Protein AF-0000000068717143 (afdb_homodimer)

Organism: Bacillus thuringiensis (NCBI:txid1428)

Structure (mmCIF, N/CA/C/O backbone):
data_AF-0000000068717143-model_v1
#
loop_
_entity.id
_entity.type
_entity.pdbx_description
1 polymer 'Tetratricopeptide repeat protein'
#
loop_
_atom_site.group_PDB
_atom_site.id
_atom_site.type_symbol
_atom_site.label_atom_id
_atom_site.label_alt_id
_atom_site.label_comp_id
_atom_site.label_asym_id
_atom_site.label_entity_id
_atom_site.label_seq_id
_atom_site.pdbx_PDB_ins_code
_atom_site.Cartn_x
_atom_site.Cartn_y
_atom_site.Cartn_z
_atom_site.occupancy
_atom_site.B_iso_or_equiv
_atom_site.auth_seq_id
_atom_site.auth_comp_id
_atom_site.auth_asym_id
_atom_site.auth_atom_id
_atom_site.pdbx_PDB_model_num
ATOM 1 N N . MET A 1 1 ? -41.844 -33.094 -22.859 1 45.78 1 MET A N 1
ATOM 2 C CA . MET A 1 1 ? -40.469 -32.781 -23.188 1 45.78 1 MET A CA 1
ATOM 3 C C . MET A 1 1 ? -39.719 -33.969 -23.781 1 45.78 1 MET A C 1
ATOM 5 O O . MET A 1 1 ? -39.75 -35.062 -23.203 1 45.78 1 MET A O 1
ATOM 9 N N . SER A 1 2 ? -39.312 -33.969 -24.953 1 53.25 2 SER A N 1
ATOM 10 C CA . SER A 1 2 ? -38.719 -35.125 -25.609 1 53.25 2 SER A CA 1
ATOM 11 C C . SER A 1 2 ? -37.562 -35.688 -24.812 1 53.25 2 SER A C 1
ATOM 13 O O . SER A 1 2 ? -36.969 -35 -23.984 1 53.25 2 SER A O 1
ATOM 15 N N . ILE A 1 3 ? -37.531 -37.031 -24.859 1 57.59 3 ILE A N 1
ATOM 16 C CA . ILE A 1 3 ? -36.469 -37.781 -24.188 1 57.59 3 ILE A CA 1
ATOM 17 C C . ILE A 1 3 ? -35.125 -37.062 -24.422 1 57.59 3 ILE A C 1
ATOM 19 O O . ILE A 1 3 ? -34.312 -36.969 -23.516 1 57.59 3 ILE A O 1
ATOM 23 N N . GLN A 1 4 ? -35 -36.5 -25.609 1 62.53 4 GLN A N 1
ATOM 24 C CA . GLN A 1 4 ? -33.781 -35.781 -25.953 1 62.53 4 GLN A CA 1
ATOM 25 C C . GLN A 1 4 ? -33.656 -34.469 -25.172 1 62.53 4 GLN A C 1
ATOM 27 O O . GLN A 1 4 ? -32.562 -34.125 -24.734 1 62.53 4 GLN A O 1
ATOM 32 N N . THR A 1 5 ? -34.844 -33.875 -24.984 1 72.31 5 THR A N 1
ATOM 33 C CA . THR A 1 5 ? -34.812 -32.625 -24.266 1 72.31 5 THR A CA 1
ATOM 34 C C . THR A 1 5 ? -34.562 -32.844 -22.781 1 72.31 5 THR A C 1
ATOM 36 O O . THR A 1 5 ? -33.844 -32.062 -22.141 1 72.31 5 THR A O 1
ATOM 39 N N . LYS A 1 6 ? -35.062 -33.906 -22.359 1 68.56 6 LYS A N 1
ATOM 40 C CA . LYS A 1 6 ? -34.875 -34.25 -20.953 1 68.56 6 LYS A CA 1
ATOM 41 C C . LYS A 1 6 ? -33.438 -34.594 -20.641 1 68.56 6 LYS A C 1
ATOM 43 O O . LYS A 1 6 ? -32.906 -34.25 -19.578 1 68.56 6 LYS A O 1
ATOM 48 N N . GLY A 1 7 ? -32.875 -35.25 -21.578 1 81.38 7 GLY A N 1
ATOM 49 C CA . GLY A 1 7 ? -31.453 -35.594 -21.438 1 81.38 7 GLY A CA 1
ATOM 50 C C . GLY A 1 7 ? -30.547 -34.406 -21.453 1 81.38 7 GLY A C 1
ATOM 51 O O . GLY A 1 7 ? -29.625 -34.281 -20.656 1 81.38 7 GLY A O 1
ATOM 52 N N . ARG A 1 8 ? -30.812 -33.562 -22.359 1 89.5 8 ARG A N 1
ATOM 53 C CA . ARG A 1 8 ? -30.047 -32.344 -22.484 1 89.5 8 ARG A CA 1
ATOM 54 C C . ARG A 1 8 ? -30.125 -31.5 -21.219 1 89.5 8 ARG A C 1
ATOM 56 O O . ARG A 1 8 ? -29.109 -30.984 -20.734 1 89.5 8 ARG A O 1
ATOM 63 N N . GLU A 1 9 ? -31.359 -31.359 -20.641 1 91.38 9 GLU A N 1
ATOM 64 C CA . GLU A 1 9 ? -31.562 -30.594 -19.422 1 91.38 9 GLU A CA 1
ATOM 65 C C . GLU A 1 9 ? -30.828 -31.234 -18.234 1 91.38 9 GLU A C 1
ATOM 67 O O . GLU A 1 9 ? -30.312 -30.531 -17.375 1 91.38 9 GLU A O 1
ATOM 72 N N . GLN A 1 10 ? -30.844 -32.5 -18.25 1 92.75 10 GLN A N 1
ATOM 73 C CA . GLN A 1 10 ? -30.141 -33.219 -17.188 1 92.75 10 GLN A CA 1
ATOM 74 C C . GLN A 1 10 ? -28.625 -32.969 -17.281 1 92.75 10 GLN A C 1
ATOM 76 O O . GLN A 1 10 ? -27.969 -32.812 -16.25 1 92.75 10 GLN A O 1
ATOM 81 N N . LEU A 1 11 ? -28.141 -33 -18.469 1 94.5 11 LEU A N 1
ATOM 82 C CA . LEU A 1 11 ? -26.719 -32.719 -18.672 1 94.5 11 LEU A CA 1
ATOM 83 C C . LEU A 1 11 ? -26.375 -31.297 -18.281 1 94.5 11 LEU A C 1
ATOM 85 O O . LEU A 1 11 ? -25.312 -31.062 -17.688 1 94.5 11 LEU A O 1
ATOM 89 N N . ILE A 1 12 ? -27.234 -30.344 -18.562 1 94.81 12 ILE A N 1
ATOM 90 C CA . ILE A 1 12 ? -27.016 -28.953 -18.188 1 94.81 12 ILE A CA 1
ATOM 91 C C . ILE A 1 12 ? -26.969 -28.828 -16.672 1 94.81 12 ILE A C 1
ATOM 93 O O . ILE A 1 12 ? -26.125 -28.125 -16.109 1 94.81 12 ILE A O 1
ATOM 97 N N . ARG A 1 13 ? -27.828 -29.5 -16.031 1 94.94 13 ARG A N 1
ATOM 98 C CA . ARG A 1 13 ? -27.875 -29.5 -14.57 1 94.94 13 ARG A CA 1
ATOM 99 C C . ARG A 1 13 ? -26.578 -30.062 -13.984 1 94.94 13 ARG A C 1
ATOM 101 O O . ARG A 1 13 ? -26.062 -29.562 -12.992 1 94.94 13 ARG A O 1
ATOM 108 N N . LEU A 1 14 ? -26.125 -31.125 -14.578 1 95.62 14 LEU A N 1
ATOM 109 C CA . LEU A 1 14 ? -24.891 -31.766 -14.125 1 95.62 14 LEU A CA 1
ATOM 110 C C . LEU A 1 14 ? -23.703 -30.812 -14.297 1 95.62 14 LEU A C 1
ATOM 112 O O . LEU A 1 14 ? -22.828 -30.75 -13.43 1 95.62 14 LEU A O 1
ATOM 116 N N . LEU A 1 15 ? -23.672 -30.156 -15.383 1 97.06 15 LEU A N 1
ATOM 117 C CA . LEU A 1 15 ? -22.609 -29.188 -15.648 1 97.06 15 LEU A CA 1
ATOM 118 C C . LEU A 1 15 ? -22.656 -28.031 -14.648 1 97.06 15 LEU A C 1
ATOM 120 O O . LEU A 1 15 ? -21.625 -27.594 -14.156 1 97.06 15 LEU A O 1
ATOM 124 N N . ASN A 1 16 ? -23.859 -27.578 -14.336 1 96.19 16 ASN A N 1
ATOM 125 C CA . ASN A 1 16 ? -24.016 -26.516 -13.336 1 96.19 16 ASN A CA 1
ATOM 126 C C . ASN A 1 16 ? -23.531 -26.969 -11.961 1 96.19 16 ASN A C 1
ATOM 128 O O . ASN A 1 16 ? -22.891 -26.203 -11.242 1 96.19 16 ASN A O 1
ATOM 132 N N . GLU A 1 17 ? -23.859 -28.141 -11.633 1 96.5 17 GLU A N 1
ATOM 133 C CA . GLU A 1 17 ? -23.406 -28.688 -10.367 1 96.5 17 GLU A CA 1
ATOM 134 C C . GLU A 1 17 ? -21.875 -28.797 -10.32 1 96.5 17 GLU A C 1
ATOM 136 O O . GLU A 1 17 ? -21.266 -28.531 -9.289 1 96.5 17 GLU A O 1
ATOM 141 N N . TRP A 1 18 ? -21.328 -29.266 -11.391 1 97.44 18 TRP A N 1
ATOM 142 C CA . TRP A 1 18 ? -19.875 -29.359 -11.508 1 97.44 18 TRP A CA 1
ATOM 143 C C . TRP A 1 18 ? -19.219 -28 -11.281 1 97.44 18 TRP A C 1
ATOM 145 O O . TRP A 1 18 ? -18.266 -27.891 -10.508 1 97.44 18 TRP A O 1
ATOM 155 N N . TYR A 1 19 ? -19.75 -26.953 -11.906 1 97.06 19 TYR A N 1
ATOM 156 C CA . TYR A 1 19 ? -19.188 -25.609 -11.758 1 97.06 19 TYR A CA 1
ATOM 157 C C . TYR A 1 19 ? -19.297 -25.141 -10.312 1 97.06 19 TYR A C 1
ATOM 159 O O . TYR A 1 19 ? -18.406 -24.453 -9.805 1 97.06 19 TYR A O 1
ATOM 167 N N . GLU A 1 20 ? -20.391 -25.453 -9.672 1 95.19 20 GLU A N 1
ATOM 168 C CA . GLU A 1 20 ? -20.578 -25.094 -8.273 1 95.19 20 GLU A CA 1
ATOM 169 C C . GLU A 1 20 ? -19.484 -25.703 -7.402 1 95.19 20 GLU A C 1
ATOM 171 O O . GLU A 1 20 ? -18.906 -25.031 -6.547 1 95.19 20 GLU A O 1
ATOM 176 N N . GLU A 1 21 ? -19.203 -26.969 -7.637 1 95.12 21 GLU A N 1
ATOM 177 C CA . GLU A 1 21 ? -18.172 -27.641 -6.863 1 95.12 21 GLU A CA 1
ATOM 178 C C . GLU A 1 21 ? -16.797 -27.031 -7.152 1 95.12 21 GLU A C 1
ATOM 180 O O . GLU A 1 21 ? -15.945 -26.953 -6.258 1 95.12 21 GLU A O 1
ATOM 185 N N . ILE A 1 22 ? -16.547 -26.672 -8.398 1 95.06 22 ILE A N 1
ATOM 186 C CA . ILE A 1 22 ? -15.305 -26.031 -8.789 1 95.06 22 ILE A CA 1
ATOM 187 C C . ILE A 1 22 ? -15.148 -24.719 -8.039 1 95.06 22 ILE A C 1
ATOM 189 O O . ILE A 1 22 ? -14.086 -24.438 -7.48 1 95.06 22 ILE A O 1
ATOM 193 N N . ARG A 1 23 ? -16.203 -23.906 -7.961 1 94.19 23 ARG A N 1
ATOM 194 C CA . ARG A 1 23 ? -16.172 -22.594 -7.301 1 94.19 23 ARG A CA 1
ATOM 195 C C . ARG A 1 23 ? -16.016 -22.75 -5.789 1 94.19 23 ARG A C 1
ATOM 197 O O . ARG A 1 23 ? -15.469 -21.875 -5.125 1 94.19 23 ARG A O 1
ATOM 204 N N . LEU A 1 24 ? -16.422 -23.922 -5.293 1 92.56 24 LEU A N 1
ATOM 205 C CA . LEU A 1 24 ? -16.328 -24.188 -3.861 1 92.56 24 LEU A CA 1
ATOM 206 C C . LEU A 1 24 ? -14.977 -24.797 -3.512 1 92.56 24 LEU A C 1
ATOM 208 O O . LEU A 1 24 ? -14.68 -25.031 -2.338 1 92.56 24 LEU A O 1
ATOM 212 N N . TYR A 1 25 ? -14.18 -25.125 -4.547 1 89.81 25 TYR A N 1
ATOM 213 C CA . TYR A 1 25 ? -12.828 -25.656 -4.41 1 89.81 25 TYR A CA 1
ATOM 214 C C . TYR A 1 25 ? -12.852 -27.078 -3.869 1 89.81 25 TYR A C 1
ATOM 216 O O . TYR A 1 25 ? -11.945 -27.484 -3.129 1 89.81 25 TYR A O 1
ATOM 224 N N . HIS A 1 26 ? -13.945 -27.734 -4.156 1 90.25 26 HIS A N 1
ATOM 225 C CA . HIS A 1 26 ? -14.031 -29.156 -3.812 1 90.25 26 HIS A CA 1
ATOM 226 C C . HIS A 1 26 ? -13.375 -30.016 -4.883 1 90.25 26 HIS A C 1
ATOM 228 O O . HIS A 1 26 ? -14.047 -30.5 -5.801 1 90.25 26 HIS A O 1
ATOM 234 N N . VAL A 1 27 ? -12.188 -30.328 -4.68 1 89.56 27 VAL A N 1
ATOM 235 C CA . VAL A 1 27 ? -11.391 -31 -5.699 1 89.56 27 VAL A CA 1
ATOM 236 C C . VAL A 1 27 ? -11.922 -32.406 -5.922 1 89.56 27 VAL A C 1
ATOM 238 O O . VAL A 1 27 ? -12.172 -32.812 -7.062 1 89.56 27 VAL A O 1
ATOM 241 N N . GLU A 1 28 ? -12.141 -33.125 -4.879 1 90.62 28 GLU A N 1
ATOM 242 C CA . GLU A 1 28 ? -12.578 -34.5 -4.988 1 90.62 28 GLU A CA 1
ATOM 243 C C . GLU A 1 28 ? -13.961 -34.594 -5.637 1 90.62 28 GLU A C 1
ATOM 245 O O . GLU A 1 28 ? -14.156 -35.375 -6.566 1 90.62 28 GLU A O 1
ATOM 250 N N . LYS A 1 29 ? -14.867 -33.781 -5.148 1 93.19 29 LYS A N 1
ATOM 251 C CA . LYS A 1 29 ? -16.219 -33.812 -5.707 1 93.19 29 LYS A CA 1
ATOM 252 C C . LYS A 1 29 ? -16.219 -33.375 -7.168 1 93.19 29 LYS A C 1
ATOM 254 O O . LYS A 1 29 ? -16.953 -33.906 -7.984 1 93.19 29 LYS A O 1
ATOM 259 N N . SER A 1 30 ? -15.422 -32.375 -7.418 1 94.62 30 SER A N 1
ATOM 260 C CA . SER A 1 30 ? -15.312 -31.906 -8.797 1 94.62 30 SER A CA 1
ATOM 261 C C . SER A 1 30 ? -14.805 -33 -9.719 1 94.62 30 SER A C 1
ATOM 263 O O . SER A 1 30 ? -15.328 -33.188 -10.82 1 94.62 30 SER A O 1
ATOM 265 N N . ASN A 1 31 ? -13.867 -33.781 -9.281 1 94.19 31 ASN A N 1
ATOM 266 C CA . ASN A 1 31 ? -13.328 -34.875 -10.086 1 94.19 31 ASN A CA 1
ATOM 267 C C . ASN A 1 31 ? -14.367 -35.969 -10.289 1 94.19 31 ASN A C 1
ATOM 269 O O . ASN A 1 31 ? -14.453 -36.562 -11.375 1 94.19 31 ASN A O 1
ATOM 273 N N . GLN A 1 32 ? -15.102 -36.25 -9.289 1 95.44 32 GLN A N 1
ATOM 274 C CA . GLN A 1 32 ? -16.141 -37.25 -9.383 1 95.44 32 GLN A CA 1
ATOM 275 C C . GLN A 1 32 ? -17.219 -36.844 -10.391 1 95.44 32 GLN A C 1
ATOM 277 O O . GLN A 1 32 ? -17.656 -37.688 -11.203 1 95.44 32 GLN A O 1
ATOM 282 N N . LEU A 1 33 ? -17.562 -35.625 -10.336 1 96.12 33 LEU A N 1
ATOM 283 C CA . LEU A 1 33 ? -18.578 -35.125 -11.258 1 96.12 33 LEU A CA 1
ATOM 284 C C . LEU A 1 33 ? -18.047 -35.094 -12.688 1 96.12 33 LEU A C 1
ATOM 286 O O . LEU A 1 33 ? -18.781 -35.406 -13.633 1 96.12 33 LEU A O 1
ATOM 290 N N . LYS A 1 34 ? -16.812 -34.812 -12.844 1 95.94 34 LYS A N 1
ATOM 291 C CA . LYS A 1 34 ? -16.219 -34.844 -14.172 1 95.94 34 LYS A CA 1
ATOM 292 C C . LYS A 1 34 ? -16.312 -36.25 -14.773 1 95.94 34 LYS A C 1
ATOM 294 O O . LYS A 1 34 ? -16.672 -36.406 -15.938 1 95.94 34 LYS A O 1
ATOM 299 N N . MET A 1 35 ? -16.031 -37.219 -13.945 1 95.69 35 MET A N 1
ATOM 300 C CA . MET A 1 35 ? -16.094 -38.594 -14.406 1 95.69 35 MET A CA 1
ATOM 301 C C . MET A 1 35 ? -17.516 -38.969 -14.82 1 95.69 35 MET A C 1
ATOM 303 O O . MET A 1 35 ? -17.719 -39.625 -15.844 1 95.69 35 MET A O 1
ATOM 307 N N . LYS A 1 36 ? -18.391 -38.562 -14.016 1 94.94 36 LYS A N 1
ATOM 308 C CA . LYS A 1 36 ? -19.797 -38.812 -14.305 1 94.94 36 LYS A CA 1
ATOM 309 C C . LYS A 1 36 ? -20.234 -38.156 -15.609 1 94.94 36 LYS A C 1
ATOM 311 O O . LYS A 1 36 ? -20.953 -38.75 -16.406 1 94.94 36 LYS A O 1
ATOM 316 N N . ILE A 1 37 ? -19.844 -36.969 -15.805 1 96 37 ILE A N 1
ATOM 317 C CA . ILE A 1 37 ? -20.188 -36.188 -17 1 96 37 ILE A CA 1
ATOM 318 C C . ILE A 1 37 ? -19.562 -36.844 -18.234 1 96 37 ILE A C 1
ATOM 320 O O . ILE A 1 37 ? -20.203 -36.969 -19.281 1 96 37 ILE A O 1
ATOM 324 N N . GLU A 1 38 ? -18.344 -37.375 -18.047 1 94.81 38 GLU A N 1
ATOM 325 C CA . GLU A 1 38 ? -17.609 -37.969 -19.156 1 94.81 38 GLU A CA 1
ATOM 326 C C . GLU A 1 38 ? -18.234 -39.281 -19.609 1 94.81 38 GLU A C 1
ATOM 328 O O . GLU A 1 38 ? -17.953 -39.75 -20.719 1 94.81 38 GLU A O 1
ATOM 333 N N . GLU A 1 39 ? -19.109 -39.844 -18.797 1 93.88 39 GLU A N 1
ATOM 334 C CA . GLU A 1 39 ? -19.875 -41 -19.203 1 93.88 39 GLU A CA 1
ATOM 335 C C . GLU A 1 39 ? -20.828 -40.656 -20.359 1 93.88 39 GLU A C 1
ATOM 337 O O . GLU A 1 39 ? -21.219 -41.531 -21.109 1 93.88 39 GLU A O 1
ATOM 342 N N . ASN A 1 40 ? -21.203 -39.438 -20.484 1 92.81 40 ASN A N 1
ATOM 343 C CA . ASN A 1 40 ? -22.109 -38.969 -21.531 1 92.81 40 ASN A CA 1
ATOM 344 C C . ASN A 1 40 ? -21.391 -38.062 -22.531 1 92.81 40 ASN A C 1
ATOM 346 O O . ASN A 1 40 ? -22 -37.156 -23.094 1 92.81 40 ASN A O 1
ATOM 350 N N . LEU A 1 41 ? -20.141 -38.25 -22.766 1 92.94 41 LEU A N 1
ATOM 351 C CA . LEU A 1 41 ? -19.297 -37.344 -23.547 1 92.94 41 LEU A CA 1
ATOM 352 C C . LEU A 1 41 ? -19.766 -37.312 -25 1 92.94 41 LEU A C 1
ATOM 354 O O . LEU A 1 41 ? -19.688 -36.25 -25.641 1 92.94 41 LEU A O 1
ATOM 358 N N . LYS A 1 42 ? -20.219 -38.438 -25.516 1 92.19 42 LYS A N 1
ATOM 359 C CA . LYS A 1 42 ? -20.688 -38.5 -26.906 1 92.19 42 LYS A CA 1
ATOM 360 C C . LYS A 1 42 ? -21.875 -37.562 -27.125 1 92.19 42 LYS A C 1
ATOM 362 O O . LYS A 1 42 ? -21.922 -36.812 -28.109 1 92.19 42 LYS A O 1
ATOM 367 N N . GLU A 1 43 ? -22.766 -37.688 -26.219 1 91.38 43 GLU A N 1
ATOM 368 C CA . GLU A 1 43 ? -23.938 -36.812 -26.297 1 91.38 43 GLU A CA 1
ATOM 369 C C . GLU A 1 43 ? -23.547 -35.344 -26.141 1 91.38 43 GLU A C 1
ATOM 371 O O . GLU A 1 43 ? -24.109 -34.469 -26.812 1 91.38 43 GLU A O 1
ATOM 376 N N . ILE A 1 44 ? -22.625 -35.031 -25.328 1 94.06 44 ILE A N 1
ATOM 377 C CA . ILE A 1 44 ? -22.172 -33.656 -25.047 1 94.06 44 ILE A CA 1
ATOM 378 C C . ILE A 1 44 ? -21.5 -33.094 -26.297 1 94.06 44 ILE A C 1
ATOM 380 O O . ILE A 1 44 ? -21.75 -31.938 -26.672 1 94.06 44 ILE A O 1
ATOM 384 N N . GLU A 1 45 ? -20.734 -33.906 -26.969 1 92 45 GLU A N 1
ATOM 385 C CA . GLU A 1 45 ? -19.922 -33.438 -28.094 1 92 45 GLU A CA 1
ATOM 386 C C . GLU A 1 45 ? -20.797 -33.156 -29.312 1 92 45 GLU A C 1
ATOM 388 O O . GLU A 1 45 ? -20.422 -32.406 -30.203 1 92 45 GLU A O 1
ATOM 393 N N . THR A 1 46 ? -21.938 -33.781 -29.344 1 92.12 46 THR A N 1
ATOM 394 C CA . THR A 1 46 ? -22.812 -33.625 -30.484 1 92.12 46 THR A CA 1
ATOM 395 C C . THR A 1 46 ? -23.594 -32.312 -30.391 1 92.12 46 THR A C 1
ATOM 397 O O . THR A 1 46 ? -24.094 -31.797 -31.391 1 92.12 46 THR A O 1
ATOM 400 N N . ASP A 1 47 ? -23.812 -31.75 -29.172 1 93.06 47 ASP A N 1
ATOM 401 C CA . ASP A 1 47 ? -24.484 -30.484 -28.922 1 93.06 47 ASP A CA 1
ATOM 402 C C . ASP A 1 47 ? -23.484 -29.344 -28.766 1 93.06 47 ASP A C 1
ATOM 404 O O . ASP A 1 47 ? -22.688 -29.344 -27.812 1 93.06 47 ASP A O 1
ATOM 408 N N . GLN A 1 48 ? -23.578 -28.328 -29.578 1 92.81 48 GLN A N 1
ATOM 409 C CA . GLN A 1 48 ? -22.594 -27.266 -29.609 1 92.81 48 GLN A CA 1
ATOM 410 C C . GLN A 1 48 ? -22.562 -26.484 -28.281 1 92.81 48 GLN A C 1
ATOM 412 O O . GLN A 1 48 ? -21.5 -26.094 -27.797 1 92.81 48 GLN A O 1
ATOM 417 N N . TYR A 1 49 ? -23.703 -26.219 -27.75 1 94.44 49 TYR A N 1
ATOM 418 C CA . TYR A 1 49 ? -23.812 -25.531 -26.484 1 94.44 49 TYR A CA 1
ATOM 419 C C . TYR A 1 49 ? -23.156 -26.328 -25.359 1 94.44 49 TYR A C 1
ATOM 421 O O . TYR A 1 49 ? -22.328 -25.812 -24.609 1 94.44 49 TYR A O 1
ATOM 429 N N . LEU A 1 50 ? -23.562 -27.578 -25.312 1 95.5 50 LEU A N 1
ATOM 430 C CA . LEU A 1 50 ? -23.047 -28.438 -24.25 1 95.5 50 LEU A CA 1
ATOM 431 C C . LEU A 1 50 ? -21.547 -28.672 -24.406 1 95.5 50 LEU A C 1
ATOM 433 O O . LEU A 1 50 ? -20.812 -28.734 -23.422 1 95.5 50 LEU A O 1
ATOM 437 N N . SER A 1 51 ? -21.125 -28.781 -25.578 1 96.12 51 SER A N 1
ATOM 438 C CA . SER A 1 51 ? -19.719 -29.016 -25.859 1 96.12 51 SER A CA 1
ATOM 439 C C . SER A 1 51 ? -18.859 -27.828 -25.406 1 96.12 51 SER A C 1
ATOM 441 O O . SER A 1 51 ? -17.828 -28.031 -24.75 1 96.12 51 SER A O 1
ATOM 443 N N . LEU A 1 52 ? -19.312 -26.656 -25.719 1 97.06 52 LEU A N 1
ATOM 444 C CA . LEU A 1 52 ? -18.578 -25.469 -25.297 1 97.06 52 LEU A CA 1
ATOM 445 C C . LEU A 1 52 ? -18.609 -25.312 -23.781 1 97.06 52 LEU A C 1
ATOM 447 O O . LEU A 1 52 ? -17.578 -25.047 -23.156 1 97.06 52 LEU A O 1
ATOM 451 N N . TYR A 1 53 ? -19.75 -25.484 -23.219 1 97.12 53 TYR A N 1
ATOM 452 C CA . TYR A 1 53 ? -19.891 -25.344 -21.766 1 97.12 53 TYR A CA 1
ATOM 453 C C . TYR A 1 53 ? -19.016 -26.344 -21.031 1 97.12 53 TYR A C 1
ATOM 455 O O . TYR A 1 53 ? -18.312 -25.984 -20.094 1 97.12 53 TYR A O 1
ATOM 463 N N . TYR A 1 54 ? -19.031 -27.516 -21.516 1 97.44 54 TYR A N 1
ATOM 464 C CA . TYR A 1 54 ? -18.172 -28.547 -20.953 1 97.44 54 TYR A CA 1
ATOM 465 C C . TYR A 1 54 ? -16.703 -28.172 -21.062 1 97.44 54 TYR A C 1
ATOM 467 O O . TYR A 1 54 ? -15.953 -28.297 -20.094 1 97.44 54 TYR A O 1
ATOM 475 N N . SER A 1 55 ? -16.297 -27.766 -22.188 1 97.5 55 SER A N 1
ATOM 476 C CA . SER A 1 55 ? -14.891 -27.406 -22.391 1 97.5 55 SER A CA 1
ATOM 477 C C . SER A 1 55 ? -14.461 -26.266 -21.484 1 97.5 55 SER A C 1
ATOM 479 O O . SER A 1 55 ? -13.336 -26.234 -20.984 1 97.5 55 SER A O 1
ATOM 481 N N . LEU A 1 56 ? -15.312 -25.281 -21.281 1 98.06 56 LEU A N 1
ATOM 482 C CA . LEU A 1 56 ? -15.055 -24.188 -20.375 1 98.06 56 LEU A CA 1
ATOM 483 C C . LEU A 1 56 ? -14.844 -24.688 -18.953 1 98.06 56 LEU A C 1
ATOM 485 O O . LEU A 1 56 ? -13.859 -24.328 -18.297 1 98.06 56 LEU A O 1
ATOM 489 N N . LEU A 1 57 ? -15.711 -25.531 -18.547 1 97.81 57 LEU A N 1
ATOM 490 C CA . LEU A 1 57 ? -15.633 -26.062 -17.188 1 97.81 57 LEU A CA 1
ATOM 491 C C . LEU A 1 57 ? -14.438 -26.984 -17.016 1 97.81 57 LEU A C 1
ATOM 493 O O . LEU A 1 57 ? -13.828 -27.047 -15.953 1 97.81 57 LEU A O 1
ATOM 497 N N . ASP A 1 58 ? -14.156 -27.703 -18.047 1 96.69 58 ASP A N 1
ATOM 498 C CA . ASP A 1 58 ? -12.977 -28.562 -18.016 1 96.69 58 ASP A CA 1
ATOM 499 C C . ASP A 1 58 ? -11.711 -27.734 -17.781 1 96.69 58 ASP A C 1
ATOM 501 O O . ASP A 1 58 ? -10.836 -28.156 -17.016 1 96.69 58 ASP A O 1
ATOM 505 N N . PHE A 1 59 ? -11.633 -26.656 -18.422 1 96.81 59 PHE A N 1
ATOM 506 C CA . PHE A 1 59 ? -10.516 -25.75 -18.188 1 96.81 59 PHE A CA 1
ATOM 507 C C . PHE A 1 59 ? -10.492 -25.297 -16.734 1 96.81 59 PHE A C 1
ATOM 509 O O . PHE A 1 59 ? -9.445 -25.312 -16.094 1 96.81 59 PHE A O 1
ATOM 516 N N . ARG A 1 60 ? -11.594 -24.844 -16.234 1 96.31 60 ARG A N 1
ATOM 517 C CA . ARG A 1 60 ? -11.68 -24.359 -14.859 1 96.31 60 ARG A CA 1
ATOM 518 C C . ARG A 1 60 ? -11.266 -25.438 -13.875 1 96.31 60 ARG A C 1
ATOM 520 O O . ARG A 1 60 ? -10.625 -25.156 -12.859 1 96.31 60 ARG A O 1
ATOM 527 N N . CYS A 1 61 ? -11.719 -26.625 -14.18 1 95.75 61 CYS A N 1
ATOM 528 C CA . CYS A 1 61 ? -11.359 -27.766 -13.336 1 95.75 61 CYS A CA 1
ATOM 529 C C . CYS A 1 61 ? -9.852 -27.984 -13.344 1 95.75 61 CYS A C 1
ATOM 531 O O . CYS A 1 61 ? -9.258 -28.281 -12.305 1 95.75 61 CYS A O 1
ATOM 533 N N . LYS A 1 62 ? -9.234 -27.859 -14.484 1 93.12 62 LYS A N 1
ATOM 534 C CA . LYS A 1 62 ? -7.785 -27.969 -14.578 1 93.12 62 LYS A CA 1
ATOM 535 C C . LYS A 1 62 ? -7.086 -26.906 -13.742 1 93.12 62 LYS A C 1
ATOM 537 O O . LYS A 1 62 ? -6.078 -27.188 -13.086 1 93.12 62 LYS A O 1
ATOM 542 N N . VAL A 1 63 ? -7.598 -25.719 -13.828 1 92.5 63 VAL A N 1
ATOM 543 C CA . VAL A 1 63 ? -7.031 -24.625 -13.039 1 92.5 63 VAL A CA 1
ATOM 544 C C . VAL A 1 63 ? -7.113 -24.969 -11.555 1 92.5 63 VAL A C 1
ATOM 546 O O . VAL A 1 63 ? -6.18 -24.703 -10.797 1 92.5 63 VAL A O 1
ATOM 549 N N . LEU A 1 64 ? -8.203 -25.547 -11.117 1 91.19 64 LEU A N 1
ATOM 550 C CA . LEU A 1 64 ? -8.43 -25.906 -9.719 1 91.19 64 LEU A CA 1
ATOM 551 C C . LEU A 1 64 ? -7.457 -27 -9.273 1 91.19 64 LEU A C 1
ATOM 553 O O . LEU A 1 64 ? -6.84 -26.891 -8.211 1 91.19 64 LEU A O 1
ATOM 557 N N . VAL A 1 65 ? -7.285 -28 -10.047 1 85 65 VAL A N 1
ATOM 558 C CA . VAL A 1 65 ? -6.582 -29.219 -9.648 1 85 65 VAL A CA 1
ATOM 559 C C . VAL A 1 65 ? -5.086 -29.047 -9.914 1 85 65 VAL A C 1
ATOM 561 O O . VAL A 1 65 ? -4.258 -29.453 -9.094 1 85 65 VAL A O 1
ATOM 564 N N . GLU A 1 66 ? -4.73 -28.516 -11.102 1 80.75 66 GLU A N 1
ATOM 565 C CA . GLU A 1 66 ? -3.338 -28.422 -11.539 1 80.75 66 GLU A CA 1
ATOM 566 C C . GLU A 1 66 ? -3.029 -27.062 -12.133 1 80.75 66 GLU A C 1
ATOM 568 O O . GLU A 1 66 ? -2.498 -26.969 -13.242 1 80.75 66 GLU A O 1
ATOM 573 N N . GLY A 1 67 ? -3.275 -26.109 -11.383 1 76.31 67 GLY A N 1
ATOM 574 C CA . GLY A 1 67 ? -3.123 -24.75 -11.883 1 76.31 67 GLY A CA 1
ATOM 575 C C . GLY A 1 67 ? -1.725 -24.453 -12.398 1 76.31 67 GLY A C 1
ATOM 576 O O . GLY A 1 67 ? -1.556 -23.719 -13.367 1 76.31 67 GLY A O 1
ATOM 577 N N . ILE A 1 68 ? -0.743 -25.141 -11.875 1 70 68 ILE A N 1
ATOM 578 C CA . ILE A 1 68 ? 0.656 -24.891 -12.211 1 70 68 ILE A CA 1
ATOM 579 C C . ILE A 1 68 ? 0.957 -25.453 -13.602 1 70 68 ILE A C 1
ATOM 581 O O . ILE A 1 68 ? 1.92 -25.031 -14.25 1 70 68 ILE A O 1
ATOM 585 N N . ASN A 1 69 ? 0.079 -26.359 -14.062 1 77.81 69 ASN A N 1
ATOM 586 C CA . ASN A 1 69 ? 0.336 -27.047 -15.328 1 77.81 69 ASN A CA 1
ATOM 587 C C . ASN A 1 69 ? -0.431 -26.391 -16.484 1 77.81 69 ASN A C 1
ATOM 589 O O . ASN A 1 69 ? -0.513 -26.969 -17.562 1 77.81 69 ASN A O 1
ATOM 593 N N . ILE A 1 70 ? -0.902 -25.25 -16.234 1 87.44 70 ILE A N 1
ATOM 594 C CA . ILE A 1 70 ? -1.651 -24.562 -17.281 1 87.44 70 ILE A CA 1
ATOM 595 C C . ILE A 1 70 ? -0.686 -24 -18.312 1 87.44 70 ILE A C 1
ATOM 597 O O . ILE A 1 70 ? 0.309 -23.359 -17.969 1 87.44 70 ILE A O 1
ATOM 601 N N . THR A 1 71 ? -0.917 -24.344 -19.531 1 89 71 THR A N 1
ATOM 602 C CA . THR A 1 71 ? -0.101 -23.906 -20.656 1 89 71 THR A CA 1
ATOM 603 C C . THR A 1 71 ? -0.94 -23.109 -21.656 1 89 71 THR A C 1
ATOM 605 O O . THR A 1 71 ? -2.146 -22.938 -21.453 1 89 71 THR A O 1
ATOM 608 N N . LYS A 1 72 ? -0.3 -22.641 -22.703 1 90.06 72 LYS A N 1
ATOM 609 C CA . LYS A 1 72 ? -0.993 -21.922 -23.766 1 90.06 72 LYS A CA 1
ATOM 610 C C . LYS A 1 72 ? -2.051 -22.812 -24.422 1 90.06 72 LYS A C 1
ATOM 612 O O . LYS A 1 72 ? -3.123 -22.328 -24.797 1 90.06 72 LYS A O 1
ATOM 617 N N . GLU A 1 73 ? -1.837 -24.062 -24.438 1 93.19 73 GLU A N 1
ATOM 618 C CA . GLU A 1 73 ? -2.711 -25 -25.125 1 93.19 73 GLU A CA 1
ATOM 619 C C . GLU A 1 73 ? -3.906 -25.375 -24.266 1 93.19 73 GLU A C 1
ATOM 621 O O . GLU A 1 73 ? -4.883 -25.953 -24.75 1 93.19 73 GLU A O 1
ATOM 626 N N . SER A 1 74 ? -3.873 -25.016 -23.047 1 94.31 74 SER A N 1
ATOM 627 C CA . SER A 1 74 ? -4.91 -25.438 -22.109 1 94.31 74 SER A CA 1
ATOM 628 C C . SER A 1 74 ? -6.258 -24.828 -22.469 1 94.31 74 SER A C 1
ATOM 630 O O . SER A 1 74 ? -7.301 -25.297 -22 1 94.31 74 SER A O 1
ATOM 632 N N . PHE A 1 75 ? -6.27 -23.781 -23.312 1 95.56 75 PHE A N 1
ATOM 633 C CA . PHE A 1 75 ? -7.516 -23.109 -23.641 1 95.56 75 PHE A CA 1
ATOM 634 C C . PHE A 1 75 ? -7.883 -23.328 -25.109 1 95.56 75 PHE A C 1
ATOM 636 O O . PHE A 1 75 ? -8.836 -22.734 -25.609 1 95.56 75 PHE A O 1
ATOM 643 N N . GLU A 1 76 ? -7.133 -24.203 -25.781 1 95.75 76 GLU A N 1
ATOM 644 C CA . GLU A 1 76 ? -7.262 -24.406 -27.219 1 95.75 76 GLU A CA 1
ATOM 645 C C . GLU A 1 76 ? -8.633 -24.984 -27.578 1 95.75 76 GLU A C 1
ATOM 647 O O . GLU A 1 76 ? -9.258 -24.547 -28.547 1 95.75 76 GLU A O 1
ATOM 652 N N . LYS A 1 77 ? -9.07 -25.969 -26.891 1 95.31 77 LYS A N 1
ATOM 653 C CA . LYS A 1 77 ? -10.352 -26.594 -27.188 1 95.31 77 LYS A CA 1
ATOM 654 C C . LYS A 1 77 ? -11.5 -25.594 -27.062 1 95.31 77 LYS A C 1
ATOM 656 O O . LYS A 1 77 ? -12.445 -25.625 -27.844 1 95.31 77 LYS A O 1
ATOM 661 N N . VAL A 1 78 ? -11.469 -24.766 -26.016 1 96.94 78 VAL A N 1
ATOM 662 C CA . VAL A 1 78 ? -12.484 -23.734 -25.844 1 96.94 78 VAL A CA 1
ATOM 663 C C . VAL A 1 78 ? -12.477 -22.797 -27.031 1 96.94 78 VAL A C 1
ATOM 665 O O . VAL A 1 78 ? -13.539 -22.438 -27.562 1 96.94 78 VAL A O 1
ATOM 668 N N . GLU A 1 79 ? -11.297 -22.422 -27.5 1 95.88 79 GLU A N 1
ATOM 669 C CA . GLU A 1 79 ? -11.164 -21.516 -28.625 1 95.88 79 GLU A CA 1
ATOM 670 C C . GLU A 1 79 ? -11.773 -22.109 -29.891 1 95.88 79 GLU A C 1
ATOM 672 O O . GLU A 1 79 ? -12.438 -21.406 -30.656 1 95.88 79 GLU A O 1
ATOM 677 N N . GLU A 1 80 ? -11.578 -23.375 -30.047 1 94.5 80 GLU A N 1
ATOM 678 C CA . GLU A 1 80 ? -12.086 -24.078 -31.219 1 94.5 80 GLU A CA 1
ATOM 679 C C . GLU A 1 80 ? -13.617 -24.062 -31.25 1 94.5 80 GLU A C 1
ATOM 681 O O . GLU A 1 80 ? -14.219 -24.016 -32.312 1 94.5 80 GLU A O 1
ATOM 686 N N . LEU A 1 81 ? -14.188 -24.047 -30.109 1 93.94 81 LEU A N 1
ATOM 687 C CA . LEU A 1 81 ? -15.633 -24.188 -30 1 93.94 81 LEU A CA 1
ATOM 688 C C . LEU A 1 81 ? -16.297 -22.828 -29.797 1 93.94 81 LEU A C 1
ATOM 690 O O . LEU A 1 81 ? -17.516 -22.734 -29.656 1 93.94 81 LEU A O 1
ATOM 694 N N . SER A 1 82 ? -15.523 -21.703 -29.766 1 91.62 82 SER A N 1
ATOM 695 C CA . SER A 1 82 ? -15.992 -20.406 -29.266 1 91.62 82 SER A CA 1
ATOM 696 C C . SER A 1 82 ? -16.828 -19.688 -30.312 1 91.62 82 SER A C 1
ATOM 698 O O . SER A 1 82 ? -17.312 -18.578 -30.078 1 91.62 82 SER A O 1
ATOM 700 N N . GLY A 1 83 ? -17.062 -20.281 -31.422 1 90.44 83 GLY A N 1
ATOM 701 C CA . GLY A 1 83 ? -17.812 -19.656 -32.5 1 90.44 83 GLY A CA 1
ATOM 702 C C . GLY A 1 83 ? -19.234 -19.297 -32.094 1 90.44 83 GLY A C 1
ATOM 703 O O . GLY A 1 83 ? -19.812 -18.344 -32.625 1 90.44 83 GLY A O 1
ATOM 704 N N . ILE A 1 84 ? -19.828 -20 -31.109 1 90.44 84 ILE A N 1
ATOM 705 C CA . ILE A 1 84 ? -21.234 -19.797 -30.75 1 90.44 84 ILE A CA 1
ATOM 706 C C . ILE A 1 84 ? -21.328 -19.031 -29.438 1 90.44 84 ILE A C 1
ATOM 708 O O . ILE A 1 84 ? -22.422 -18.812 -28.922 1 90.44 84 ILE A O 1
ATOM 712 N N . LYS A 1 85 ? -20.281 -18.625 -28.828 1 90.4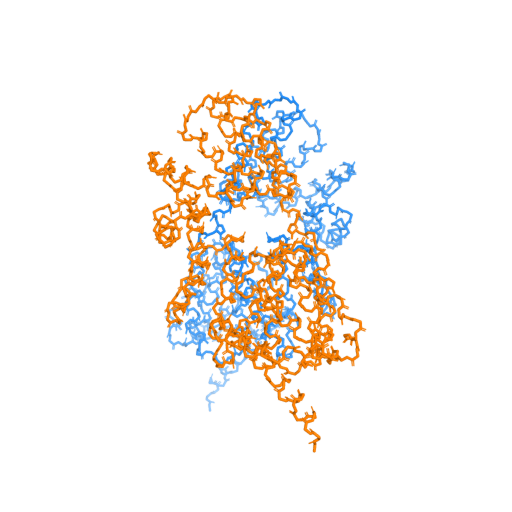4 85 LYS A N 1
ATOM 713 C CA . LYS A 1 85 ? -20.281 -18.094 -27.469 1 90.44 85 LYS A CA 1
ATOM 714 C C . LYS A 1 85 ? -21.172 -16.859 -27.359 1 90.44 85 LYS A C 1
ATOM 716 O O . LYS A 1 85 ? -21.859 -16.672 -26.344 1 90.44 85 LYS A O 1
ATOM 721 N N . ASP A 1 86 ? -21.25 -16.047 -28.484 1 91.44 86 ASP A N 1
ATOM 722 C CA . ASP A 1 86 ? -21.953 -14.766 -28.406 1 91.44 86 ASP A CA 1
ATOM 723 C C . ASP A 1 86 ? -23.469 -14.953 -28.562 1 91.44 86 ASP A C 1
ATOM 725 O O . ASP A 1 86 ? -24.234 -14.008 -28.359 1 91.44 86 ASP A O 1
ATOM 729 N N . GLN A 1 87 ? -23.812 -16.188 -28.828 1 92.62 87 GLN A N 1
ATOM 730 C CA . GLN A 1 87 ? -25.234 -16.484 -28.953 1 92.62 87 GLN A CA 1
ATOM 731 C C . GLN A 1 87 ? -25.891 -16.625 -27.578 1 92.62 87 GLN A C 1
ATOM 733 O O . GLN A 1 87 ? -27.109 -16.562 -27.453 1 92.62 87 GLN A O 1
ATOM 738 N N . TYR A 1 88 ? -25.094 -16.922 -26.562 1 93.38 88 TYR A N 1
ATOM 739 C CA . TYR A 1 88 ? -25.578 -17.109 -25.203 1 93.38 88 TYR A CA 1
ATOM 740 C C . TYR A 1 88 ? -24.828 -16.219 -24.234 1 93.38 88 TYR A C 1
ATOM 742 O O . TYR A 1 88 ? -23.594 -16.312 -24.125 1 93.38 88 TYR A O 1
ATOM 750 N N . LEU A 1 89 ? -25.516 -15.477 -23.438 1 92.06 89 LEU A N 1
ATOM 751 C CA . LEU A 1 89 ? -24.922 -14.5 -22.516 1 92.06 89 LEU A CA 1
ATOM 752 C C . LEU A 1 89 ? -24 -15.18 -21.516 1 92.06 89 LEU A C 1
ATOM 754 O O . LEU A 1 89 ? -22.875 -14.719 -21.297 1 92.06 89 LEU A O 1
ATOM 758 N N . PHE A 1 90 ? -24.484 -16.266 -20.984 1 93 90 PHE A N 1
ATOM 759 C CA . PHE A 1 90 ? -23.719 -16.984 -19.969 1 93 90 PHE A CA 1
ATOM 760 C C . PHE A 1 90 ? -22.438 -17.547 -20.547 1 93 90 PHE A C 1
ATOM 762 O O . PHE A 1 90 ? -21.375 -17.469 -19.922 1 93 90 PHE A O 1
ATOM 769 N N . LEU A 1 91 ? -22.516 -18.125 -21.75 1 95.88 91 LEU A N 1
ATOM 770 C CA . LEU A 1 91 ? -21.344 -18.719 -22.375 1 95.88 91 LEU A CA 1
ATOM 771 C C . LEU A 1 91 ? -20.328 -17.641 -22.766 1 95.88 91 LEU A C 1
ATOM 773 O O . LEU A 1 91 ? -19.125 -17.844 -22.641 1 95.88 91 LEU A O 1
ATOM 777 N N . ALA A 1 92 ? -20.844 -16.516 -23.172 1 96.94 92 ALA A N 1
ATOM 778 C CA . ALA A 1 92 ? -19.969 -15.398 -23.516 1 96.94 92 ALA A CA 1
ATOM 779 C C . ALA A 1 92 ? -19.219 -14.898 -22.281 1 96.94 92 ALA A C 1
ATOM 781 O O . ALA A 1 92 ? -18.016 -14.664 -22.344 1 96.94 92 ALA A O 1
ATOM 782 N N . TYR A 1 93 ? -19.906 -14.75 -21.219 1 97.75 93 TYR A N 1
ATOM 783 C CA . TYR A 1 93 ? -19.297 -14.328 -19.969 1 97.75 93 TYR A CA 1
ATOM 784 C C . TYR A 1 93 ? -18.203 -15.297 -19.547 1 97.75 93 TYR A C 1
ATOM 786 O O . TYR A 1 93 ? -17.062 -14.883 -19.266 1 97.75 93 TYR A O 1
ATOM 794 N N . TYR A 1 94 ? -18.547 -16.578 -19.516 1 97.56 94 TYR A N 1
ATOM 795 C CA . TYR A 1 94 ? -17.594 -17.578 -19.062 1 97.56 94 TYR A CA 1
ATOM 796 C C . TYR A 1 94 ? -16.375 -17.641 -19.969 1 97.56 94 TYR A C 1
ATOM 798 O O . TYR A 1 94 ? -15.25 -17.812 -19.5 1 97.56 94 TYR A O 1
ATOM 806 N N . TYR A 1 95 ? -16.672 -17.5 -21.219 1 98 95 TYR A N 1
ATOM 807 C CA . TYR A 1 95 ? -15.555 -17.5 -22.156 1 98 95 TYR A CA 1
ATOM 808 C C . TYR A 1 95 ? -14.555 -16.406 -21.797 1 98 95 TYR A C 1
ATOM 810 O O . TYR A 1 95 ? -13.359 -16.672 -21.625 1 98 95 TYR A O 1
ATOM 818 N N . HIS A 1 96 ? -14.984 -15.203 -21.656 1 98.19 96 HIS A N 1
ATOM 819 C CA . HIS A 1 96 ? -14.094 -14.078 -21.406 1 98.19 96 HIS A CA 1
ATOM 820 C C . HIS A 1 96 ? -13.477 -14.164 -20.016 1 98.19 96 HIS A C 1
ATOM 822 O O . HIS A 1 96 ? -12.305 -13.859 -19.828 1 98.19 96 HIS A O 1
ATOM 828 N N . PHE A 1 97 ? -14.266 -14.594 -19.094 1 98.31 97 PHE A N 1
ATOM 829 C CA . PHE A 1 97 ? -13.789 -14.719 -17.719 1 98.31 97 PHE A CA 1
ATOM 830 C C . PHE A 1 97 ? -12.672 -15.75 -17.625 1 98.31 97 PHE A C 1
ATOM 832 O O . PHE A 1 97 ? -11.609 -15.477 -17.078 1 98.31 97 PHE A O 1
ATOM 839 N N . PHE A 1 98 ? -12.898 -16.891 -18.203 1 98.25 98 PHE A N 1
ATOM 840 C CA . PHE A 1 98 ? -11.93 -17.984 -18.109 1 98.25 98 PHE A CA 1
ATOM 841 C C . PHE A 1 98 ? -10.719 -17.703 -19 1 98.25 98 PHE A C 1
ATOM 843 O O . PHE A 1 98 ? -9.594 -18.078 -18.656 1 98.25 98 PHE A O 1
ATOM 850 N N . LYS A 1 99 ? -10.992 -17.047 -20.062 1 97.5 99 LYS A N 1
ATOM 851 C CA . LYS A 1 99 ? -9.859 -16.625 -20.891 1 97.5 99 LYS A CA 1
ATOM 852 C C . LYS A 1 99 ? -8.984 -15.625 -20.141 1 97.5 99 LYS A C 1
ATOM 854 O O . LYS A 1 99 ? -7.758 -15.641 -20.266 1 97.5 99 LYS A O 1
ATOM 859 N N . ALA A 1 100 ? -9.594 -14.742 -19.422 1 97.81 100 ALA A N 1
ATOM 860 C CA . ALA A 1 100 ? -8.844 -13.797 -18.594 1 97.81 100 ALA A CA 1
ATOM 861 C C . ALA A 1 100 ? -7.996 -14.523 -17.547 1 97.81 100 ALA A C 1
ATOM 863 O O . ALA A 1 100 ? -6.84 -14.156 -17.328 1 97.81 100 ALA A O 1
ATOM 864 N N . ILE A 1 101 ? -8.547 -15.547 -16.953 1 96.81 101 ILE A N 1
ATOM 865 C CA . ILE A 1 101 ? -7.816 -16.359 -15.992 1 96.81 101 ILE A CA 1
ATOM 866 C C . ILE A 1 101 ? -6.617 -17.016 -16.672 1 96.81 101 ILE A C 1
ATOM 868 O O . ILE A 1 101 ? -5.496 -16.953 -16.156 1 96.81 101 ILE A O 1
ATOM 872 N N . HIS A 1 102 ? -6.895 -17.562 -17.797 1 96.06 102 HIS A N 1
ATOM 873 C CA . HIS A 1 102 ? -5.852 -18.219 -18.578 1 96.06 102 HIS A CA 1
ATOM 874 C C . HIS A 1 102 ? -4.723 -17.25 -18.922 1 96.06 102 HIS A C 1
ATOM 876 O O . HIS A 1 102 ? -3.547 -17.562 -18.719 1 96.06 102 HIS A O 1
ATOM 882 N N . SER A 1 103 ? -5.086 -16.094 -19.391 1 94.81 103 SER A N 1
ATOM 883 C CA . SER A 1 103 ? -4.109 -15.078 -19.766 1 94.81 103 SER A CA 1
ATOM 884 C C . SER A 1 103 ? -3.32 -14.594 -18.562 1 94.81 103 SER A C 1
ATOM 886 O O . SER A 1 103 ? -2.125 -14.312 -18.656 1 94.81 103 SER A O 1
ATOM 888 N N . THR A 1 104 ? -3.957 -14.453 -17.406 1 92.5 104 THR A N 1
ATOM 889 C CA . THR A 1 104 ? -3.277 -14.055 -16.188 1 92.5 104 THR A CA 1
ATOM 890 C C . THR A 1 104 ? -2.207 -15.078 -15.805 1 92.5 104 THR A C 1
ATOM 892 O O . THR A 1 104 ? -1.074 -14.703 -15.492 1 92.5 104 THR A O 1
ATOM 895 N N . ILE A 1 105 ? -2.598 -16.375 -15.867 1 89.19 105 ILE A N 1
ATOM 896 C CA . ILE A 1 105 ? -1.681 -17.453 -15.508 1 89.19 105 ILE A CA 1
ATOM 897 C C . ILE A 1 105 ? -0.463 -17.422 -16.422 1 89.19 105 ILE A C 1
ATOM 899 O O . ILE A 1 105 ? 0.664 -17.656 -15.984 1 89.19 105 ILE A O 1
ATOM 903 N N . LEU A 1 106 ? -0.674 -16.984 -17.672 1 86.06 106 LEU A N 1
ATOM 904 C CA . LEU A 1 106 ? 0.405 -16.969 -18.656 1 86.06 106 LEU A CA 1
ATOM 905 C C . LEU A 1 106 ? 1.139 -15.625 -18.625 1 86.06 106 LEU A C 1
ATOM 907 O O . LEU A 1 106 ? 2.041 -15.383 -19.422 1 86.06 106 LEU A O 1
ATOM 911 N N . SER A 1 107 ? 0.732 -14.688 -17.812 1 84 107 SER A N 1
ATOM 912 C CA . SER A 1 107 ? 1.333 -13.375 -17.609 1 84 107 SER A CA 1
ATOM 913 C C . SER A 1 107 ? 1.132 -12.484 -18.828 1 84 107 SER A C 1
ATOM 915 O O . SER A 1 107 ? 1.977 -11.641 -19.125 1 84 107 SER A O 1
ATOM 917 N N . ASN A 1 108 ? 0.173 -12.867 -19.594 1 90.31 108 ASN A N 1
ATOM 918 C CA . ASN A 1 108 ? -0.279 -11.953 -20.641 1 90.31 108 ASN A CA 1
ATOM 919 C C . ASN A 1 108 ? -1.304 -10.961 -20.109 1 90.31 108 ASN A C 1
ATOM 921 O O . ASN A 1 108 ? -2.5 -11.086 -20.375 1 90.31 108 ASN A O 1
ATOM 925 N N . TYR A 1 109 ? -0.836 -9.945 -19.469 1 89 109 TYR A N 1
ATOM 926 C CA . TYR A 1 109 ? -1.687 -9.117 -18.625 1 89 109 TYR A CA 1
ATOM 927 C C . TYR A 1 109 ? -2.553 -8.188 -19.469 1 89 109 TYR A C 1
ATOM 929 O O . TYR A 1 109 ? -3.691 -7.891 -19.094 1 89 109 TYR A O 1
ATOM 937 N N . ASN A 1 110 ? -2.002 -7.727 -20.578 1 90.5 110 ASN A N 1
ATOM 938 C CA . ASN A 1 110 ? -2.82 -6.895 -21.453 1 90.5 110 ASN A CA 1
ATOM 939 C C . ASN A 1 110 ? -4.043 -7.656 -21.969 1 90.5 110 ASN A C 1
ATOM 941 O O . ASN A 1 110 ? -5.16 -7.137 -21.922 1 90.5 110 ASN A O 1
ATOM 945 N N . ASP A 1 111 ? -3.754 -8.836 -22.422 1 94.62 111 ASP A N 1
ATOM 946 C CA . ASP A 1 111 ? -4.852 -9.688 -22.875 1 94.62 111 ASP A CA 1
ATOM 947 C C . ASP A 1 111 ? -5.812 -10 -21.734 1 94.62 111 ASP A C 1
ATOM 949 O O . ASP A 1 111 ? -7.031 -9.969 -21.906 1 94.62 111 ASP A O 1
ATOM 953 N N . ALA A 1 112 ? -5.285 -10.352 -20.578 1 96.06 112 ALA A N 1
ATOM 954 C CA . ALA A 1 112 ? -6.113 -10.617 -19.406 1 96.06 112 ALA A CA 1
ATOM 955 C C . ALA A 1 112 ? -7.027 -9.438 -19.094 1 96.06 112 ALA A C 1
ATOM 957 O O . ALA A 1 112 ? -8.234 -9.609 -18.906 1 96.06 112 ALA A O 1
ATOM 958 N N . LYS A 1 113 ? -6.484 -8.234 -19.094 1 94.25 113 LYS A N 1
ATOM 959 C CA . LYS A 1 113 ? -7.254 -7.027 -18.781 1 94.25 113 LYS A CA 1
ATOM 960 C C . LYS A 1 113 ? -8.406 -6.855 -19.766 1 94.25 113 LYS A C 1
ATOM 962 O O . LYS A 1 113 ? -9.539 -6.57 -19.375 1 94.25 113 LYS A O 1
ATOM 967 N N . ALA A 1 114 ? -8.102 -7.012 -21.031 1 96.62 114 ALA A N 1
ATOM 968 C CA . ALA A 1 114 ? -9.125 -6.863 -22.062 1 96.62 114 ALA A CA 1
ATOM 969 C C . ALA A 1 114 ? -10.273 -7.84 -21.844 1 96.62 114 ALA A C 1
ATOM 971 O O . ALA A 1 114 ? -11.445 -7.465 -21.953 1 96.62 114 ALA A O 1
ATOM 972 N N . HIS A 1 115 ? -9.945 -9.039 -21.516 1 97.94 115 HIS A N 1
ATOM 973 C CA . HIS A 1 115 ? -10.977 -10.047 -21.328 1 97.94 115 HIS A CA 1
ATOM 974 C C . HIS A 1 115 ? -11.711 -9.828 -20 1 97.94 115 HIS A C 1
ATOM 976 O O . HIS A 1 115 ? -12.914 -10.086 -19.906 1 97.94 115 HIS A O 1
ATOM 982 N N . TYR A 1 116 ? -11.055 -9.406 -18.953 1 97.62 116 TYR A N 1
ATOM 983 C CA . TYR A 1 116 ? -11.742 -9.062 -17.719 1 97.62 116 TYR A CA 1
ATOM 984 C C . TYR A 1 116 ? -12.727 -7.918 -17.938 1 97.62 116 TYR A C 1
ATOM 986 O O . TYR A 1 116 ? -13.836 -7.93 -17.406 1 97.62 116 TYR A O 1
ATOM 994 N N . ASP A 1 117 ? -12.305 -6.93 -18.734 1 96.81 117 ASP A N 1
ATOM 995 C CA . ASP A 1 117 ? -13.195 -5.816 -19.031 1 96.81 117 ASP A CA 1
ATOM 996 C C . ASP A 1 117 ? -14.469 -6.309 -19.719 1 96.81 117 ASP A C 1
ATOM 998 O O . ASP A 1 117 ? -15.578 -5.906 -19.359 1 96.81 117 ASP A O 1
ATOM 1002 N N . LYS A 1 118 ? -14.312 -7.137 -20.703 1 97.31 118 LYS A N 1
ATOM 1003 C CA . LYS A 1 118 ? -15.461 -7.691 -21.406 1 97.31 118 LYS A CA 1
ATOM 1004 C C . LYS A 1 118 ? -16.328 -8.523 -20.484 1 97.31 118 LYS A C 1
ATOM 1006 O O . LYS A 1 118 ? -17.562 -8.43 -20.516 1 97.31 118 LYS A O 1
ATOM 1011 N N . ALA A 1 119 ? -15.688 -9.352 -19.672 1 98.06 119 ALA A N 1
ATOM 1012 C CA . ALA A 1 119 ? -16.438 -10.18 -18.734 1 98.06 119 ALA A CA 1
ATOM 1013 C C . ALA A 1 119 ? -17.203 -9.312 -17.734 1 98.06 119 ALA A C 1
ATOM 1015 O O . ALA A 1 119 ? -18.344 -9.641 -17.375 1 98.06 119 ALA A O 1
ATOM 1016 N N . GLU A 1 120 ? -16.609 -8.234 -17.297 1 96.94 120 GLU A N 1
ATOM 1017 C CA . GLU A 1 120 ? -17.234 -7.332 -16.344 1 96.94 120 GLU A CA 1
ATOM 1018 C C . GLU A 1 120 ? -18.516 -6.723 -16.922 1 96.94 120 GLU A C 1
ATOM 1020 O O . GLU A 1 120 ? -19.516 -6.578 -16.219 1 96.94 120 GLU A O 1
ATOM 1025 N N . GLU A 1 121 ? -18.469 -6.398 -18.141 1 96.19 121 GLU A N 1
ATOM 1026 C CA . GLU A 1 121 ? -19.625 -5.848 -18.812 1 96.19 121 GLU A CA 1
ATOM 1027 C C . GLU A 1 121 ? -20.781 -6.855 -18.844 1 96.19 121 GLU A C 1
ATOM 1029 O O . GLU A 1 121 ? -21.953 -6.477 -18.719 1 96.19 121 GLU A O 1
ATOM 1034 N N . LEU A 1 122 ? -20.484 -8.062 -19.031 1 96.75 122 LEU A N 1
ATOM 1035 C CA . LEU A 1 122 ? -21.484 -9.117 -19.125 1 96.75 122 LEU A CA 1
ATOM 1036 C C . LEU A 1 122 ? -21.953 -9.539 -17.734 1 96.75 122 LEU A C 1
ATOM 1038 O O . LEU A 1 122 ? -23.094 -9.992 -17.562 1 96.75 122 LEU A O 1
ATOM 1042 N N . LEU A 1 123 ? -21.094 -9.359 -16.734 1 96.44 123 LEU A N 1
ATOM 1043 C CA . LEU A 1 123 ? -21.344 -9.789 -15.367 1 96.44 123 LEU A CA 1
ATOM 1044 C C . LEU A 1 123 ? -22.578 -9.117 -14.789 1 96.44 123 LEU A C 1
ATOM 1046 O O . LEU A 1 123 ? -23.281 -9.695 -13.969 1 96.44 123 LEU A O 1
ATOM 1050 N N . ILE A 1 124 ? -22.891 -7.969 -15.258 1 93.06 124 ILE A N 1
ATOM 1051 C CA . ILE A 1 124 ? -24.016 -7.188 -14.758 1 93.06 124 ILE A CA 1
ATOM 1052 C C . ILE A 1 124 ? -25.312 -7.957 -14.977 1 93.06 124 ILE A C 1
ATOM 1054 O O . ILE A 1 124 ? -26.266 -7.793 -14.219 1 93.06 124 ILE A O 1
ATOM 1058 N N . TYR A 1 125 ? -25.281 -8.836 -15.922 1 92.44 125 TYR A N 1
ATOM 1059 C CA . TYR A 1 125 ? -26.484 -9.555 -16.281 1 92.44 125 TYR A CA 1
ATOM 1060 C C . TYR A 1 125 ? -26.531 -10.922 -15.617 1 92.44 125 TYR A C 1
ATOM 1062 O O . TYR A 1 125 ? -27.484 -11.688 -15.812 1 92.44 125 TYR A O 1
ATOM 1070 N N . ILE A 1 126 ? -25.516 -11.258 -14.922 1 93.06 126 ILE A N 1
ATOM 1071 C CA . ILE A 1 126 ? -25.469 -12.523 -14.195 1 93.06 126 ILE A CA 1
ATOM 1072 C C . ILE A 1 126 ? -25.984 -12.32 -12.773 1 93.06 126 ILE A C 1
ATOM 1074 O O . ILE A 1 126 ? -25.359 -11.633 -11.961 1 93.06 126 ILE A O 1
ATOM 1078 N N . PRO A 1 127 ? -27.031 -12.836 -12.375 1 91.56 127 PRO A N 1
ATOM 1079 C CA . PRO A 1 127 ? -27.656 -12.562 -11.078 1 91.56 127 PRO A CA 1
ATOM 1080 C C . PRO A 1 127 ? -26.984 -13.32 -9.93 1 91.56 127 PRO A C 1
ATOM 1082 O O . PRO A 1 127 ? -27.25 -13.039 -8.758 1 91.56 127 PRO A O 1
ATOM 1085 N N . ASP A 1 128 ? -26.078 -14.141 -10.086 1 93.69 128 ASP A N 1
ATOM 1086 C CA . ASP A 1 128 ? -25.406 -14.969 -9.086 1 93.69 128 ASP A CA 1
ATOM 1087 C C . ASP A 1 128 ? -24.391 -14.164 -8.297 1 93.69 128 ASP A C 1
ATOM 1089 O O . ASP A 1 128 ? -23.297 -13.875 -8.789 1 93.69 128 ASP A O 1
ATOM 1093 N N . GLU A 1 129 ? -24.656 -13.859 -7.016 1 94.38 129 GLU A N 1
ATOM 1094 C CA . GLU A 1 129 ? -23.781 -13.062 -6.168 1 94.38 129 GLU A CA 1
ATOM 1095 C C . GLU A 1 129 ? -22.453 -13.766 -5.922 1 94.38 129 GLU A C 1
ATOM 1097 O O . GLU A 1 129 ? -21.422 -13.117 -5.77 1 94.38 129 GLU A O 1
ATOM 1102 N N . ILE A 1 130 ? -22.531 -15.047 -5.926 1 95.69 130 ILE A N 1
ATOM 1103 C CA . ILE A 1 130 ? -21.312 -15.812 -5.707 1 95.69 130 ILE A CA 1
ATOM 1104 C C . ILE A 1 130 ? -20.391 -15.68 -6.922 1 95.69 130 ILE A C 1
ATOM 1106 O O . ILE A 1 130 ? -19.172 -15.617 -6.777 1 95.69 130 ILE A O 1
ATOM 1110 N N . GLU A 1 131 ? -21.016 -15.68 -8.07 1 96.69 131 GLU A N 1
ATOM 1111 C CA . GLU A 1 131 ? -20.219 -15.477 -9.281 1 96.69 131 GLU A CA 1
ATOM 1112 C C . GLU A 1 131 ? -19.547 -14.109 -9.289 1 96.69 131 GLU A C 1
ATOM 1114 O O . GLU A 1 131 ? -18.422 -13.969 -9.75 1 96.69 131 GLU A O 1
ATOM 1119 N N . LYS A 1 132 ? -20.234 -13.133 -8.789 1 96.56 132 LYS A N 1
ATOM 1120 C CA . LYS A 1 132 ? -19.656 -11.797 -8.688 1 96.56 132 LYS A CA 1
ATOM 1121 C C . LYS A 1 132 ? -18.484 -11.781 -7.719 1 96.56 132 LYS A C 1
ATOM 1123 O O . LYS A 1 132 ? -17.469 -11.117 -7.973 1 96.56 132 LYS A O 1
ATOM 1128 N N . ALA A 1 133 ? -18.609 -12.5 -6.598 1 97.25 133 ALA A N 1
ATOM 1129 C CA . ALA A 1 133 ? -17.516 -12.617 -5.641 1 97.25 133 ALA A CA 1
ATOM 1130 C C . ALA A 1 133 ? -16.312 -13.312 -6.27 1 97.25 133 ALA A C 1
ATOM 1132 O O . ALA A 1 133 ? -15.172 -12.859 -6.102 1 97.25 133 ALA A O 1
ATOM 1133 N N . GLU A 1 134 ? -16.594 -14.391 -7.008 1 97.44 134 GLU A N 1
ATOM 1134 C CA . GLU A 1 134 ? -15.531 -15.117 -7.711 1 97.44 134 GLU A CA 1
ATOM 1135 C C . GLU A 1 134 ? -14.828 -14.211 -8.719 1 97.44 134 GLU A C 1
ATOM 1137 O O . GLU A 1 134 ? -13.602 -14.266 -8.852 1 97.44 134 GLU A O 1
ATOM 1142 N N . PHE A 1 135 ? -15.617 -13.453 -9.398 1 97.94 135 PHE A N 1
ATOM 1143 C CA . PHE A 1 135 ? -15.07 -12.508 -10.367 1 97.94 135 PHE A CA 1
ATOM 1144 C C . PHE A 1 135 ? -14.133 -11.516 -9.688 1 97.94 135 PHE A C 1
ATOM 1146 O O . PHE A 1 135 ? -13.008 -11.297 -10.148 1 97.94 135 PHE A O 1
ATOM 1153 N N . GLU A 1 136 ? -14.547 -10.93 -8.57 1 97.19 136 GLU A N 1
ATOM 1154 C CA . GLU A 1 136 ? -13.727 -9.984 -7.82 1 97.19 136 GLU A CA 1
ATOM 1155 C C . GLU A 1 136 ? -12.438 -10.633 -7.336 1 97.19 136 GLU A C 1
ATOM 1157 O O . GLU A 1 136 ? -11.367 -10.016 -7.379 1 97.19 136 GLU A O 1
ATOM 1162 N N . TYR A 1 137 ? -12.516 -11.828 -6.895 1 97.44 137 TYR A N 1
ATOM 1163 C CA . TYR A 1 137 ? -11.344 -12.555 -6.41 1 97.44 137 TYR A CA 1
ATOM 1164 C C . TYR A 1 137 ? -10.32 -12.75 -7.52 1 97.44 137 TYR A C 1
ATOM 1166 O O . TYR A 1 137 ? -9.125 -12.523 -7.316 1 97.44 137 TYR A O 1
ATOM 1174 N N . ARG A 1 138 ? -10.836 -13.164 -8.625 1 97.25 138 ARG A N 1
ATOM 1175 C CA . ARG A 1 138 ? -9.93 -13.422 -9.742 1 97.25 138 ARG A CA 1
ATOM 1176 C C . ARG A 1 138 ? -9.359 -12.117 -10.297 1 97.25 138 ARG A C 1
ATOM 1178 O O . ARG A 1 138 ? -8.195 -12.078 -10.719 1 97.25 138 ARG A O 1
ATOM 1185 N N . MET A 1 139 ? -10.172 -11.141 -10.289 1 96.56 139 MET A N 1
ATOM 1186 C CA . MET A 1 139 ? -9.688 -9.82 -10.68 1 96.56 139 MET A CA 1
ATOM 1187 C C . MET A 1 139 ? -8.578 -9.352 -9.734 1 96.56 139 MET A C 1
ATOM 1189 O O . MET A 1 139 ? -7.594 -8.758 -10.18 1 96.56 139 MET A O 1
ATOM 1193 N N . ALA A 1 140 ? -8.781 -9.594 -8.469 1 96.06 140 ALA A N 1
ATOM 1194 C CA . ALA A 1 140 ? -7.758 -9.25 -7.484 1 96.06 140 ALA A CA 1
ATOM 1195 C C . ALA A 1 140 ? -6.445 -9.969 -7.789 1 96.06 140 ALA A C 1
ATOM 1197 O O . ALA A 1 140 ? -5.371 -9.359 -7.734 1 96.06 140 ALA A O 1
ATOM 1198 N N . SER A 1 141 ? -6.559 -11.203 -8.086 1 94.12 141 SER A N 1
ATOM 1199 C CA . SER A 1 141 ? -5.383 -11.992 -8.445 1 94.12 141 SER A CA 1
ATOM 1200 C C . SER A 1 141 ? -4.68 -11.414 -9.664 1 94.12 141 SER A C 1
ATOM 1202 O O . SER A 1 141 ? -3.451 -11.305 -9.688 1 94.12 141 SER A O 1
ATOM 1204 N N . PHE A 1 142 ? -5.387 -11.023 -10.641 1 94.5 142 PHE A N 1
ATOM 1205 C CA . PHE A 1 142 ? -4.852 -10.398 -11.844 1 94.5 142 PHE A CA 1
ATOM 1206 C C . PHE A 1 142 ? -4.074 -9.133 -11.5 1 94.5 142 PHE A C 1
ATOM 1208 O O . PHE A 1 142 ? -2.934 -8.961 -11.93 1 94.5 142 PHE A O 1
ATOM 1215 N N . TYR A 1 143 ? -4.652 -8.258 -10.711 1 89.94 143 TYR A N 1
ATOM 1216 C CA . TYR A 1 143 ? -4.004 -6.996 -10.359 1 89.94 143 TYR A CA 1
ATOM 1217 C C . TYR A 1 143 ? -2.742 -7.246 -9.539 1 89.94 143 TYR A C 1
ATOM 1219 O O . TYR A 1 143 ? -1.73 -6.566 -9.719 1 89.94 143 TYR A O 1
ATOM 1227 N N . TYR A 1 144 ? -2.809 -8.141 -8.664 1 88.25 144 TYR A N 1
ATOM 1228 C CA . TYR A 1 144 ? -1.62 -8.469 -7.887 1 88.25 144 TYR A CA 1
ATOM 1229 C C . TYR A 1 144 ? -0.478 -8.914 -8.789 1 88.25 144 TYR A C 1
ATOM 1231 O O . TYR A 1 144 ? 0.646 -8.414 -8.672 1 88.25 144 TYR A O 1
ATOM 1239 N N . HIS A 1 145 ? -0.793 -9.789 -9.695 1 84.5 145 HIS A N 1
ATOM 1240 C CA . HIS A 1 145 ? 0.24 -10.359 -10.555 1 84.5 145 HIS A CA 1
ATOM 1241 C C . HIS A 1 145 ? 0.748 -9.336 -11.562 1 84.5 145 HIS A C 1
ATOM 1243 O O . HIS A 1 145 ? 1.885 -9.422 -12.031 1 84.5 145 HIS A O 1
ATOM 1249 N N . SER A 1 146 ? -0.05 -8.438 -11.906 1 83.62 146 SER A N 1
ATOM 1250 C CA . SER A 1 146 ? 0.369 -7.387 -12.836 1 83.62 146 SER A CA 1
ATOM 1251 C C . SER A 1 146 ? 0.974 -6.203 -12.086 1 83.62 146 SER A C 1
ATOM 1253 O O . SER A 1 146 ? 0.953 -5.074 -12.586 1 83.62 146 SER A O 1
ATOM 1255 N N . TYR A 1 147 ? 1.374 -6.414 -10.797 1 77.31 147 TYR A N 1
ATOM 1256 C CA . TYR A 1 147 ? 2.16 -5.496 -9.984 1 77.31 147 TYR A CA 1
ATOM 1257 C C . TYR A 1 147 ? 1.332 -4.281 -9.586 1 77.31 147 TYR A C 1
ATOM 1259 O O . TYR A 1 147 ? 1.832 -3.152 -9.586 1 77.31 147 TYR A O 1
ATOM 1267 N N . GLN A 1 148 ? 0.096 -4.52 -9.406 1 81.56 148 GLN A N 1
ATOM 1268 C CA . GLN A 1 148 ? -0.81 -3.506 -8.867 1 81.56 148 GLN A CA 1
ATOM 1269 C C . GLN A 1 148 ? -1.478 -3.986 -7.586 1 81.56 148 GLN A C 1
ATOM 1271 O O . GLN A 1 148 ? -2.691 -4.195 -7.551 1 81.56 148 GLN A O 1
ATOM 1276 N N . PRO A 1 149 ? -0.583 -4.078 -6.578 1 82.25 149 PRO A N 1
ATOM 1277 C CA . PRO A 1 149 ? -1.084 -4.699 -5.348 1 82.25 149 PRO A CA 1
ATOM 1278 C C . PRO A 1 149 ? -2.201 -3.891 -4.695 1 82.25 149 PRO A C 1
ATOM 1280 O O . PRO A 1 149 ? -3.109 -4.465 -4.086 1 82.25 149 PRO A O 1
ATOM 1283 N N . PHE A 1 150 ? -2.25 -2.635 -4.852 1 77.81 150 PHE A N 1
ATOM 1284 C CA . PHE A 1 150 ? -3.279 -1.81 -4.23 1 77.81 150 PHE A CA 1
ATOM 1285 C C . PHE A 1 150 ? -4.645 -2.105 -4.836 1 77.81 150 PHE A C 1
ATOM 1287 O O . PHE A 1 150 ? -5.629 -2.27 -4.113 1 77.81 150 PHE A O 1
ATOM 1294 N N . GLU A 1 151 ? -4.672 -2.15 -6.195 1 82.06 151 GLU A N 1
ATOM 1295 C CA . GLU A 1 151 ? -5.914 -2.535 -6.863 1 82.06 151 GLU A CA 1
ATOM 1296 C C . GLU A 1 151 ? -6.344 -3.941 -6.457 1 82.06 151 GLU A C 1
ATOM 1298 O O . GLU A 1 151 ? -7.531 -4.195 -6.242 1 82.06 151 GLU A O 1
ATOM 1303 N N . GLY A 1 152 ? -5.359 -4.758 -6.391 1 90.25 152 GLY A N 1
ATOM 1304 C CA . GLY A 1 152 ? -5.637 -6.113 -5.949 1 90.25 152 GLY A CA 1
ATOM 1305 C C . GLY A 1 152 ? -6.289 -6.176 -4.582 1 90.25 152 GLY A C 1
ATOM 1306 O O . GLY A 1 152 ? -7.262 -6.91 -4.387 1 90.25 152 GLY A O 1
ATOM 1307 N N . ILE A 1 153 ? -5.84 -5.363 -3.695 1 87.62 153 ILE A N 1
ATOM 1308 C CA . ILE A 1 153 ? -6.344 -5.34 -2.326 1 87.62 153 ILE A CA 1
ATOM 1309 C C . ILE A 1 153 ? -7.797 -4.867 -2.322 1 87.62 153 ILE A C 1
ATOM 1311 O O . ILE A 1 153 ? -8.641 -5.445 -1.637 1 87.62 153 ILE A O 1
ATOM 1315 N N . GLN A 1 154 ? -8.141 -3.846 -3.043 1 84 154 GLN A N 1
ATOM 1316 C CA . GLN A 1 154 ? -9.508 -3.348 -3.102 1 84 154 GLN A CA 1
ATOM 1317 C C . GLN A 1 154 ? -10.469 -4.43 -3.592 1 84 154 GLN A C 1
ATOM 1319 O O . GLN A 1 154 ? -11.531 -4.645 -3 1 84 154 GLN A O 1
ATOM 1324 N N . HIS A 1 155 ? -10.078 -5.082 -4.625 1 92.88 155 HIS A N 1
ATOM 1325 C CA . HIS A 1 155 ? -10.93 -6.121 -5.195 1 92.88 155 HIS A CA 1
ATOM 1326 C C . HIS A 1 155 ? -11.047 -7.32 -4.258 1 92.88 155 HIS A C 1
ATOM 1328 O O . HIS A 1 155 ? -12.117 -7.906 -4.125 1 92.88 155 HIS A O 1
ATOM 1334 N N . VAL A 1 156 ? -9.977 -7.676 -3.637 1 95.56 156 VAL A N 1
ATOM 1335 C CA . VAL A 1 156 ? -10.016 -8.875 -2.812 1 95.56 156 VAL A CA 1
ATOM 1336 C C . VAL A 1 156 ? -10.828 -8.609 -1.548 1 95.56 156 VAL A C 1
ATOM 1338 O O . VAL A 1 156 ? -11.516 -9.508 -1.045 1 95.56 156 VAL A O 1
ATOM 1341 N N . LEU A 1 157 ? -10.773 -7.426 -0.999 1 89.69 157 LEU A N 1
ATOM 1342 C CA . LEU A 1 157 ? -11.586 -7.082 0.161 1 89.69 157 LEU A CA 1
ATOM 1343 C C . LEU A 1 157 ? -13.07 -7.113 -0.189 1 89.69 157 LEU A C 1
ATOM 1345 O O . LEU A 1 157 ? -13.898 -7.551 0.619 1 89.69 157 LEU A O 1
ATOM 1349 N N . LYS A 1 158 ? -13.383 -6.621 -1.383 1 90.94 158 LYS A N 1
ATOM 1350 C CA . LYS A 1 158 ? -14.758 -6.719 -1.855 1 90.94 158 LYS A CA 1
ATOM 1351 C C . LYS A 1 158 ? -15.203 -8.172 -1.96 1 90.94 158 LYS A C 1
ATOM 1353 O O . LYS A 1 158 ? -16.297 -8.531 -1.516 1 90.94 158 LYS A O 1
ATOM 1358 N N . ALA A 1 159 ? -14.398 -8.992 -2.578 1 96.88 159 ALA A N 1
ATOM 1359 C CA . ALA A 1 159 ? -14.695 -10.414 -2.693 1 96.88 159 ALA A CA 1
ATOM 1360 C C . ALA A 1 159 ? -14.883 -11.055 -1.319 1 96.88 159 ALA A C 1
ATOM 1362 O O . ALA A 1 159 ? -15.836 -11.812 -1.102 1 96.88 159 ALA A O 1
ATOM 1363 N N . LYS A 1 160 ? -13.992 -10.719 -0.424 1 95.25 160 LYS A N 1
ATOM 1364 C CA . LYS A 1 160 ? -14.031 -11.25 0.936 1 95.25 160 LYS A CA 1
ATOM 1365 C C . LYS A 1 160 ? -15.359 -10.93 1.611 1 95.25 160 LYS A C 1
ATOM 1367 O O . LYS A 1 160 ? -15.984 -11.805 2.213 1 95.25 160 LYS A O 1
ATOM 1372 N N . GLU A 1 161 ? -15.719 -9.719 1.501 1 91.69 161 GLU A N 1
ATOM 1373 C CA . GLU A 1 161 ? -16.984 -9.281 2.09 1 91.69 161 GLU A CA 1
ATOM 1374 C C . GLU A 1 161 ? -18.156 -10.031 1.476 1 91.69 161 GLU A C 1
ATOM 1376 O O . GLU A 1 161 ? -19.062 -10.461 2.188 1 91.69 161 GLU A O 1
ATOM 1381 N N . MET A 1 162 ? -18.188 -10.188 0.209 1 94.94 162 MET A N 1
ATOM 1382 C CA . MET A 1 162 ? -19.266 -10.883 -0.489 1 94.94 162 MET A CA 1
ATOM 1383 C C . MET A 1 162 ? -19.359 -12.344 -0.048 1 94.94 162 MET A C 1
ATOM 1385 O O . MET A 1 162 ? -20.438 -12.844 0.224 1 94.94 162 MET A O 1
ATOM 1389 N N . PHE A 1 163 ? -18.234 -13 0.075 1 96.5 163 PHE A N 1
ATOM 1390 C CA . PHE A 1 163 ? -18.234 -14.391 0.494 1 96.5 163 PHE A CA 1
ATOM 1391 C C . PHE A 1 163 ? -18.688 -14.523 1.943 1 96.5 163 PHE A C 1
ATOM 1393 O O . PHE A 1 163 ? -19.312 -15.523 2.318 1 96.5 163 PHE A O 1
ATOM 1400 N N . SER A 1 164 ? -18.359 -13.508 2.729 1 94.31 164 SER A N 1
ATOM 1401 C CA . SER A 1 164 ? -18.688 -13.562 4.148 1 94.31 164 SER A CA 1
ATOM 1402 C C . SER A 1 164 ? -20.203 -13.562 4.355 1 94.31 164 SER A C 1
ATOM 1404 O O . SER A 1 164 ? -20.688 -14.016 5.391 1 94.31 164 SER A O 1
ATOM 1406 N N . ASN A 1 165 ? -20.922 -13.125 3.404 1 92.88 165 ASN A N 1
ATOM 1407 C CA . ASN A 1 165 ? -22.375 -13.039 3.496 1 92.88 165 ASN A CA 1
ATOM 1408 C C . ASN A 1 165 ? -23.047 -14.344 3.078 1 92.88 165 ASN A C 1
ATOM 1410 O O . ASN A 1 165 ? -24.281 -14.445 3.055 1 92.88 165 ASN A O 1
ATOM 1414 N N . HIS A 1 166 ? -22.297 -15.328 2.752 1 93.19 166 HIS A N 1
ATOM 1415 C CA . HIS A 1 166 ? -22.844 -16.594 2.305 1 93.19 166 HIS A CA 1
ATOM 1416 C C . HIS A 1 166 ? -22.266 -17.766 3.107 1 93.19 166 HIS A C 1
ATOM 1418 O O . HIS A 1 166 ? -21.062 -17.797 3.391 1 93.19 166 HIS A O 1
ATOM 1424 N N . ILE A 1 167 ? -23.188 -18.594 3.438 1 91.69 167 ILE A N 1
ATOM 1425 C CA . ILE A 1 167 ? -22.766 -19.766 4.199 1 91.69 167 ILE A CA 1
ATOM 1426 C C . ILE A 1 167 ? -22.125 -20.797 3.268 1 91.69 167 ILE A C 1
ATOM 1428 O O . ILE A 1 167 ? -22.594 -21 2.146 1 91.69 167 ILE A O 1
ATOM 1432 N N . GLY A 1 168 ? -21.047 -21.484 3.656 1 91.75 168 GLY A N 1
ATOM 1433 C CA . GLY A 1 168 ? -20.438 -22.547 2.893 1 91.75 168 GLY A CA 1
ATOM 1434 C C . GLY A 1 168 ? -19.25 -22.094 2.066 1 91.75 168 GLY A C 1
ATOM 1435 O O . GLY A 1 168 ? -18.688 -22.859 1.294 1 91.75 168 GLY A O 1
ATOM 1436 N N . TYR A 1 169 ? -18.875 -20.859 2.248 1 94.81 169 TYR A N 1
ATOM 1437 C CA . TYR A 1 169 ? -17.797 -20.297 1.434 1 94.81 169 TYR A CA 1
ATOM 1438 C C . TYR A 1 169 ? -16.625 -19.859 2.303 1 94.81 169 TYR A C 1
ATOM 1440 O O . TYR A 1 169 ? -15.969 -18.859 2.002 1 94.81 169 TYR A O 1
ATOM 1448 N N . GLU A 1 170 ? -16.375 -20.641 3.332 1 93.44 170 GLU A N 1
ATOM 1449 C CA . GLU A 1 170 ? -15.297 -20.328 4.273 1 93.44 170 GLU A CA 1
ATOM 1450 C C . GLU A 1 170 ? -13.93 -20.422 3.607 1 93.44 170 GLU A C 1
ATOM 1452 O O . GLU A 1 170 ? -13.023 -19.641 3.91 1 93.44 170 GLU A O 1
ATOM 1457 N N . ILE A 1 171 ? -13.852 -21.391 2.754 1 94.06 171 ILE A N 1
ATOM 1458 C CA . ILE A 1 171 ? -12.586 -21.578 2.055 1 94.06 171 ILE A CA 1
ATOM 1459 C C . ILE A 1 171 ? -12.344 -20.391 1.111 1 94.06 171 ILE A C 1
ATOM 1461 O O . ILE A 1 171 ? -11.234 -19.859 1.048 1 94.06 171 ILE A O 1
ATOM 1465 N N . ASN A 1 172 ? -13.383 -19.984 0.417 1 95.38 172 ASN A N 1
ATOM 1466 C CA . ASN A 1 172 ? -13.289 -18.812 -0.461 1 95.38 172 ASN A CA 1
ATOM 1467 C C . ASN A 1 172 ? -12.891 -17.562 0.309 1 95.38 172 ASN A C 1
ATOM 1469 O O . ASN A 1 172 ? -12.039 -16.797 -0.143 1 95.38 172 ASN A O 1
ATOM 1473 N N . HIS A 1 173 ? -13.5 -17.453 1.441 1 95.81 173 HIS A N 1
ATOM 1474 C CA . HIS A 1 173 ? -13.18 -16.328 2.322 1 95.81 173 HIS A CA 1
ATOM 1475 C C . HIS A 1 173 ? -11.719 -16.359 2.744 1 95.81 173 HIS A C 1
ATOM 1477 O O . HIS A 1 173 ? -11.031 -15.344 2.709 1 95.81 173 HIS A O 1
ATOM 1483 N N . ALA A 1 174 ? -11.234 -17.5 3.09 1 95.5 174 ALA A N 1
ATOM 1484 C CA . ALA A 1 174 ? -9.844 -17.672 3.512 1 95.5 174 ALA A CA 1
ATOM 1485 C C . ALA A 1 174 ? -8.883 -17.406 2.359 1 95.5 174 ALA A C 1
ATOM 1487 O O . ALA A 1 174 ? -7.809 -16.828 2.564 1 95.5 174 ALA A O 1
ATOM 1488 N N . LEU A 1 175 ? -9.242 -17.844 1.208 1 94.75 175 LEU A N 1
ATOM 1489 C CA . LEU A 1 175 ? -8.398 -17.609 0.036 1 94.75 175 LEU A CA 1
ATOM 1490 C C . LEU A 1 175 ? -8.281 -16.109 -0.26 1 94.75 175 LEU A C 1
ATOM 1492 O O . LEU A 1 175 ? -7.227 -15.648 -0.686 1 94.75 175 LEU A O 1
ATOM 1496 N N . CYS A 1 176 ? -9.367 -15.375 -0.039 1 96.38 176 CYS A N 1
ATOM 1497 C CA . CYS A 1 176 ? -9.305 -13.922 -0.151 1 96.38 176 CYS A CA 1
ATOM 1498 C C . CYS A 1 176 ? -8.312 -13.336 0.848 1 96.38 176 CYS A C 1
ATOM 1500 O O . CYS A 1 176 ? -7.512 -12.469 0.501 1 96.38 176 CYS A O 1
ATOM 1502 N N . ASP A 1 177 ? -8.312 -13.875 2.039 1 95.81 177 ASP A N 1
ATOM 1503 C CA . ASP A 1 177 ? -7.367 -13.43 3.064 1 95.81 177 ASP A CA 1
ATOM 1504 C C . ASP A 1 177 ? -5.93 -13.758 2.666 1 95.81 177 ASP A C 1
ATOM 1506 O O . ASP A 1 177 ? -5.012 -12.984 2.941 1 95.81 177 ASP A O 1
ATOM 1510 N N . ASN A 1 178 ? -5.809 -14.859 2.096 1 95 178 ASN A N 1
ATOM 1511 C CA . ASN A 1 178 ? -4.477 -15.234 1.63 1 95 178 ASN A CA 1
ATOM 1512 C C . ASN A 1 178 ? -3.957 -14.266 0.575 1 95 178 ASN A C 1
ATOM 1514 O O . ASN A 1 178 ? -2.818 -13.797 0.662 1 95 178 ASN A O 1
ATOM 1518 N N . LEU A 1 179 ? -4.777 -14.039 -0.385 1 94.62 179 LEU A N 1
ATOM 1519 C CA . LEU A 1 179 ? -4.391 -13.102 -1.436 1 94.62 179 LEU A CA 1
ATOM 1520 C C . LEU A 1 179 ? -4.133 -11.711 -0.862 1 94.62 179 LEU A C 1
ATOM 1522 O O . LEU A 1 179 ? -3.178 -11.039 -1.253 1 94.62 179 LEU A O 1
ATOM 1526 N N . TYR A 1 180 ? -4.938 -11.266 0.033 1 93.62 180 TYR A N 1
ATOM 1527 C CA . TYR A 1 180 ? -4.742 -10.008 0.747 1 93.62 180 TYR A CA 1
ATOM 1528 C C . TYR A 1 180 ? -3.393 -9.984 1.457 1 93.62 180 TYR A C 1
ATOM 1530 O O . TYR A 1 180 ? -2.672 -8.984 1.405 1 93.62 180 TYR A O 1
ATOM 1538 N N . SER A 1 181 ? -3.084 -11.078 2.078 1 94.12 181 SER A N 1
ATOM 1539 C CA . SER A 1 181 ? -1.85 -11.172 2.852 1 94.12 181 SER A CA 1
ATOM 1540 C C . SER A 1 181 ? -0.624 -11.086 1.95 1 94.12 181 SER A C 1
ATOM 1542 O O . SER A 1 181 ? 0.369 -10.445 2.307 1 94.12 181 SER A O 1
ATOM 1544 N N . ILE A 1 182 ? -0.677 -11.711 0.857 1 92 182 ILE A N 1
ATOM 1545 C CA . ILE A 1 182 ? 0.452 -11.68 -0.066 1 92 182 ILE A CA 1
ATOM 1546 C C . ILE A 1 182 ? 0.678 -10.258 -0.562 1 92 182 ILE A C 1
ATOM 1548 O O . ILE A 1 182 ? 1.818 -9.797 -0.659 1 92 182 ILE A O 1
ATOM 1552 N N . ALA A 1 183 ? -0.389 -9.594 -0.908 1 89 183 ALA A N 1
ATOM 1553 C CA . ALA A 1 183 ? -0.286 -8.188 -1.303 1 89 183 ALA A CA 1
ATOM 1554 C C . ALA A 1 183 ? 0.316 -7.344 -0.182 1 89 183 ALA A C 1
ATOM 1556 O O . ALA A 1 183 ? 1.146 -6.469 -0.434 1 89 183 ALA A O 1
ATOM 1557 N N . CYS A 1 184 ? -0.086 -7.629 1.049 1 87.25 184 CYS A N 1
ATOM 1558 C CA . CYS A 1 184 ? 0.438 -6.93 2.215 1 87.25 184 CYS A CA 1
ATOM 1559 C C . CYS A 1 184 ? 1.937 -7.16 2.363 1 87.25 184 CYS A C 1
ATOM 1561 O O . CYS A 1 184 ? 2.678 -6.25 2.736 1 87.25 184 CYS A O 1
ATOM 1563 N N . ILE A 1 185 ? 2.381 -8.352 2.061 1 88.12 185 ILE A N 1
ATOM 1564 C CA . ILE A 1 185 ? 3.805 -8.656 2.125 1 88.12 185 ILE A CA 1
ATOM 1565 C C . ILE A 1 185 ? 4.57 -7.793 1.125 1 88.12 185 ILE A C 1
ATOM 1567 O O . ILE A 1 185 ? 5.594 -7.199 1.466 1 88.12 185 ILE A O 1
ATOM 1571 N N . ASP A 1 186 ? 4.031 -7.664 -0.044 1 81.81 186 ASP A N 1
ATOM 1572 C CA . ASP A 1 186 ? 4.668 -6.859 -1.083 1 81.81 186 ASP A CA 1
ATOM 1573 C C . ASP A 1 186 ? 4.738 -5.391 -0.671 1 81.81 186 ASP A C 1
ATOM 1575 O O . ASP A 1 186 ? 5.684 -4.684 -1.024 1 81.81 186 ASP A O 1
ATOM 1579 N N . LEU A 1 187 ? 3.736 -4.996 0.048 1 78.38 187 LEU A N 1
ATOM 1580 C CA . LEU A 1 187 ? 3.67 -3.611 0.5 1 78.38 187 LEU A CA 1
ATOM 1581 C C . LEU A 1 187 ? 4.355 -3.447 1.853 1 78.38 187 LEU A C 1
ATOM 1583 O O . LEU A 1 187 ? 4.262 -2.389 2.477 1 78.38 187 LEU A O 1
ATOM 1587 N N . ARG A 1 188 ? 4.926 -4.535 2.381 1 81.44 188 ARG A N 1
ATOM 1588 C CA . ARG A 1 188 ? 5.715 -4.59 3.607 1 81.44 188 ARG A CA 1
ATOM 1589 C C . ARG A 1 188 ? 4.84 -4.34 4.832 1 81.44 188 ARG A C 1
ATOM 1591 O O . ARG A 1 188 ? 5.289 -3.73 5.805 1 81.44 188 ARG A O 1
ATOM 1598 N N . GLU A 1 189 ? 3.613 -4.633 4.668 1 83.06 189 GLU A N 1
ATOM 1599 C CA . GLU A 1 189 ? 2.701 -4.699 5.809 1 83.06 189 GLU A CA 1
ATOM 1600 C C . GLU A 1 189 ? 2.738 -6.078 6.461 1 83.06 189 GLU A C 1
ATOM 1602 O O . GLU A 1 189 ? 1.742 -6.805 6.445 1 83.06 189 GLU A O 1
ATOM 1607 N N . PHE A 1 190 ? 3.826 -6.391 7.133 1 87.75 190 PHE A N 1
ATOM 1608 C CA . PHE A 1 190 ? 4.156 -7.738 7.578 1 87.75 190 PHE A CA 1
ATOM 1609 C C . PHE A 1 190 ? 3.258 -8.164 8.734 1 87.75 190 PHE A C 1
ATOM 1611 O O . PHE A 1 190 ? 2.82 -9.312 8.805 1 87.75 190 PHE A O 1
ATOM 1618 N N . GLY A 1 191 ? 3.035 -7.207 9.641 1 86.19 191 GLY A N 1
ATOM 1619 C CA . GLY A 1 191 ? 2.18 -7.539 10.766 1 86.19 191 GLY A CA 1
ATOM 1620 C C . GLY A 1 191 ? 0.792 -7.984 10.352 1 86.19 191 GLY A C 1
ATOM 1621 O O . GLY A 1 191 ? 0.299 -9.016 10.82 1 86.19 191 GLY A O 1
ATOM 1622 N N . ARG A 1 192 ? 0.235 -7.227 9.5 1 86.12 192 ARG A N 1
ATOM 1623 C CA . ARG A 1 192 ? -1.092 -7.547 8.992 1 86.12 192 ARG A CA 1
ATOM 1624 C C . ARG A 1 192 ? -1.08 -8.867 8.227 1 86.12 192 ARG A C 1
ATOM 1626 O O . ARG A 1 192 ? -2 -9.68 8.359 1 86.12 192 ARG A O 1
ATOM 1633 N N . ALA A 1 193 ? -0.086 -9.039 7.367 1 92.62 193 ALA A N 1
ATOM 1634 C CA . ALA A 1 193 ? 0.049 -10.273 6.594 1 92.62 193 ALA A CA 1
ATOM 1635 C C . ALA A 1 193 ? 0.142 -11.492 7.516 1 92.62 193 ALA A C 1
ATOM 1637 O O . ALA A 1 193 ? -0.533 -12.5 7.293 1 92.62 193 ALA A O 1
ATOM 1638 N N . GLU A 1 194 ? 0.918 -11.359 8.531 1 93.56 194 GLU A N 1
ATOM 1639 C CA . GLU A 1 194 ? 1.112 -12.453 9.477 1 93.56 194 GLU A CA 1
ATOM 1640 C C . GLU A 1 194 ? -0.198 -12.828 10.164 1 93.56 194 GLU A C 1
ATOM 1642 O O . GLU A 1 194 ? -0.541 -14.008 10.258 1 93.56 194 GLU A O 1
ATOM 1647 N N . GLU A 1 195 ? -0.889 -11.812 10.656 1 92.56 195 GLU A N 1
ATOM 1648 C CA . GLU A 1 195 ? -2.168 -12.047 11.32 1 92.56 195 GLU A CA 1
ATOM 1649 C C . GLU A 1 195 ? -3.15 -12.758 10.383 1 92.56 195 GLU A C 1
ATOM 1651 O O . GLU A 1 195 ? -3.811 -13.719 10.781 1 92.56 195 GLU A O 1
ATOM 1656 N N . CYS A 1 196 ? -3.258 -12.273 9.227 1 93.94 196 CYS A N 1
ATOM 1657 C CA . CYS A 1 196 ? -4.18 -12.828 8.242 1 93.94 196 CYS A CA 1
ATOM 1658 C C . CYS A 1 196 ? -3.787 -14.25 7.871 1 93.94 196 CYS A C 1
ATOM 1660 O O . CYS A 1 196 ? -4.637 -15.141 7.824 1 93.94 196 CYS A O 1
ATOM 1662 N N . LEU A 1 197 ? -2.527 -14.484 7.598 1 96.31 197 LEU A N 1
ATOM 1663 C CA . LEU A 1 197 ? -2.051 -15.805 7.195 1 96.31 197 LEU A CA 1
ATOM 1664 C C . LEU A 1 197 ? -2.311 -16.828 8.297 1 96.31 197 LEU A C 1
ATOM 1666 O O . LEU A 1 197 ? -2.68 -17.969 8.008 1 96.31 197 LEU A O 1
ATOM 1670 N N . ASN A 1 198 ? -2.154 -16.406 9.5 1 94.94 198 ASN A N 1
ATOM 1671 C CA . ASN A 1 198 ? -2.43 -17.312 10.609 1 94.94 198 ASN A CA 1
ATOM 1672 C C . ASN A 1 198 ? -3.908 -17.703 10.664 1 94.94 198 ASN A C 1
ATOM 1674 O O . ASN A 1 198 ? -4.246 -18.859 10.906 1 94.94 198 ASN A O 1
ATOM 1678 N N . LYS A 1 199 ? -4.727 -16.734 10.438 1 94.94 199 LYS A N 1
ATOM 1679 C CA . LYS A 1 199 ? -6.156 -17.016 10.391 1 94.94 199 LYS A CA 1
ATOM 1680 C C . LYS A 1 199 ? -6.484 -17.984 9.258 1 94.94 199 LYS A C 1
ATOM 1682 O O . LYS A 1 199 ? -7.301 -18.891 9.422 1 94.94 199 LYS A O 1
ATOM 1687 N N . VAL A 1 200 ? -5.867 -17.781 8.125 1 96.62 200 VAL A N 1
ATOM 1688 C CA . VAL A 1 200 ? -6.086 -18.625 6.957 1 96.62 200 VAL A CA 1
ATOM 1689 C C . VAL A 1 200 ? -5.664 -20.062 7.277 1 96.62 200 VAL A C 1
ATOM 1691 O O . VAL A 1 200 ? -6.375 -21.016 6.953 1 96.62 200 VAL A O 1
ATOM 1694 N N . ILE A 1 201 ? -4.559 -20.203 7.914 1 94.06 201 ILE A N 1
ATOM 1695 C CA . ILE A 1 201 ? -4.043 -21.531 8.281 1 94.06 201 ILE A CA 1
ATOM 1696 C C . ILE A 1 201 ? -5.051 -22.25 9.172 1 94.06 201 ILE A C 1
ATOM 1698 O O . ILE A 1 201 ? -5.355 -23.422 8.953 1 94.06 201 ILE A O 1
ATOM 1702 N N . ASP A 1 202 ? -5.613 -21.531 10.102 1 94.81 202 ASP A N 1
ATOM 1703 C CA . ASP A 1 202 ? -6.586 -22.125 11.016 1 94.81 202 ASP A CA 1
ATOM 1704 C C . ASP A 1 202 ? -7.82 -22.625 10.266 1 94.81 202 ASP A C 1
ATOM 1706 O O . ASP A 1 202 ? -8.312 -23.719 10.523 1 94.81 202 ASP A O 1
ATOM 1710 N N . VAL A 1 203 ? -8.273 -21.828 9.359 1 94.69 203 VAL A N 1
ATOM 1711 C CA . VAL A 1 203 ? -9.461 -22.188 8.578 1 94.69 203 VAL A CA 1
ATOM 1712 C C . VAL A 1 203 ? -9.172 -23.406 7.715 1 94.69 203 VAL A C 1
ATOM 1714 O O . VAL A 1 203 ? -9.984 -24.328 7.637 1 94.69 203 VAL A O 1
ATOM 1717 N N . LEU A 1 204 ? -8.016 -23.422 7.07 1 93.75 204 LEU A N 1
ATOM 1718 C CA . LEU A 1 204 ? -7.676 -24.516 6.168 1 93.75 204 LEU A CA 1
ATOM 1719 C C . LEU A 1 204 ? -7.449 -25.812 6.941 1 93.75 204 LEU A C 1
ATOM 1721 O O . LEU A 1 204 ? -7.816 -26.891 6.477 1 93.75 204 LEU A O 1
ATOM 1725 N N . LYS A 1 205 ? -6.887 -25.688 8.117 1 92.12 205 LYS A N 1
ATOM 1726 C CA . LYS A 1 205 ? -6.715 -26.859 8.984 1 92.12 205 LYS A CA 1
ATOM 1727 C C . LYS A 1 205 ? -8.062 -27.422 9.406 1 92.12 205 LYS A C 1
ATOM 1729 O O . LYS A 1 205 ? -8.273 -28.641 9.352 1 92.12 205 LYS A O 1
ATOM 1734 N N . LYS A 1 206 ? -8.93 -26.547 9.781 1 92.81 206 LYS A N 1
ATOM 1735 C CA . LYS A 1 206 ? -10.258 -26.953 10.234 1 92.81 206 LYS A CA 1
ATOM 1736 C C . LYS A 1 206 ? -11.023 -27.656 9.117 1 92.81 206 LYS A C 1
ATOM 1738 O O . LYS A 1 206 ? -11.844 -28.547 9.375 1 92.81 206 LYS A O 1
ATOM 1743 N N . ASN A 1 207 ? -10.703 -27.328 7.867 1 90.25 207 ASN A N 1
ATOM 1744 C CA . ASN A 1 207 ? -11.438 -27.875 6.73 1 90.25 207 ASN A CA 1
ATOM 1745 C C . ASN A 1 207 ? -10.633 -28.953 6.012 1 90.25 207 ASN A C 1
ATOM 1747 O O . ASN A 1 207 ? -11.008 -29.391 4.926 1 90.25 207 ASN A O 1
ATOM 1751 N N . ASP A 1 208 ? -9.461 -29.266 6.535 1 87.88 208 ASP A N 1
ATOM 1752 C CA . ASP A 1 208 ? -8.602 -30.344 6.047 1 87.88 208 ASP A CA 1
ATOM 1753 C C . ASP A 1 208 ? -8.164 -30.078 4.605 1 87.88 208 ASP A C 1
ATOM 1755 O O . ASP A 1 208 ? -8.219 -30.969 3.762 1 87.88 208 ASP A O 1
ATOM 1759 N N . GLU A 1 209 ? -7.945 -28.812 4.32 1 88 209 GLU A N 1
ATOM 1760 C CA . GLU A 1 209 ? -7.43 -28.438 3.01 1 88 209 GLU A CA 1
ATOM 1761 C C . GLU A 1 209 ? -5.902 -28.438 2.996 1 88 209 GLU A C 1
ATOM 1763 O O . GLU A 1 209 ? -5.277 -27.375 3.016 1 88 209 GLU A O 1
ATOM 1768 N N . GLU A 1 210 ? -5.344 -29.547 2.734 1 84.62 210 GLU A N 1
ATOM 1769 C CA . GLU A 1 210 ? -3.906 -29.75 2.906 1 84.62 210 GLU A CA 1
ATOM 1770 C C . GLU A 1 210 ? -3.119 -29.078 1.784 1 84.62 210 GLU A C 1
ATOM 1772 O O . GLU A 1 210 ? -2.072 -28.469 2.027 1 84.62 210 GLU A O 1
ATOM 1777 N N . HIS A 1 211 ? -3.629 -29.25 0.635 1 83.06 211 HIS A N 1
ATOM 1778 C CA . HIS A 1 211 ? -2.91 -28.688 -0.504 1 83.06 211 HIS A CA 1
ATOM 1779 C C . HIS A 1 211 ? -2.84 -27.172 -0.417 1 83.06 211 HIS A C 1
ATOM 1781 O O . HIS A 1 211 ? -1.78 -26.578 -0.641 1 83.06 211 HIS A O 1
ATOM 1787 N N . LEU A 1 212 ? -3.953 -26.562 -0.061 1 86.81 212 LEU A N 1
ATOM 1788 C CA . LEU A 1 212 ? -3.99 -25.109 0.084 1 86.81 212 LEU A CA 1
ATOM 1789 C C . LEU A 1 212 ? -3.145 -24.656 1.271 1 86.81 212 LEU A C 1
ATOM 1791 O O . LEU A 1 212 ? -2.521 -23.594 1.227 1 86.81 212 LEU A O 1
ATOM 1795 N N . LEU A 1 213 ? -3.076 -25.516 2.244 1 90.62 213 LEU A N 1
ATOM 1796 C CA . LEU A 1 213 ? -2.322 -25.219 3.455 1 90.62 213 LEU A CA 1
ATOM 1797 C C . LEU A 1 213 ? -0.833 -25.094 3.15 1 90.62 213 LEU A C 1
ATOM 1799 O O . LEU A 1 213 ? -0.148 -24.234 3.719 1 90.62 213 LEU A O 1
ATOM 1803 N N . ILE A 1 214 ? -0.349 -25.875 2.271 1 89.31 214 ILE A N 1
ATOM 1804 C CA . ILE A 1 214 ? 1.058 -25.859 1.887 1 89.31 214 ILE A CA 1
ATOM 1805 C C . ILE A 1 214 ? 1.407 -24.5 1.289 1 89.31 214 ILE A C 1
ATOM 1807 O O . ILE A 1 214 ? 2.412 -23.891 1.662 1 89.31 214 ILE A O 1
ATOM 1811 N N . LYS A 1 215 ? 0.572 -24.016 0.433 1 87.88 215 LYS A N 1
ATOM 1812 C CA . LYS A 1 215 ? 0.804 -22.734 -0.218 1 87.88 215 LYS A CA 1
ATOM 1813 C C . LYS A 1 215 ? 0.822 -21.594 0.8 1 87.88 215 LYS A C 1
ATOM 1815 O O . LYS A 1 215 ? 1.683 -20.719 0.741 1 87.88 215 LYS A O 1
ATOM 1820 N N . VAL A 1 216 ? -0.064 -21.641 1.69 1 93.06 216 VAL A N 1
ATOM 1821 C CA . VAL A 1 216 ? -0.194 -20.578 2.678 1 93.06 216 VAL A CA 1
ATOM 1822 C C . VAL A 1 216 ? 0.977 -20.641 3.656 1 93.06 216 VAL A C 1
ATOM 1824 O O . VAL A 1 216 ? 1.496 -19.609 4.074 1 93.06 216 VAL A O 1
ATOM 1827 N N . ARG A 1 217 ? 1.373 -21.797 4.027 1 93.19 217 ARG A N 1
ATOM 1828 C CA . ARG A 1 217 ? 2.52 -21.938 4.914 1 93.19 217 ARG A CA 1
ATOM 1829 C C . ARG A 1 217 ? 3.791 -21.406 4.266 1 93.19 217 ARG A C 1
ATOM 1831 O O . ARG A 1 217 ? 4.645 -20.828 4.945 1 93.19 217 ARG A O 1
ATOM 1838 N N . TYR A 1 218 ? 3.914 -21.672 3.051 1 93.62 218 TYR A N 1
ATOM 1839 C CA . TYR A 1 218 ? 5.055 -21.109 2.338 1 93.62 218 TYR A CA 1
ATOM 1840 C C . TYR A 1 218 ? 5.062 -19.578 2.43 1 93.62 218 TYR A C 1
ATOM 1842 O O . TYR A 1 218 ? 6.109 -18.969 2.656 1 93.62 218 TYR A O 1
ATOM 1850 N N . ASN A 1 219 ? 3.896 -18.969 2.242 1 93.06 219 ASN A N 1
ATOM 1851 C CA . ASN A 1 219 ? 3.807 -17.516 2.324 1 93.06 219 ASN A CA 1
ATOM 1852 C C . ASN A 1 219 ? 4.234 -17 3.697 1 93.06 219 ASN A C 1
ATOM 1854 O O . ASN A 1 219 ? 4.91 -15.977 3.797 1 93.06 219 ASN A O 1
ATOM 1858 N N . LEU A 1 220 ? 3.869 -17.766 4.691 1 94.69 220 LEU A N 1
ATOM 1859 C CA . LEU A 1 220 ? 4.262 -17.375 6.039 1 94.69 220 LEU A CA 1
ATOM 1860 C C . LEU A 1 220 ? 5.766 -17.516 6.234 1 94.69 220 LEU A C 1
ATOM 1862 O O . LEU A 1 220 ? 6.41 -16.656 6.82 1 94.69 220 LEU A O 1
ATOM 1866 N N . GLY A 1 221 ? 6.277 -18.656 5.773 1 95.12 221 GLY A N 1
ATOM 1867 C CA . GLY A 1 221 ? 7.719 -18.828 5.82 1 95.12 221 GLY A CA 1
ATOM 1868 C C . GLY A 1 221 ? 8.477 -17.766 5.066 1 95.12 221 GLY A C 1
ATOM 1869 O O . GLY A 1 221 ? 9.492 -17.25 5.551 1 95.12 221 GLY A O 1
ATOM 1870 N N . TRP A 1 222 ? 7.988 -17.422 3.951 1 93.06 222 TRP A N 1
ATOM 1871 C CA . TRP A 1 222 ? 8.586 -16.391 3.113 1 93.06 222 TRP A CA 1
ATOM 1872 C C . TRP A 1 222 ? 8.555 -15.031 3.814 1 93.06 222 TRP A C 1
ATOM 1874 O O . TRP A 1 222 ? 9.547 -14.297 3.801 1 93.06 222 TRP A O 1
ATOM 1884 N N . LEU A 1 223 ? 7.418 -14.734 4.398 1 94.38 223 LEU A N 1
ATOM 1885 C CA . LEU A 1 223 ? 7.262 -13.492 5.156 1 94.38 223 LEU A CA 1
ATOM 1886 C C . LEU A 1 223 ? 8.312 -13.398 6.258 1 94.38 223 LEU A C 1
ATOM 1888 O O . LEU A 1 223 ? 8.984 -12.375 6.387 1 94.38 223 LEU A O 1
ATOM 1892 N N . TYR A 1 224 ? 8.477 -14.438 7.012 1 94.94 224 TYR A N 1
ATOM 1893 C CA . TYR A 1 224 ? 9.445 -14.453 8.102 1 94.94 224 TYR A CA 1
ATOM 1894 C C . TYR A 1 224 ? 10.867 -14.312 7.57 1 94.94 224 TYR A C 1
ATOM 1896 O O . TYR A 1 224 ? 11.703 -13.656 8.188 1 94.94 224 TYR A O 1
ATOM 1904 N N . HIS A 1 225 ? 11.102 -14.906 6.48 1 93.38 225 HIS A N 1
ATOM 1905 C CA . HIS A 1 225 ? 12.406 -14.789 5.832 1 93.38 225 HIS A CA 1
ATOM 1906 C C . HIS A 1 225 ? 12.711 -13.336 5.48 1 93.38 225 HIS A C 1
ATOM 1908 O O . HIS A 1 225 ? 13.82 -12.859 5.73 1 93.38 225 HIS A O 1
ATOM 1914 N N . ILE A 1 226 ? 11.789 -12.641 4.953 1 89.88 226 ILE A N 1
ATOM 1915 C CA . ILE A 1 226 ? 11.969 -11.242 4.562 1 89.88 226 ILE A CA 1
ATOM 1916 C C . ILE A 1 226 ? 12.242 -10.391 5.801 1 89.88 226 ILE A C 1
ATOM 1918 O O . ILE A 1 226 ? 13.039 -9.453 5.758 1 89.88 226 ILE A O 1
ATOM 1922 N N . GLU A 1 227 ? 11.641 -10.766 6.91 1 89.81 227 GLU A N 1
ATOM 1923 C CA . GLU A 1 227 ? 11.773 -10.008 8.156 1 89.81 227 GLU A CA 1
ATOM 1924 C C . GLU A 1 227 ? 13.023 -10.43 8.922 1 89.81 227 GLU A C 1
ATOM 1926 O O . GLU A 1 227 ? 13.25 -9.969 10.047 1 89.81 227 GLU A O 1
ATOM 1931 N N . ASP A 1 228 ? 13.789 -11.328 8.398 1 91.38 228 ASP A N 1
ATOM 1932 C CA . ASP A 1 228 ? 15.008 -11.852 9 1 91.38 228 ASP A CA 1
ATOM 1933 C C . ASP A 1 228 ? 14.703 -12.633 10.273 1 91.38 228 ASP A C 1
ATOM 1935 O O . ASP A 1 228 ? 15.484 -12.602 11.234 1 91.38 228 ASP A O 1
ATOM 1939 N N . LEU A 1 229 ? 13.469 -13.117 10.398 1 94.94 229 LEU A N 1
ATOM 1940 C CA . LEU A 1 229 ? 13.086 -14.031 11.461 1 94.94 229 LEU A CA 1
ATOM 1941 C C . LEU A 1 229 ? 13.297 -15.484 11.039 1 94.94 229 LEU A C 1
ATOM 1943 O O . LEU A 1 229 ? 12.328 -16.219 10.82 1 94.94 229 LEU A O 1
ATOM 1947 N N . TYR A 1 230 ? 14.516 -15.906 11.016 1 96.69 230 TYR A N 1
ATOM 1948 C CA . TYR A 1 230 ? 14.969 -17.109 10.328 1 96.69 230 TYR A CA 1
ATOM 1949 C C . TYR A 1 230 ? 14.484 -18.359 11.055 1 96.69 230 TYR A C 1
ATOM 1951 O O . TYR A 1 230 ? 14.125 -19.359 10.422 1 96.69 230 TYR A O 1
ATOM 1959 N N . GLU A 1 231 ? 14.398 -18.297 12.367 1 96.75 231 GLU A N 1
ATOM 1960 C CA . GLU A 1 231 ? 13.938 -19.469 13.109 1 96.75 231 GLU A CA 1
ATOM 1961 C C . GLU A 1 231 ? 12.492 -19.812 12.758 1 96.75 231 GLU A C 1
ATOM 1963 O O . GLU A 1 231 ? 12.148 -20.969 12.57 1 96.75 231 GLU A O 1
ATOM 1968 N N . LEU A 1 232 ? 11.711 -18.75 12.695 1 95.94 232 LEU A N 1
ATOM 1969 C CA . LEU A 1 232 ? 10.312 -18.938 12.328 1 95.94 232 LEU A CA 1
ATOM 1970 C C . LEU A 1 232 ? 10.18 -19.391 10.875 1 95.94 232 LEU A C 1
ATOM 1972 O O . LEU A 1 232 ? 9.352 -20.234 10.555 1 95.94 232 LEU A O 1
ATOM 1976 N N . ALA A 1 233 ? 10.961 -18.812 9.961 1 97.19 233 ALA A N 1
ATOM 1977 C CA . ALA A 1 233 ? 10.969 -19.203 8.555 1 97.19 233 ALA A CA 1
ATOM 1978 C C . ALA A 1 233 ? 11.297 -20.688 8.414 1 97.19 233 ALA A C 1
ATOM 1980 O O . ALA A 1 233 ? 10.648 -21.406 7.637 1 97.19 233 ALA A O 1
ATOM 1981 N N . ILE A 1 234 ? 12.258 -21.141 9.203 1 97.5 234 ILE A N 1
ATOM 1982 C CA . ILE A 1 234 ? 12.688 -22.531 9.172 1 97.5 234 ILE A CA 1
ATOM 1983 C C . ILE A 1 234 ? 11.539 -23.438 9.633 1 97.5 234 ILE A C 1
ATOM 1985 O O . ILE A 1 234 ? 11.258 -24.453 9.008 1 97.5 234 ILE A O 1
ATOM 1989 N N . ARG A 1 235 ? 10.883 -23.078 10.672 1 96 235 ARG A N 1
ATOM 1990 C CA . ARG A 1 235 ? 9.781 -23.875 11.203 1 96 235 ARG A CA 1
ATOM 1991 C C . ARG A 1 235 ? 8.727 -24.141 10.141 1 96 235 ARG A C 1
ATOM 1993 O O . ARG A 1 235 ? 8.344 -25.281 9.906 1 96 235 ARG A O 1
ATOM 2000 N N . HIS A 1 236 ? 8.273 -23.109 9.461 1 95.12 236 HIS A N 1
ATOM 2001 C CA . HIS A 1 236 ? 7.191 -23.234 8.492 1 95.12 236 HIS A CA 1
ATOM 2002 C C . HIS A 1 236 ? 7.672 -23.922 7.215 1 95.12 236 HIS A C 1
ATOM 2004 O O . HIS A 1 236 ? 6.965 -24.766 6.652 1 95.12 236 HIS A O 1
ATOM 2010 N N . SER A 1 237 ? 8.859 -23.641 6.781 1 96.75 237 SER A N 1
ATOM 2011 C CA . SER A 1 237 ? 9.383 -24.219 5.543 1 96.75 237 SER A CA 1
ATOM 2012 C C . SER A 1 237 ? 9.734 -25.688 5.73 1 96.75 237 SER A C 1
ATOM 2014 O O . SER A 1 237 ? 9.602 -26.484 4.801 1 96.75 237 SER A O 1
ATOM 2016 N N . SER A 1 238 ? 10.148 -25.969 6.934 1 96.25 238 SER A N 1
ATOM 2017 C CA . SER A 1 238 ? 10.453 -27.375 7.219 1 96.25 238 SER A CA 1
ATOM 2018 C C . SER A 1 238 ? 9.195 -28.234 7.152 1 96.25 238 SER A C 1
ATOM 2020 O O . SER A 1 238 ? 9.242 -29.375 6.699 1 96.25 238 SER A O 1
ATOM 2022 N N . GLU A 1 239 ? 8.117 -27.688 7.641 1 92.75 239 GLU A N 1
ATOM 2023 C CA . GLU A 1 239 ? 6.852 -28.422 7.566 1 92.75 239 GLU A CA 1
ATOM 2024 C C . GLU A 1 239 ? 6.48 -28.734 6.117 1 92.75 239 GLU A C 1
ATOM 2026 O O . GLU A 1 239 ? 5.957 -29.812 5.828 1 92.75 239 GLU A O 1
ATOM 2031 N N . ILE A 1 240 ? 6.773 -27.875 5.242 1 94.12 240 ILE A N 1
ATOM 2032 C CA . ILE A 1 240 ? 6.473 -28.062 3.826 1 94.12 240 ILE A CA 1
ATOM 2033 C C . ILE A 1 240 ? 7.371 -29.156 3.24 1 94.12 240 ILE A C 1
ATOM 2035 O O . ILE A 1 240 ? 6.891 -30.094 2.607 1 94.12 240 ILE A O 1
ATOM 2039 N N . VAL A 1 241 ? 8.641 -29.047 3.51 1 94.81 241 VAL A N 1
ATOM 2040 C CA . VAL A 1 241 ? 9.633 -29.938 2.924 1 94.81 241 VAL A CA 1
ATOM 2041 C C . VAL A 1 241 ? 9.445 -31.359 3.479 1 94.81 241 VAL A C 1
ATOM 2043 O O . VAL A 1 241 ? 9.68 -32.344 2.777 1 94.81 241 VAL A O 1
ATOM 2046 N N . ASN A 1 242 ? 8.945 -31.438 4.703 1 93.19 242 ASN A N 1
ATOM 2047 C CA . ASN A 1 242 ? 8.641 -32.75 5.285 1 93.19 242 ASN A CA 1
ATOM 2048 C C . ASN A 1 242 ? 7.52 -33.438 4.52 1 93.19 242 ASN A C 1
ATOM 2050 O O . ASN A 1 242 ? 7.52 -34.688 4.406 1 93.19 242 ASN A O 1
ATOM 2054 N N . LYS A 1 243 ? 6.641 -32.719 4.047 1 90.44 243 LYS A N 1
ATOM 2055 C CA . LYS A 1 243 ? 5.512 -33.281 3.303 1 90.44 243 LYS A CA 1
ATOM 2056 C C . LYS A 1 243 ? 5.848 -33.406 1.82 1 90.44 243 LYS A C 1
ATOM 2058 O O . LYS A 1 243 ? 5.453 -34.406 1.182 1 90.44 243 LYS A O 1
ATOM 2063 N N . ILE A 1 244 ? 6.566 -32.375 1.33 1 92.25 244 ILE A N 1
ATOM 2064 C CA . ILE A 1 244 ? 7.004 -32.375 -0.062 1 92.25 244 ILE A CA 1
ATOM 2065 C C . ILE A 1 244 ? 8.5 -32.094 -0.129 1 92.25 244 ILE A C 1
ATOM 2067 O O . ILE A 1 244 ? 8.922 -30.953 -0.328 1 92.25 244 ILE A O 1
ATOM 2071 N N . PRO A 1 245 ? 9.281 -33.031 -0.166 1 93 245 PRO A N 1
ATOM 2072 C CA . PRO A 1 245 ? 10.734 -32.875 -0.023 1 93 245 PRO A CA 1
ATOM 2073 C C . PRO A 1 245 ? 11.359 -32.094 -1.18 1 93 245 PRO A C 1
ATOM 2075 O O . PRO A 1 245 ? 12.398 -31.453 -1.004 1 93 245 PRO A O 1
ATOM 2078 N N . ASN A 1 246 ? 10.781 -32.125 -2.301 1 91.69 246 ASN A N 1
ATOM 2079 C CA . ASN A 1 246 ? 11.398 -31.5 -3.457 1 91.69 246 ASN A CA 1
ATOM 2080 C C . ASN A 1 246 ? 10.773 -30.125 -3.742 1 91.69 246 ASN A C 1
ATOM 2082 O O . ASN A 1 246 ? 10.859 -29.625 -4.863 1 91.69 246 ASN A O 1
ATOM 2086 N N . HIS A 1 247 ? 10.148 -29.531 -2.76 1 92.56 247 HIS A N 1
ATOM 2087 C CA . HIS A 1 247 ? 9.594 -28.188 -2.92 1 92.56 247 HIS A CA 1
ATOM 2088 C C . HIS A 1 247 ? 10.688 -27.141 -2.945 1 92.56 247 HIS A C 1
ATOM 2090 O O . HIS A 1 247 ? 11.055 -26.594 -1.902 1 92.56 247 HIS A O 1
ATOM 2096 N N . TYR A 1 248 ? 11.148 -26.797 -4.066 1 94.19 248 TYR A N 1
ATOM 2097 C CA . TYR A 1 248 ? 12.391 -26.031 -4.211 1 94.19 248 TYR A CA 1
ATOM 2098 C C . TYR A 1 248 ? 12.242 -24.641 -3.633 1 94.19 248 TYR A C 1
ATOM 2100 O O . TYR A 1 248 ? 13.211 -24.047 -3.137 1 94.19 248 TYR A O 1
ATOM 2108 N N . LYS A 1 249 ? 11.047 -24.047 -3.619 1 93.31 249 LYS A N 1
ATOM 2109 C CA . LYS A 1 249 ? 10.859 -22.719 -3.043 1 93.31 249 LYS A CA 1
ATOM 2110 C C . LYS A 1 249 ? 11.086 -22.734 -1.535 1 93.31 249 LYS A C 1
ATOM 2112 O O . LYS A 1 249 ? 11.789 -21.875 -1 1 93.31 249 LYS A O 1
ATOM 2117 N N . ALA A 1 250 ? 10.484 -23.703 -0.914 1 95.88 250 ALA A N 1
ATOM 2118 C CA . ALA A 1 250 ? 10.68 -23.844 0.527 1 95.88 250 ALA A CA 1
ATOM 2119 C C . ALA A 1 250 ? 12.133 -24.172 0.852 1 95.88 250 ALA A C 1
ATOM 2121 O O . ALA A 1 250 ? 12.68 -23.688 1.846 1 95.88 250 ALA A O 1
ATOM 2122 N N . LEU A 1 251 ? 12.711 -25.016 0.005 1 97.5 251 LEU A N 1
ATOM 2123 C CA . LEU A 1 251 ? 14.109 -25.375 0.188 1 97.5 251 LEU A CA 1
ATOM 2124 C C . LEU A 1 251 ? 15 -24.141 0.088 1 97.5 251 LEU A C 1
ATOM 2126 O O . LEU A 1 251 ? 15.992 -24.016 0.81 1 97.5 251 LEU A O 1
ATOM 2130 N N . PHE A 1 252 ? 14.703 -23.266 -0.741 1 97.38 252 PHE A N 1
ATOM 2131 C CA . PHE A 1 252 ? 15.461 -22.031 -0.89 1 97.38 252 PHE A CA 1
ATOM 2132 C C . PHE A 1 252 ? 15.375 -21.188 0.377 1 97.38 252 PHE A C 1
ATOM 2134 O O . PHE A 1 252 ? 16.391 -20.656 0.844 1 97.38 252 PHE A O 1
ATOM 2141 N N . VAL A 1 253 ? 14.164 -21.062 0.905 1 97.38 253 VAL A N 1
ATOM 2142 C CA . VAL A 1 253 ? 13.969 -20.312 2.141 1 97.38 253 VAL A CA 1
ATOM 2143 C C . VAL A 1 253 ? 14.789 -20.953 3.266 1 97.38 253 VAL A C 1
ATOM 2145 O O . VAL A 1 253 ? 15.453 -20.25 4.031 1 97.38 253 VAL A O 1
ATOM 2148 N N . LEU A 1 254 ? 14.773 -22.25 3.309 1 97.81 254 LEU A N 1
ATOM 2149 C CA . LEU A 1 254 ? 15.555 -22.953 4.316 1 97.81 254 LEU A CA 1
ATOM 2150 C C . LEU A 1 254 ? 17.047 -22.703 4.129 1 97.81 254 LEU A C 1
ATOM 2152 O O . LEU A 1 254 ? 17.75 -22.391 5.094 1 97.81 254 LEU A O 1
ATOM 2156 N N . ALA A 1 255 ? 17.469 -22.812 2.928 1 98 255 ALA A N 1
ATOM 2157 C CA . ALA A 1 255 ? 18.891 -22.594 2.627 1 98 255 ALA A CA 1
ATOM 2158 C C . ALA A 1 255 ? 19.344 -21.203 3.066 1 98 255 ALA A C 1
ATOM 2160 O O . ALA A 1 255 ? 20.359 -21.047 3.742 1 98 255 ALA A O 1
ATOM 2161 N N . ARG A 1 256 ? 18.578 -20.203 2.732 1 96.38 256 ARG A N 1
ATOM 2162 C CA . ARG A 1 256 ? 18.906 -18.828 3.078 1 96.38 256 ARG A CA 1
ATOM 2163 C C . ARG A 1 256 ? 18.891 -18.625 4.59 1 96.38 256 ARG A C 1
ATOM 2165 O O . ARG A 1 256 ? 19.75 -17.938 5.141 1 96.38 256 ARG A O 1
ATOM 2172 N N . ALA A 1 257 ? 17.906 -19.172 5.234 1 97.44 257 ALA A N 1
ATOM 2173 C CA . ALA A 1 257 ? 17.766 -19.016 6.684 1 97.44 257 ALA A CA 1
ATOM 2174 C C . ALA A 1 257 ? 18.953 -19.641 7.41 1 97.44 257 ALA A C 1
ATOM 2176 O O . ALA A 1 257 ? 19.562 -19 8.281 1 97.44 257 ALA A O 1
ATOM 2177 N N . TYR A 1 258 ? 19.297 -20.828 7.051 1 97.56 258 TYR A N 1
ATOM 2178 C CA . TYR A 1 258 ? 20.422 -21.5 7.699 1 97.56 258 TYR A CA 1
ATOM 2179 C C . TYR A 1 258 ? 21.734 -20.797 7.391 1 97.56 258 TYR A C 1
ATOM 2181 O O . TYR A 1 258 ? 22.609 -20.719 8.25 1 97.56 258 TYR A O 1
ATOM 2189 N N . TYR A 1 259 ? 21.859 -20.344 6.223 1 95.88 259 TYR A N 1
ATOM 2190 C CA . TYR A 1 259 ? 23.031 -19.562 5.867 1 95.88 259 TYR A CA 1
ATOM 2191 C C . TYR A 1 259 ? 23.172 -18.328 6.762 1 95.88 259 TYR A C 1
ATOM 2193 O O . TYR A 1 259 ? 24.25 -18.062 7.297 1 95.88 259 TYR A O 1
ATOM 2201 N N . LYS A 1 260 ? 22.094 -17.609 6.953 1 95.06 260 LYS A N 1
ATOM 2202 C CA . LYS A 1 260 ? 22.109 -16.391 7.746 1 95.06 260 LYS A CA 1
ATOM 2203 C C . LYS A 1 260 ? 22.359 -16.688 9.219 1 95.06 260 LYS A C 1
ATOM 2205 O O . LYS A 1 260 ? 22.953 -15.883 9.93 1 95.06 260 LYS A O 1
ATOM 2210 N N . LEU A 1 261 ? 22 -17.875 9.625 1 96.19 261 LEU A N 1
ATOM 2211 C CA . LEU A 1 261 ? 22.203 -18.297 11.016 1 96.19 261 LEU A CA 1
ATOM 2212 C C . LEU A 1 261 ? 23.594 -18.891 11.203 1 96.19 261 LEU A C 1
ATOM 2214 O O . LEU A 1 261 ? 23.984 -19.234 12.32 1 96.19 261 LEU A O 1
ATOM 2218 N N . GLY A 1 262 ? 24.297 -19.109 10.156 1 94.56 262 GLY A N 1
ATOM 2219 C CA . GLY A 1 262 ? 25.672 -19.578 10.227 1 94.56 262 GLY A CA 1
ATOM 2220 C C . GLY A 1 262 ? 25.797 -21.094 10.148 1 94.56 262 GLY A C 1
ATOM 2221 O O . GLY A 1 262 ? 26.891 -21.641 10.297 1 94.56 262 GLY A O 1
ATOM 2222 N N . ASP A 1 263 ? 24.703 -21.734 10.008 1 96.44 263 ASP A N 1
ATOM 2223 C CA . ASP A 1 263 ? 24.734 -23.188 9.82 1 96.44 263 ASP A CA 1
ATOM 2224 C C . ASP A 1 263 ? 24.953 -23.547 8.352 1 96.44 263 ASP A C 1
ATOM 2226 O O . ASP A 1 263 ? 24.016 -24 7.672 1 96.44 263 ASP A O 1
ATOM 2230 N N . ILE A 1 264 ? 26.141 -23.5 7.918 1 95.44 264 ILE A N 1
ATOM 2231 C CA . ILE A 1 264 ? 26.531 -23.562 6.512 1 95.44 264 ILE A CA 1
ATOM 2232 C C . ILE A 1 264 ? 26.312 -24.984 5.984 1 95.44 264 ILE A C 1
ATOM 2234 O O . ILE A 1 264 ? 25.844 -25.156 4.855 1 95.44 264 ILE A O 1
ATOM 2238 N N . GLU A 1 265 ? 26.562 -25.938 6.762 1 96.19 265 GLU A N 1
ATOM 2239 C CA . GLU A 1 265 ? 26.438 -27.328 6.324 1 96.19 265 GLU A CA 1
ATOM 2240 C C . GLU A 1 265 ? 24.984 -27.672 6 1 96.19 265 GLU A C 1
ATOM 2242 O O . GLU A 1 265 ? 24.703 -28.281 4.965 1 96.19 265 GLU A O 1
ATOM 2247 N N . THR A 1 266 ? 24.125 -27.312 6.926 1 97.44 266 THR A N 1
ATOM 2248 C CA . THR A 1 266 ? 22.703 -27.547 6.688 1 97.44 266 THR A CA 1
ATOM 2249 C C . THR A 1 266 ? 22.219 -26.766 5.473 1 97.44 266 THR A C 1
ATOM 2251 O O . THR A 1 266 ? 21.422 -27.281 4.684 1 97.44 266 THR A O 1
ATOM 2254 N N . ALA A 1 267 ? 22.672 -25.547 5.309 1 97.5 267 ALA A N 1
ATOM 2255 C CA . ALA A 1 267 ? 22.328 -24.734 4.148 1 97.5 267 ALA A CA 1
ATOM 2256 C C . ALA A 1 267 ? 22.734 -25.422 2.852 1 97.5 267 ALA A C 1
ATOM 2258 O O . ALA A 1 267 ? 21.938 -25.484 1.901 1 97.5 267 ALA A O 1
ATOM 2259 N N . LYS A 1 268 ? 23.906 -26.016 2.85 1 96.81 268 LYS A N 1
ATOM 2260 C CA . LYS A 1 268 ? 24.438 -26.672 1.66 1 96.81 268 LYS A CA 1
ATOM 2261 C C . LYS A 1 268 ? 23.547 -27.859 1.257 1 96.81 268 LYS A C 1
ATOM 2263 O O . LYS A 1 268 ? 23.344 -28.094 0.067 1 96.81 268 LYS A O 1
ATOM 2268 N N . GLN A 1 269 ? 23.078 -28.531 2.25 1 97.31 269 GLN A N 1
ATOM 2269 C CA . GLN A 1 269 ? 22.219 -29.672 1.975 1 97.31 269 GLN A CA 1
ATOM 2270 C C . GLN A 1 269 ? 20.922 -29.234 1.288 1 97.31 269 GLN A C 1
ATOM 2272 O O . GLN A 1 269 ? 20.5 -29.844 0.298 1 97.31 269 GLN A O 1
ATOM 2277 N N . HIS A 1 270 ? 20.312 -28.219 1.832 1 97.88 270 HIS A N 1
ATOM 2278 C CA . HIS A 1 270 ? 19.078 -27.703 1.244 1 97.88 270 HIS A CA 1
ATOM 2279 C C . HIS A 1 270 ? 19.328 -27.125 -0.143 1 97.88 270 HIS A C 1
ATOM 2281 O O . HIS A 1 270 ? 18.484 -27.234 -1.035 1 97.88 270 HIS A O 1
ATOM 2287 N N . ILE A 1 271 ? 20.484 -26.5 -0.367 1 98 271 ILE A N 1
ATOM 2288 C CA . ILE A 1 271 ? 20.844 -25.938 -1.663 1 98 271 ILE A CA 1
ATOM 2289 C C . ILE A 1 271 ? 20.953 -27.047 -2.701 1 98 271 ILE A C 1
ATOM 2291 O O . ILE A 1 271 ? 20.391 -26.938 -3.793 1 98 271 ILE A O 1
ATOM 2295 N N . GLU A 1 272 ? 21.641 -28.062 -2.318 1 97.38 272 GLU A N 1
ATOM 2296 C CA . GLU A 1 272 ? 21.828 -29.188 -3.236 1 97.38 272 GLU A CA 1
ATOM 2297 C C . GLU A 1 272 ? 20.484 -29.797 -3.637 1 97.38 272 GLU A C 1
ATOM 2299 O O . GLU A 1 272 ? 20.234 -30.016 -4.824 1 97.38 272 GLU A O 1
ATOM 2304 N N . GLN A 1 273 ? 19.719 -30.047 -2.652 1 97.19 273 GLN A N 1
ATOM 2305 C CA . GLN A 1 273 ? 18.406 -30.625 -2.898 1 97.19 273 GLN A CA 1
ATOM 2306 C C . GLN A 1 273 ? 17.531 -29.688 -3.709 1 97.19 273 GLN A C 1
ATOM 2308 O O . GLN A 1 273 ? 16.859 -30.094 -4.66 1 97.19 273 GLN A O 1
ATOM 2313 N N . GLY A 1 274 ? 17.484 -28.438 -3.34 1 97.38 274 GLY A N 1
ATOM 2314 C CA . GLY A 1 274 ? 16.672 -27.438 -4.02 1 97.38 274 GLY A CA 1
ATOM 2315 C C . GLY A 1 274 ? 17.109 -27.188 -5.453 1 97.38 274 GLY A C 1
ATOM 2316 O O . GLY A 1 274 ? 16.266 -27.078 -6.352 1 97.38 274 GLY A O 1
ATOM 2317 N N . MET A 1 275 ? 18.391 -27.125 -5.66 1 96.31 275 MET A N 1
ATOM 2318 C CA . MET A 1 275 ? 18.922 -26.891 -7 1 96.31 275 MET A CA 1
ATOM 2319 C C . MET A 1 275 ? 18.547 -28.031 -7.938 1 96.31 275 MET A C 1
ATOM 2321 O O . MET A 1 275 ? 18.125 -27.812 -9.07 1 96.31 275 MET A O 1
ATOM 2325 N N . LYS A 1 276 ? 18.688 -29.203 -7.457 1 96.38 276 LYS A N 1
ATOM 2326 C CA . LYS A 1 276 ? 18.297 -30.375 -8.234 1 96.38 276 LYS A CA 1
ATOM 2327 C C . LYS A 1 276 ? 16.812 -30.328 -8.594 1 96.38 276 LYS A C 1
ATOM 2329 O O . LYS A 1 276 ? 16.453 -30.578 -9.742 1 96.38 276 LYS A O 1
ATOM 2334 N N . SER A 1 277 ? 16.031 -30.047 -7.617 1 94.62 277 SER A N 1
ATOM 2335 C CA . SER A 1 277 ? 14.594 -29.984 -7.82 1 94.62 277 SER A CA 1
ATOM 2336 C C . SER A 1 277 ? 14.227 -28.875 -8.805 1 94.62 277 SER A C 1
ATOM 2338 O O . SER A 1 277 ? 13.359 -29.062 -9.664 1 94.62 277 SER A O 1
ATOM 2340 N N . ALA A 1 278 ? 14.859 -27.703 -8.68 1 92.25 278 ALA A N 1
ATOM 2341 C CA . ALA A 1 278 ? 14.578 -26.578 -9.57 1 92.25 278 ALA A CA 1
ATOM 2342 C C . ALA A 1 278 ? 14.945 -26.906 -11.008 1 92.25 278 ALA A C 1
ATOM 2344 O O . ALA A 1 278 ? 14.188 -26.609 -11.938 1 92.25 278 ALA A O 1
ATOM 2345 N N . ILE A 1 279 ? 16.047 -27.578 -11.203 1 92.38 279 ILE A N 1
ATOM 2346 C CA . ILE A 1 279 ? 16.516 -27.969 -12.531 1 92.38 279 ILE A CA 1
ATOM 2347 C C . ILE A 1 279 ? 15.57 -29 -13.133 1 92.38 279 ILE A C 1
ATOM 2349 O O . ILE A 1 279 ? 15.164 -28.875 -14.289 1 92.38 279 ILE A O 1
ATOM 2353 N N . GLN A 1 280 ? 15.156 -29.922 -12.32 1 91.31 280 GLN A N 1
ATOM 2354 C CA . GLN A 1 280 ? 14.242 -30.953 -12.781 1 91.31 280 GLN A CA 1
ATOM 2355 C C . GLN A 1 280 ? 12.891 -30.359 -13.172 1 91.31 280 GLN A C 1
ATOM 2357 O O . GLN A 1 280 ? 12.242 -30.844 -14.102 1 91.31 280 GLN A O 1
ATOM 2362 N N . SER A 1 281 ? 12.539 -29.375 -12.484 1 85.06 281 SER A N 1
ATOM 2363 C CA . SER A 1 281 ? 11.258 -28.734 -12.766 1 85.06 281 SER A CA 1
ATOM 2364 C C . SER A 1 281 ? 11.383 -27.719 -13.891 1 85.06 281 SER A C 1
ATOM 2366 O O . SER A 1 281 ? 10.391 -27.156 -14.344 1 85.06 281 SER A O 1
ATOM 2368 N N . GLY A 1 282 ? 12.625 -27.438 -14.305 1 86.88 282 GLY A N 1
ATOM 2369 C CA . GLY A 1 282 ? 12.875 -26.5 -15.375 1 86.88 282 GLY A CA 1
ATOM 2370 C C . GLY A 1 282 ? 12.656 -25.047 -14.961 1 86.88 282 GLY A C 1
ATOM 2371 O O . GLY A 1 282 ? 12.312 -24.203 -15.789 1 86.88 282 GLY A O 1
ATOM 2372 N N . ASN A 1 283 ? 12.805 -24.734 -13.711 1 88.44 283 ASN A N 1
ATOM 2373 C CA . ASN A 1 283 ? 12.617 -23.375 -13.227 1 88.44 283 ASN A CA 1
ATOM 2374 C C . ASN A 1 283 ? 13.93 -22.594 -13.234 1 88.44 283 ASN A C 1
ATOM 2376 O O . ASN A 1 283 ? 14.766 -22.75 -12.344 1 88.44 283 ASN A O 1
ATOM 2380 N N . ALA A 1 284 ? 14.07 -21.672 -14.188 1 91.62 284 ALA A N 1
ATOM 2381 C CA . ALA A 1 284 ? 15.312 -20.938 -14.367 1 91.62 284 ALA A CA 1
ATOM 2382 C C . ALA A 1 284 ? 15.531 -19.938 -13.227 1 91.62 284 ALA A C 1
ATOM 2384 O O . ALA A 1 284 ? 16.672 -19.703 -12.812 1 91.62 284 ALA A O 1
ATOM 2385 N N . GLU A 1 285 ? 14.5 -19.344 -12.758 1 91.94 285 GLU A N 1
ATOM 2386 C CA . GLU A 1 285 ? 14.594 -18.359 -11.672 1 91.94 285 GLU A CA 1
ATOM 2387 C C . GLU A 1 285 ? 15.289 -18.969 -10.453 1 91.94 285 GLU A C 1
ATOM 2389 O O . GLU A 1 285 ? 16.281 -18.422 -9.961 1 91.94 285 GLU A O 1
ATOM 2394 N N . TYR A 1 286 ? 14.828 -20.125 -10.07 1 94.12 286 TYR A N 1
ATOM 2395 C CA . TYR A 1 286 ? 15.352 -20.719 -8.844 1 94.12 286 TYR A CA 1
ATOM 2396 C C . TYR A 1 286 ? 16.688 -21.406 -9.102 1 94.12 286 TYR A C 1
ATOM 2398 O O . TYR A 1 286 ? 17.5 -21.562 -8.188 1 94.12 286 TYR A O 1
ATOM 2406 N N . LYS A 1 287 ? 16.891 -21.781 -10.336 1 96.06 287 LYS A N 1
ATOM 2407 C CA . LYS A 1 287 ? 18.234 -22.234 -10.672 1 96.06 287 LYS A CA 1
ATOM 2408 C C . LYS A 1 287 ? 19.281 -21.156 -10.383 1 96.06 287 LYS A C 1
ATOM 2410 O O . LYS A 1 287 ? 20.297 -21.422 -9.758 1 96.06 287 LYS A O 1
ATOM 2415 N N . HIS A 1 288 ? 18.984 -19.875 -10.781 1 96.06 288 HIS A N 1
ATOM 2416 C CA . HIS A 1 288 ? 19.891 -18.766 -10.555 1 96.06 288 HIS A CA 1
ATOM 2417 C C . HIS A 1 288 ? 19.969 -18.406 -9.07 1 96.06 288 HIS A C 1
ATOM 2419 O O . HIS A 1 288 ? 21.062 -18.141 -8.555 1 96.06 288 HIS A O 1
ATOM 2425 N N . ARG A 1 289 ? 18.859 -18.453 -8.375 1 96.19 289 ARG A N 1
ATOM 2426 C CA . ARG A 1 289 ? 18.844 -18.141 -6.949 1 96.19 289 ARG A CA 1
ATOM 2427 C C . ARG A 1 289 ? 19.719 -19.109 -6.164 1 96.19 289 ARG A C 1
ATOM 2429 O O . ARG A 1 289 ? 20.531 -18.688 -5.344 1 96.19 289 ARG A O 1
ATOM 2436 N N . PHE A 1 290 ? 19.578 -20.375 -6.492 1 97.44 290 PHE A N 1
ATOM 2437 C CA . PHE A 1 290 ? 20.375 -21.391 -5.801 1 97.44 290 PHE A CA 1
ATOM 2438 C C . PHE A 1 290 ? 21.844 -21.266 -6.164 1 97.44 290 PHE A C 1
ATOM 2440 O O . PHE A 1 290 ? 22.719 -21.5 -5.324 1 97.44 290 PHE A O 1
ATOM 2447 N N . ALA A 1 291 ? 22.125 -20.953 -7.395 1 95.62 291 ALA A N 1
ATOM 2448 C CA . ALA A 1 291 ? 23.516 -20.797 -7.812 1 95.62 291 ALA A CA 1
ATOM 2449 C C . ALA A 1 291 ? 24.203 -19.688 -7.012 1 95.62 291 ALA A C 1
ATOM 2451 O O . ALA A 1 291 ? 25.344 -19.859 -6.57 1 95.62 291 ALA A O 1
ATOM 2452 N N . VAL A 1 292 ? 23.547 -18.625 -6.82 1 95.5 292 VAL A N 1
ATOM 2453 C CA . VAL A 1 292 ? 24.125 -17.484 -6.109 1 95.5 292 VAL A CA 1
ATOM 2454 C C . VAL A 1 292 ? 24.391 -17.859 -4.652 1 95.5 292 VAL A C 1
ATOM 2456 O O . VAL A 1 292 ? 25.484 -17.641 -4.137 1 95.5 292 VAL A O 1
ATOM 2459 N N . ILE A 1 293 ? 23.422 -18.5 -3.998 1 95.5 293 ILE A N 1
ATOM 2460 C CA . ILE A 1 293 ? 23.609 -18.812 -2.586 1 95.5 293 ILE A CA 1
ATOM 2461 C C . ILE A 1 293 ? 24.656 -19.906 -2.432 1 95.5 293 ILE A C 1
ATOM 2463 O O . ILE A 1 293 ? 25.391 -19.938 -1.446 1 95.5 293 ILE A O 1
ATOM 2467 N N . ASN A 1 294 ? 24.703 -20.766 -3.404 1 95.12 294 ASN A N 1
ATOM 2468 C CA . ASN A 1 294 ? 25.75 -21.781 -3.379 1 95.12 294 ASN A CA 1
ATOM 2469 C C . ASN A 1 294 ? 27.141 -21.156 -3.379 1 95.12 294 ASN A C 1
ATOM 2471 O O . ASN A 1 294 ? 28.031 -21.609 -2.652 1 95.12 294 ASN A O 1
ATOM 2475 N N . GLU A 1 295 ? 27.297 -20.125 -4.145 1 93.06 295 GLU A N 1
ATOM 2476 C CA . GLU A 1 295 ? 28.594 -19.422 -4.188 1 93.06 295 GLU A CA 1
ATOM 2477 C C . GLU A 1 295 ? 28.859 -18.688 -2.879 1 93.06 295 GLU A C 1
ATOM 2479 O O . GLU A 1 295 ? 30 -18.578 -2.445 1 93.06 295 GLU A O 1
ATOM 2484 N N . LEU A 1 296 ? 27.891 -18.203 -2.307 1 91.56 296 LEU A N 1
ATOM 2485 C CA . LEU A 1 296 ? 28.047 -17.484 -1.047 1 91.56 296 LEU A CA 1
ATOM 2486 C C . LEU A 1 296 ? 28.484 -18.422 0.066 1 91.56 296 LEU A C 1
ATOM 2488 O O . LEU A 1 296 ? 29.312 -18.047 0.903 1 91.56 296 LEU A O 1
ATOM 2492 N N . VAL A 1 297 ? 28.016 -19.578 0.062 1 91.88 297 VAL A N 1
ATOM 2493 C CA . VAL A 1 297 ? 28.297 -20.531 1.138 1 91.88 297 VAL A CA 1
ATOM 2494 C C . VAL A 1 297 ? 29.656 -21.188 0.903 1 91.88 297 VAL A C 1
ATOM 2496 O O . VAL A 1 297 ? 30.359 -21.547 1.855 1 91.88 297 VAL A O 1
ATOM 2499 N N . THR A 1 298 ? 30.047 -21.375 -0.267 1 86.31 298 THR A N 1
ATOM 2500 C CA . THR A 1 298 ? 31.281 -22.062 -0.577 1 86.31 298 THR A CA 1
ATOM 2501 C C . THR A 1 298 ? 32.469 -21.094 -0.506 1 86.31 298 THR A C 1
ATOM 2503 O O . THR A 1 298 ? 33.625 -21.531 -0.501 1 86.31 298 THR A O 1
ATOM 2506 N N . GLU A 1 299 ? 32.281 -19.906 -0.051 1 68.81 299 GLU A N 1
ATOM 2507 C CA . GLU A 1 299 ? 33.312 -18.875 0.127 1 68.81 299 GLU A CA 1
ATOM 2508 C C . GLU A 1 299 ? 34.344 -18.906 -1.009 1 68.81 299 GLU A C 1
ATOM 2510 O O . GLU A 1 299 ? 35.531 -18.859 -0.767 1 68.81 299 GLU A O 1
ATOM 2515 N N . LEU A 1 300 ? 33.875 -19.109 -2.221 1 65.19 300 LEU A N 1
ATOM 2516 C CA . LEU A 1 300 ? 34.781 -19.125 -3.369 1 65.19 300 LEU A CA 1
ATOM 2517 C C . LEU A 1 300 ? 35.406 -17.766 -3.6 1 65.19 300 LEU A C 1
ATOM 2519 O O . LEU A 1 300 ? 34.969 -16.766 -3.008 1 65.19 300 LEU A O 1
ATOM 2523 N N . PRO A 1 301 ? 36.406 -17.812 -4.422 1 74.31 301 PRO A N 1
ATOM 2524 C CA . PRO A 1 301 ? 37.031 -16.547 -4.828 1 74.31 301 PRO A CA 1
ATOM 2525 C C . PRO A 1 301 ? 36 -15.531 -5.336 1 74.31 301 PRO A C 1
ATOM 2527 O O . PRO A 1 301 ? 35.031 -15.906 -5.965 1 74.31 301 PRO A O 1
ATOM 2530 N N . LYS A 1 302 ? 36.188 -14.352 -4.992 1 77.75 302 LYS A N 1
ATOM 2531 C CA . LYS A 1 302 ? 35.312 -13.227 -5.277 1 77.75 302 LYS A CA 1
ATOM 2532 C C . LYS A 1 302 ? 35 -13.141 -6.77 1 77.75 302 LYS A C 1
ATOM 2534 O O . LYS A 1 302 ? 33.875 -12.766 -7.148 1 77.75 302 LYS A O 1
ATOM 2539 N N . ALA A 1 303 ? 35.938 -13.555 -7.559 1 82.62 303 ALA A N 1
ATOM 2540 C CA . ALA A 1 303 ? 35.75 -13.477 -9.008 1 82.62 303 ALA A CA 1
ATOM 2541 C C . ALA A 1 303 ? 34.656 -14.43 -9.469 1 82.62 303 ALA A C 1
ATOM 2543 O O . ALA A 1 303 ? 33.844 -14.086 -10.352 1 82.62 303 ALA A O 1
ATOM 2544 N N . ARG A 1 304 ? 34.656 -15.539 -8.914 1 88.94 304 ARG A N 1
ATOM 2545 C CA . ARG A 1 304 ? 33.625 -16.5 -9.289 1 88.94 304 ARG A CA 1
ATOM 2546 C C . ARG A 1 304 ? 32.25 -16.047 -8.797 1 88.94 304 ARG A C 1
ATOM 2548 O O . ARG A 1 304 ? 31.25 -16.172 -9.523 1 88.94 304 ARG A O 1
ATOM 2555 N N . LEU A 1 305 ? 32.188 -15.539 -7.629 1 91.69 305 LEU A N 1
ATOM 2556 C CA . LEU A 1 305 ? 30.938 -15.016 -7.098 1 91.69 305 LEU A CA 1
ATOM 2557 C C . LEU A 1 305 ? 30.375 -13.922 -8.008 1 91.69 305 LEU A C 1
ATOM 2559 O O . LEU A 1 305 ? 29.188 -13.93 -8.328 1 91.69 305 LEU A O 1
ATOM 2563 N N . GLU A 1 306 ? 31.25 -13.008 -8.414 1 94.56 306 GLU A N 1
ATOM 2564 C CA . GLU A 1 306 ? 30.812 -11.922 -9.281 1 94.56 306 GLU A CA 1
ATOM 2565 C C . GLU A 1 306 ? 30.203 -12.453 -10.578 1 94.56 306 GLU A C 1
ATOM 2567 O O . GLU A 1 306 ? 29.172 -11.961 -11.039 1 94.56 306 GLU A O 1
ATOM 2572 N N . GLN A 1 307 ? 30.859 -13.469 -11.148 1 95.06 307 GLN A N 1
ATOM 2573 C CA . GLN A 1 307 ? 30.391 -14.031 -12.406 1 95.06 307 GLN A CA 1
ATOM 2574 C C . GLN A 1 307 ? 29 -14.656 -12.25 1 95.06 307 GLN A C 1
ATOM 2576 O O . GLN A 1 307 ? 28.109 -14.422 -13.062 1 95.06 307 GLN A O 1
ATOM 2581 N N . VAL A 1 308 ? 28.828 -15.469 -11.234 1 95.25 308 VAL A N 1
ATOM 2582 C CA . VAL A 1 308 ? 27.562 -16.156 -11 1 95.25 308 VAL A CA 1
ATOM 2583 C C . VAL A 1 308 ? 26.453 -15.141 -10.742 1 95.25 308 VAL A C 1
ATOM 2585 O O . VAL A 1 308 ? 25.359 -15.258 -11.289 1 95.25 308 VAL A O 1
ATOM 2588 N N . VAL A 1 309 ? 26.734 -14.133 -9.945 1 96.25 309 VAL A N 1
ATOM 2589 C CA . VAL A 1 309 ? 25.75 -13.117 -9.594 1 96.25 309 VAL A CA 1
ATOM 2590 C C . VAL A 1 309 ? 25.406 -12.281 -10.82 1 96.25 309 VAL A C 1
ATOM 2592 O O . VAL A 1 309 ? 24.234 -11.93 -11.031 1 96.25 309 VAL A O 1
ATOM 2595 N N . THR A 1 310 ? 26.359 -11.938 -11.633 1 97.06 310 THR A N 1
ATOM 2596 C CA . THR A 1 310 ? 26.109 -11.148 -12.828 1 97.06 310 THR A CA 1
ATOM 2597 C C . THR A 1 310 ? 25.266 -11.945 -13.828 1 97.06 310 THR A C 1
ATOM 2599 O O . THR A 1 310 ? 24.453 -11.375 -14.555 1 97.06 310 THR A O 1
ATOM 2602 N N . ASP A 1 311 ? 25.531 -13.266 -13.898 1 96.62 311 ASP A N 1
ATOM 2603 C CA . ASP A 1 311 ? 24.672 -14.125 -14.719 1 96.62 311 ASP A CA 1
ATOM 2604 C C . ASP A 1 311 ? 23.234 -14.07 -14.242 1 96.62 311 ASP A C 1
ATOM 2606 O O . ASP A 1 311 ? 22.297 -13.984 -15.055 1 96.62 311 ASP A O 1
ATOM 2610 N N . ALA A 1 312 ? 23.062 -14.188 -12.945 1 96.62 312 ALA A N 1
ATOM 2611 C CA . ALA A 1 312 ? 21.734 -14.094 -12.359 1 96.62 312 ALA A CA 1
ATOM 2612 C C . ALA A 1 312 ? 21.094 -12.742 -12.664 1 96.62 312 ALA A C 1
ATOM 2614 O O . ALA A 1 312 ? 19.938 -12.672 -13.078 1 96.62 312 ALA A O 1
ATOM 2615 N N . ILE A 1 313 ? 21.844 -11.656 -12.516 1 97.38 313 ILE A N 1
ATOM 2616 C CA . ILE A 1 313 ? 21.359 -10.305 -12.789 1 97.38 313 ILE A CA 1
ATOM 2617 C C . ILE A 1 313 ? 20.891 -10.203 -14.234 1 97.38 313 ILE A C 1
ATOM 2619 O O . ILE A 1 313 ? 19.828 -9.656 -14.516 1 97.38 313 ILE A O 1
ATOM 2623 N N . SER A 1 314 ? 21.672 -10.75 -15.141 1 97.25 314 SER A N 1
ATOM 2624 C CA . SER A 1 314 ? 21.328 -10.734 -16.562 1 97.25 314 SER A CA 1
ATOM 2625 C C . SER A 1 314 ? 20 -11.445 -16.812 1 97.25 314 SER A C 1
ATOM 2627 O O . SER A 1 314 ? 19.156 -10.938 -17.547 1 97.25 314 SER A O 1
ATOM 2629 N N . TYR A 1 315 ? 19.844 -12.586 -16.25 1 94.69 315 TYR A N 1
ATOM 2630 C CA . TYR A 1 315 ? 18.594 -13.32 -16.375 1 94.69 315 TYR A CA 1
ATOM 2631 C C . TYR A 1 315 ? 17.422 -12.492 -15.859 1 94.69 315 TYR A C 1
ATOM 2633 O O . TYR A 1 315 ? 16.406 -12.352 -16.547 1 94.69 315 TYR A O 1
ATOM 2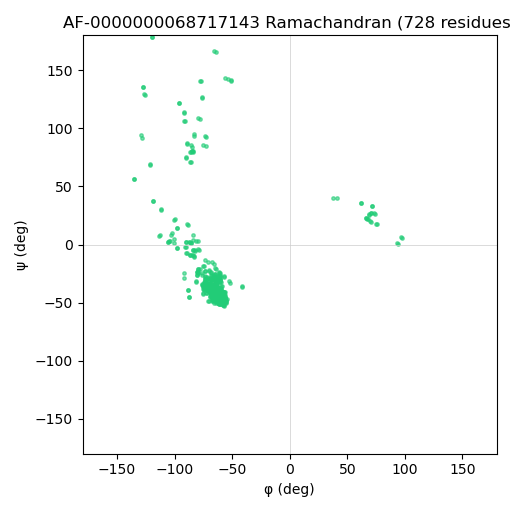641 N N . PHE A 1 316 ? 17.484 -11.93 -14.633 1 94.94 316 PHE A N 1
ATOM 2642 C CA . PHE A 1 316 ? 16.391 -11.211 -13.992 1 94.94 316 PHE A CA 1
ATOM 2643 C C . PHE A 1 316 ? 16.094 -9.922 -14.742 1 94.94 316 PHE A C 1
ATOM 2645 O O . PHE A 1 316 ? 14.93 -9.5 -14.82 1 94.94 316 PHE A O 1
ATOM 2652 N N . GLU A 1 317 ? 17.125 -9.32 -15.273 1 94.31 317 GLU A N 1
ATOM 2653 C CA . GLU A 1 317 ? 16.906 -8.133 -16.094 1 94.31 317 GLU A CA 1
ATOM 2654 C C . GLU A 1 317 ? 16.094 -8.469 -17.344 1 94.31 317 GLU A C 1
ATOM 2656 O O . GLU A 1 317 ? 15.164 -7.738 -17.703 1 94.31 317 GLU A O 1
ATOM 2661 N N . LYS A 1 318 ? 16.438 -9.562 -17.938 1 92.69 318 LYS A N 1
ATOM 2662 C CA . LYS A 1 318 ? 15.734 -10.016 -19.141 1 92.69 318 LYS A CA 1
ATOM 2663 C C . LYS A 1 318 ? 14.266 -10.312 -18.828 1 92.69 318 LYS A C 1
ATOM 2665 O O . LYS A 1 318 ? 13.391 -10.039 -19.656 1 92.69 318 LYS A O 1
ATOM 2670 N N . GLU A 1 319 ? 14.062 -10.859 -17.656 1 86.94 319 GLU A N 1
ATOM 2671 C CA . GLU A 1 319 ? 12.711 -11.227 -17.25 1 86.94 319 GLU A CA 1
ATOM 2672 C C . GLU A 1 319 ? 11.969 -10.031 -16.656 1 86.94 319 GLU A C 1
ATOM 2674 O O . GLU A 1 319 ? 10.812 -10.156 -16.25 1 86.94 319 GLU A O 1
ATOM 2679 N N . GLY A 1 320 ? 12.625 -8.906 -16.5 1 86.75 320 GLY A N 1
ATOM 2680 C CA . GLY A 1 320 ? 11.992 -7.715 -15.961 1 86.75 320 GLY A CA 1
ATOM 2681 C C . GLY A 1 320 ? 11.789 -7.781 -14.461 1 86.75 320 GLY A C 1
ATOM 2682 O O . GLY A 1 320 ? 10.93 -7.09 -13.914 1 86.75 320 GLY A O 1
ATOM 2683 N N . MET A 1 321 ? 12.492 -8.68 -13.781 1 88.88 321 MET A N 1
ATOM 2684 C CA . MET A 1 321 ? 12.414 -8.82 -12.328 1 88.88 321 MET A CA 1
ATOM 2685 C C . MET A 1 321 ? 13.391 -7.867 -11.641 1 88.88 321 MET A C 1
ATOM 2687 O O . MET A 1 321 ? 14.422 -8.297 -11.125 1 88.88 321 MET A O 1
ATOM 2691 N N . TRP A 1 322 ? 12.992 -6.613 -11.547 1 91.62 322 TRP A N 1
ATOM 2692 C CA . TRP A 1 322 ? 13.891 -5.543 -11.133 1 91.62 322 TRP A CA 1
ATOM 2693 C C . TRP A 1 322 ? 14.188 -5.613 -9.641 1 91.62 322 TRP A C 1
ATOM 2695 O O . TRP A 1 322 ? 15.258 -5.203 -9.188 1 91.62 322 TRP A O 1
ATOM 2705 N N . ASP A 1 323 ? 13.266 -6.156 -8.914 1 89.38 323 ASP A N 1
ATOM 2706 C CA . ASP A 1 323 ? 13.516 -6.344 -7.488 1 89.38 323 ASP A CA 1
ATOM 2707 C C . ASP A 1 323 ? 14.68 -7.312 -7.258 1 89.38 323 ASP A C 1
ATOM 2709 O O . ASP A 1 323 ? 15.5 -7.105 -6.363 1 89.38 323 ASP A O 1
ATOM 2713 N N . CYS A 1 324 ? 14.734 -8.305 -8.078 1 92.88 324 CYS A N 1
ATOM 2714 C CA . CYS A 1 324 ? 15.82 -9.273 -7.996 1 92.88 324 CYS A CA 1
ATOM 2715 C C . CYS A 1 324 ? 17.141 -8.656 -8.453 1 92.88 324 CYS A C 1
ATOM 2717 O O . CYS A 1 324 ? 18.172 -8.867 -7.828 1 92.88 324 CYS A O 1
ATOM 2719 N N . VAL A 1 325 ? 17.062 -7.863 -9.5 1 96.19 325 VAL A N 1
ATOM 2720 C CA . VAL A 1 325 ? 18.266 -7.164 -9.977 1 96.19 325 VAL A CA 1
ATOM 2721 C C . VAL A 1 325 ? 18.812 -6.266 -8.875 1 96.19 325 VAL A C 1
ATOM 2723 O O . VAL A 1 325 ? 20 -6.285 -8.586 1 96.19 325 VAL A O 1
ATOM 2726 N N . LYS A 1 326 ? 17.938 -5.57 -8.273 1 96.19 326 LYS A N 1
ATOM 2727 C CA . LYS A 1 326 ? 18.328 -4.684 -7.184 1 96.19 326 LYS A CA 1
ATOM 2728 C C . LYS A 1 326 ? 19 -5.461 -6.055 1 96.19 326 LYS A C 1
ATOM 2730 O O . LYS A 1 326 ? 20.062 -5.074 -5.574 1 96.19 326 LYS A O 1
ATOM 2735 N N . GLU A 1 327 ? 18.375 -6.535 -5.672 1 94.38 327 GLU A N 1
ATOM 2736 C CA . GLU A 1 327 ? 18.844 -7.336 -4.543 1 94.38 327 GLU A CA 1
ATOM 2737 C C . GLU A 1 327 ? 20.25 -7.887 -4.797 1 94.38 327 GLU A C 1
ATOM 2739 O O . GLU A 1 327 ? 21.141 -7.742 -3.959 1 94.38 327 GLU A O 1
ATOM 2744 N N . TYR A 1 328 ? 20.453 -8.477 -5.945 1 96.81 328 TYR A N 1
ATOM 2745 C CA . TYR A 1 328 ? 21.719 -9.148 -6.223 1 96.81 328 TYR A CA 1
ATOM 2746 C C . TYR A 1 328 ? 22.812 -8.141 -6.523 1 96.81 328 TYR A C 1
ATOM 2748 O O . TYR A 1 328 ? 23.969 -8.352 -6.152 1 96.81 328 TYR A O 1
ATOM 2756 N N . ALA A 1 329 ? 22.469 -7.039 -7.16 1 97.94 329 ALA A N 1
ATOM 2757 C CA . ALA A 1 329 ? 23.453 -5.98 -7.371 1 97.94 329 ALA A CA 1
ATOM 2758 C C . ALA A 1 329 ? 23.875 -5.363 -6.043 1 97.94 329 ALA A C 1
ATOM 2760 O O . ALA A 1 329 ? 25.062 -5.078 -5.844 1 97.94 329 ALA A O 1
ATOM 2761 N N . GLU A 1 330 ? 22.969 -5.164 -5.242 1 97.25 330 GLU A N 1
ATOM 2762 C CA . GLU A 1 330 ? 23.281 -4.629 -3.918 1 97.25 330 GLU A CA 1
ATOM 2763 C C . GLU A 1 330 ? 24.219 -5.562 -3.15 1 97.25 330 GLU A C 1
ATOM 2765 O O . GLU A 1 330 ? 25.172 -5.109 -2.512 1 97.25 330 GLU A O 1
ATOM 2770 N N . MET A 1 331 ? 23.891 -6.809 -3.225 1 94.88 331 MET A N 1
ATOM 2771 C CA . MET A 1 331 ? 24.719 -7.801 -2.539 1 94.88 331 MET A CA 1
ATOM 2772 C C . MET A 1 331 ? 26.172 -7.715 -3 1 94.88 331 MET A C 1
ATOM 2774 O O . MET A 1 331 ? 27.094 -7.684 -2.176 1 94.88 331 MET A O 1
ATOM 2778 N N . LEU A 1 332 ? 26.391 -7.621 -4.266 1 95.5 332 LEU A N 1
ATOM 2779 C CA . LEU A 1 332 ? 27.75 -7.5 -4.801 1 95.5 332 LEU A CA 1
ATOM 2780 C C . LEU A 1 332 ? 28.391 -6.184 -4.367 1 95.5 332 LEU A C 1
ATOM 2782 O O . LEU A 1 332 ? 29.562 -6.156 -3.988 1 95.5 332 LEU A O 1
ATOM 2786 N N . ALA A 1 333 ? 27.594 -5.141 -4.461 1 97.25 333 ALA A N 1
ATOM 2787 C CA . ALA A 1 333 ? 28.094 -3.814 -4.113 1 97.25 333 ALA A CA 1
ATOM 2788 C C . ALA A 1 333 ? 28.625 -3.783 -2.682 1 97.25 333 ALA A C 1
ATOM 2790 O O . ALA A 1 333 ? 29.703 -3.266 -2.422 1 97.25 333 ALA A O 1
ATOM 2791 N N . ILE A 1 334 ? 27.938 -4.332 -1.804 1 95.12 334 ILE A N 1
ATOM 2792 C CA . ILE A 1 334 ? 28.312 -4.34 -0.393 1 95.12 334 ILE A CA 1
ATOM 2793 C C . ILE A 1 334 ? 29.578 -5.168 -0.196 1 95.12 334 ILE A C 1
ATOM 2795 O O . ILE A 1 334 ? 30.484 -4.762 0.537 1 95.12 334 ILE A O 1
ATOM 2799 N N . GLN A 1 335 ? 29.609 -6.297 -0.827 1 91.94 335 GLN A N 1
ATOM 2800 C CA . GLN A 1 335 ? 30.797 -7.141 -0.723 1 91.94 335 GLN A CA 1
ATOM 2801 C C . GLN A 1 335 ? 32.031 -6.398 -1.197 1 91.94 335 GLN A C 1
ATOM 2803 O O . GLN A 1 335 ? 33.094 -6.441 -0.542 1 91.94 335 GLN A O 1
ATOM 2808 N N . PHE A 1 336 ? 31.953 -5.734 -2.291 1 95.31 336 PHE A N 1
ATOM 2809 C CA . PHE A 1 336 ? 33.094 -5.008 -2.842 1 95.31 336 PHE A CA 1
ATOM 2810 C C . PHE A 1 336 ? 33.406 -3.773 -2 1 95.31 336 PHE A C 1
ATOM 2812 O O . PHE A 1 336 ? 34.562 -3.391 -1.859 1 95.31 336 PHE A O 1
ATOM 2819 N N . TYR A 1 337 ? 32.406 -3.188 -1.47 1 95.81 337 TYR A N 1
ATOM 2820 C CA . TYR A 1 337 ? 32.625 -2.039 -0.596 1 95.81 337 TYR A CA 1
ATOM 2821 C C . TYR A 1 337 ? 33.406 -2.439 0.657 1 95.81 337 TYR A C 1
ATOM 2823 O O . TYR A 1 337 ? 34.344 -1.747 1.065 1 95.81 337 TYR A O 1
ATOM 2831 N N . GLU A 1 338 ? 33.062 -3.555 1.191 1 92.69 338 GLU A N 1
ATOM 2832 C CA . GLU A 1 338 ? 33.688 -4.031 2.424 1 92.69 338 GLU A CA 1
ATOM 2833 C C . GLU A 1 338 ? 35.125 -4.445 2.186 1 92.69 338 GLU A C 1
ATOM 2835 O O . GLU A 1 338 ? 35.938 -4.457 3.117 1 92.69 338 GLU A O 1
ATOM 2840 N N . THR A 1 339 ? 35.438 -4.742 0.946 1 92.38 339 THR A N 1
ATOM 2841 C CA . THR A 1 339 ? 36.812 -5.133 0.62 1 92.38 339 THR A CA 1
ATOM 2842 C C . THR A 1 339 ? 37.562 -3.979 -0.042 1 92.38 339 THR A C 1
ATOM 2844 O O . THR A 1 339 ? 38.594 -4.184 -0.656 1 92.38 339 THR A O 1
ATOM 2847 N N . ASP A 1 340 ? 36.969 -2.803 -0.065 1 94.69 340 ASP A N 1
ATOM 2848 C CA . ASP A 1 340 ? 37.562 -1.537 -0.49 1 94.69 340 ASP A CA 1
ATOM 2849 C C . ASP A 1 340 ? 37.844 -1.53 -1.995 1 94.69 340 ASP A C 1
ATOM 2851 O O . ASP A 1 340 ? 38.812 -0.94 -2.459 1 94.69 340 ASP A O 1
ATOM 2855 N N . ASP A 1 341 ? 37.125 -2.41 -2.686 1 95.5 341 ASP A N 1
ATOM 2856 C CA . ASP A 1 341 ? 37.062 -2.27 -4.137 1 95.5 341 ASP A CA 1
ATOM 2857 C C . ASP A 1 341 ? 35.969 -1.291 -4.555 1 95.5 341 ASP A C 1
ATOM 2859 O O . ASP A 1 341 ? 34.906 -1.703 -5.004 1 95.5 341 ASP A O 1
ATOM 2863 N N . HIS A 1 342 ? 36.312 -0.043 -4.535 1 96.75 342 HIS A N 1
ATOM 2864 C CA . HIS A 1 342 ? 35.312 1.013 -4.66 1 96.75 342 HIS A CA 1
ATOM 2865 C C . HIS A 1 342 ? 34.844 1.162 -6.102 1 96.75 342 HIS A C 1
ATOM 2867 O O . HIS A 1 342 ? 33.719 1.616 -6.352 1 96.75 342 HIS A O 1
ATOM 2873 N N . VAL A 1 343 ? 35.625 0.775 -7.043 1 97 343 VAL A N 1
ATOM 2874 C CA . VAL A 1 343 ? 35.219 0.842 -8.445 1 97 343 VAL A CA 1
ATOM 2875 C C . VAL A 1 343 ? 34.062 -0.116 -8.695 1 97 343 VAL A C 1
ATOM 2877 O O . VAL A 1 343 ? 33.031 0.286 -9.219 1 97 343 VAL A O 1
ATOM 2880 N N . LYS A 1 344 ? 34.25 -1.312 -8.266 1 96.19 344 LYS A N 1
ATOM 2881 C CA . LYS A 1 344 ? 33.188 -2.301 -8.445 1 96.19 344 LYS A CA 1
ATOM 2882 C C . LYS A 1 344 ? 32 -2.016 -7.52 1 96.19 344 LYS A C 1
ATOM 2884 O O . LYS A 1 344 ? 30.859 -2.186 -7.91 1 96.19 344 LYS A O 1
ATOM 2889 N N . ALA A 1 345 ? 32.312 -1.581 -6.34 1 97.25 345 ALA A N 1
ATOM 2890 C CA . ALA A 1 345 ? 31.25 -1.245 -5.402 1 97.25 345 ALA A CA 1
ATOM 2891 C C . ALA A 1 345 ? 30.328 -0.181 -5.98 1 97.25 345 ALA A C 1
ATOM 2893 O O . ALA A 1 345 ? 29.109 -0.358 -6.004 1 97.25 345 ALA A O 1
ATOM 2894 N N . SER A 1 346 ? 30.922 0.883 -6.418 1 97.38 346 SER A N 1
ATOM 2895 C CA . SER A 1 346 ? 30.109 1.974 -6.953 1 97.38 346 SER A CA 1
ATOM 2896 C C . SER A 1 346 ? 29.359 1.537 -8.195 1 97.38 346 SER A C 1
ATOM 2898 O O . SER A 1 346 ? 28.219 1.955 -8.414 1 97.38 346 SER A O 1
ATOM 2900 N N . LYS A 1 347 ? 29.969 0.708 -8.969 1 97.31 347 LYS A N 1
ATOM 2901 C CA . LYS A 1 347 ? 29.312 0.193 -10.172 1 97.31 347 LYS A CA 1
ATOM 2902 C C . LYS A 1 347 ? 28.047 -0.59 -9.812 1 97.31 347 LYS A C 1
ATOM 2904 O O . LYS A 1 347 ? 26.969 -0.33 -10.352 1 97.31 347 LYS A O 1
ATOM 2909 N N . TYR A 1 348 ? 28.172 -1.519 -8.898 1 97.69 348 TYR A N 1
ATOM 2910 C CA . TYR A 1 348 ? 27.047 -2.383 -8.562 1 97.69 348 TYR A CA 1
ATOM 2911 C C . TYR A 1 348 ? 26 -1.626 -7.75 1 97.69 348 TYR A C 1
ATOM 2913 O O . TYR A 1 348 ? 24.812 -1.892 -7.867 1 97.69 348 TYR A O 1
ATOM 2921 N N . PHE A 1 349 ? 26.453 -0.637 -6.977 1 97.75 349 PHE A N 1
ATOM 2922 C CA . PHE A 1 349 ? 25.484 0.24 -6.332 1 97.75 349 PHE A CA 1
ATOM 2923 C C . PHE A 1 349 ? 24.672 1.009 -7.371 1 97.75 349 PHE A C 1
ATOM 2925 O O . PHE A 1 349 ? 23.469 1.205 -7.203 1 97.75 349 PHE A O 1
ATOM 2932 N N . TYR A 1 350 ? 25.344 1.427 -8.336 1 97.25 350 TYR A N 1
ATOM 2933 C CA . TYR A 1 350 ? 24.672 2.154 -9.398 1 97.25 350 TYR A CA 1
ATOM 2934 C C . TYR A 1 350 ? 23.641 1.271 -10.102 1 97.25 350 TYR A C 1
ATOM 2936 O O . TYR A 1 350 ? 22.516 1.703 -10.359 1 97.25 350 TYR A O 1
ATOM 2944 N N . ILE A 1 351 ? 24.031 0.057 -10.367 1 97.12 351 ILE A N 1
ATOM 2945 C CA . ILE A 1 351 ? 23.125 -0.906 -10.992 1 97.12 351 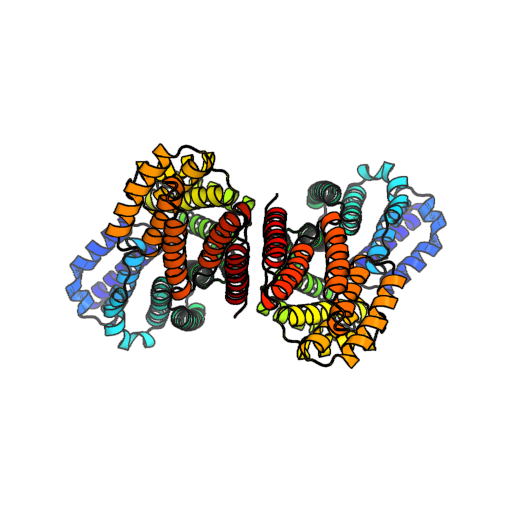ILE A CA 1
ATOM 2946 C C . ILE A 1 351 ? 21.938 -1.153 -10.078 1 97.12 351 ILE A C 1
ATOM 2948 O O . ILE A 1 351 ? 20.781 -1.149 -10.531 1 97.12 351 ILE A O 1
ATOM 2952 N N . SER A 1 352 ? 22.188 -1.356 -8.828 1 97.25 352 SER A N 1
ATOM 2953 C CA . SER A 1 352 ? 21.141 -1.594 -7.848 1 97.25 352 SER A CA 1
ATOM 2954 C C . SER A 1 352 ? 20.188 -0.411 -7.77 1 97.25 352 SER A C 1
ATOM 2956 O O . SER A 1 352 ? 18.969 -0.595 -7.742 1 97.25 352 SER A O 1
ATOM 2958 N N . ASN A 1 353 ? 20.75 0.737 -7.746 1 95.31 353 ASN A N 1
ATOM 2959 C CA . ASN A 1 353 ? 19.953 1.961 -7.676 1 95.31 353 ASN A CA 1
ATOM 2960 C C . ASN A 1 353 ? 19.047 2.111 -8.898 1 95.31 353 ASN A C 1
ATOM 2962 O O . ASN A 1 353 ? 17.875 2.459 -8.766 1 95.31 353 ASN A O 1
ATOM 2966 N N . ASN A 1 354 ? 19.578 1.896 -10.055 1 94.62 354 ASN A N 1
ATOM 2967 C CA . ASN A 1 354 ? 18.797 1.98 -11.281 1 94.62 354 ASN A CA 1
ATOM 2968 C C . ASN A 1 354 ? 17.688 0.93 -11.312 1 94.62 354 ASN A C 1
ATOM 2970 O O . ASN A 1 354 ? 16.578 1.202 -11.773 1 94.62 354 ASN A O 1
ATOM 2974 N N . ALA A 1 355 ? 18.016 -0.247 -10.852 1 94.5 355 ALA A N 1
ATOM 2975 C CA . ALA A 1 355 ? 17.016 -1.309 -10.781 1 94.5 355 ALA A CA 1
ATOM 2976 C C . ALA A 1 355 ? 15.883 -0.923 -9.844 1 94.5 355 ALA A C 1
ATOM 2978 O O . ALA A 1 355 ? 14.719 -1.224 -10.117 1 94.5 355 ALA A O 1
ATOM 2979 N N . ASP A 1 356 ? 16.234 -0.279 -8.789 1 91.94 356 ASP A N 1
ATOM 2980 C CA . ASP A 1 356 ? 15.227 0.186 -7.836 1 91.94 356 ASP A CA 1
ATOM 2981 C C . ASP A 1 356 ? 14.266 1.182 -8.484 1 91.94 356 ASP A C 1
ATOM 2983 O O . ASP A 1 356 ? 13.055 1.097 -8.297 1 91.94 356 ASP A O 1
ATOM 2987 N N . LYS A 1 357 ? 14.773 2.094 -9.234 1 88.81 357 LYS A N 1
ATOM 2988 C CA . LYS A 1 357 ? 13.961 3.09 -9.914 1 88.81 357 LYS A CA 1
ATOM 2989 C C . LYS A 1 357 ? 13.016 2.43 -10.922 1 88.81 357 LYS A C 1
ATOM 2991 O O . LYS A 1 357 ? 11.852 2.807 -11.023 1 88.81 357 LYS A O 1
ATOM 2996 N N . LYS A 1 358 ? 13.508 1.46 -11.594 1 87.19 358 LYS A N 1
ATOM 2997 C CA . LYS A 1 358 ? 12.688 0.736 -12.562 1 87.19 358 LYS A CA 1
ATOM 2998 C C . LYS A 1 358 ? 11.594 -0.064 -11.867 1 87.19 358 LYS A C 1
ATOM 3000 O O . LYS A 1 358 ? 10.461 -0.142 -12.367 1 87.19 358 LYS A O 1
ATOM 3005 N N . HIS A 1 359 ? 11.977 -0.671 -10.781 1 84 359 HIS A N 1
ATOM 3006 C CA . HIS A 1 359 ? 11.008 -1.44 -10.016 1 84 359 HIS A CA 1
ATOM 3007 C C . HIS A 1 359 ? 9.867 -0.554 -9.523 1 84 359 HIS A C 1
ATOM 3009 O O . HIS A 1 359 ? 8.703 -0.939 -9.594 1 84 359 HIS A O 1
ATOM 3015 N N . LEU A 1 360 ? 10.258 0.612 -9.055 1 77.62 360 LEU A N 1
ATOM 3016 C CA . LEU A 1 360 ? 9.273 1.549 -8.516 1 77.62 360 LEU A CA 1
ATOM 3017 C C . LEU A 1 360 ? 8.391 2.109 -9.633 1 77.62 360 LEU A C 1
ATOM 3019 O O . LEU A 1 360 ? 7.215 2.398 -9.406 1 77.62 360 LEU A O 1
ATOM 3023 N N . ARG A 1 361 ? 8.82 2.23 -10.812 1 74.06 361 ARG A N 1
ATOM 3024 C CA . ARG A 1 361 ? 8.055 2.75 -11.938 1 74.06 361 ARG A CA 1
ATOM 3025 C C . ARG A 1 361 ? 7.051 1.719 -12.438 1 74.06 361 ARG A C 1
ATOM 3027 O O . ARG A 1 361 ? 5.949 2.072 -12.867 1 74.06 361 ARG A O 1
ATOM 3034 N N . LYS A 1 362 ? 7.453 0.522 -12.438 1 62.44 362 LYS A N 1
ATOM 3035 C CA . LYS A 1 362 ? 6.578 -0.551 -12.891 1 62.44 362 LYS A CA 1
ATOM 3036 C C . LYS A 1 362 ? 5.324 -0.643 -12.031 1 62.44 362 LYS A C 1
ATOM 3038 O O . LYS A 1 362 ? 4.23 -0.911 -12.539 1 62.44 362 LYS A O 1
ATOM 3043 N N . GLY A 1 363 ? 5.375 -0.309 -10.828 1 59.69 363 GLY A N 1
ATOM 3044 C CA . GLY A 1 363 ? 4.215 -0.331 -9.953 1 59.69 363 GLY A CA 1
ATOM 3045 C C . GLY A 1 363 ? 3.309 0.873 -10.133 1 59.69 363 GLY A C 1
ATOM 3046 O O . GLY A 1 363 ? 2.113 0.805 -9.836 1 59.69 363 GLY A O 1
ATOM 3047 N N . ALA A 1 364 ? 3.951 1.935 -10.719 1 53.56 364 ALA A N 1
ATOM 3048 C CA . ALA A 1 364 ? 3.205 3.184 -10.844 1 53.56 364 ALA A CA 1
ATOM 3049 C C . ALA A 1 364 ? 2.479 3.254 -12.188 1 53.56 364 ALA A C 1
ATOM 3051 O O . ALA A 1 364 ? 1.558 4.055 -12.359 1 53.56 364 ALA A O 1
ATOM 3052 N N . LEU A 1 365 ? 2.838 2.574 -13.383 1 44.5 365 LEU A N 1
ATOM 3053 C CA . LEU A 1 365 ? 2.357 2.703 -14.758 1 44.5 365 LEU A CA 1
ATOM 3054 C C . LEU A 1 365 ? 0.979 2.07 -14.914 1 44.5 365 LEU A C 1
ATOM 3056 O O . LEU A 1 365 ? 0.756 0.942 -14.469 1 44.5 365 LEU A O 1
ATOM 3060 N N . LYS A 1 366 ? -0.07 2.861 -14.602 1 45.41 366 LYS A N 1
ATOM 3061 C CA . LYS A 1 366 ? -1.373 2.496 -15.148 1 45.41 366 LYS A CA 1
ATOM 3062 C C . LYS A 1 366 ? -1.812 3.48 -16.234 1 45.41 366 LYS A C 1
ATOM 3064 O O . LYS A 1 366 ? -1.521 4.676 -16.141 1 45.41 366 LYS A O 1
ATOM 3069 N N . MET B 1 1 ? -38.125 25.172 35.5 1 45.81 1 MET B N 1
ATOM 3070 C CA . MET B 1 1 ? -36.688 25.141 35.344 1 45.81 1 MET B CA 1
ATOM 3071 C C . MET B 1 1 ? -36.062 26.484 35.688 1 45.81 1 MET B C 1
ATOM 3073 O O . MET B 1 1 ? -36.5 27.531 35.188 1 45.81 1 MET B O 1
ATOM 3077 N N . SER B 1 2 ? -35.281 26.594 36.688 1 53.56 2 SER B N 1
ATOM 3078 C CA . SER B 1 2 ? -34.781 27.859 37.188 1 53.56 2 SER B CA 1
ATOM 3079 C C . SER B 1 2 ? -34.062 28.625 36.062 1 53.56 2 SER B C 1
ATOM 3081 O O . SER B 1 2 ? -33.625 28.031 35.062 1 53.56 2 SER B O 1
ATOM 3083 N N . ILE B 1 3 ? -34.25 29.938 36.125 1 57.53 3 ILE B N 1
ATOM 3084 C CA . ILE B 1 3 ? -33.594 30.844 35.188 1 57.53 3 ILE B CA 1
ATOM 3085 C C . ILE B 1 3 ? -32.156 30.406 34.969 1 57.53 3 ILE B C 1
ATOM 3087 O O . ILE B 1 3 ? -31.656 30.438 33.844 1 57.53 3 ILE B O 1
ATOM 3091 N N . GLN B 1 4 ? -31.531 29.922 36.031 1 62.47 4 GLN B N 1
ATOM 3092 C CA . GLN B 1 4 ? -30.141 29.453 35.969 1 62.47 4 GLN B CA 1
ATOM 3093 C C . GLN B 1 4 ? -30.031 28.172 35.125 1 62.47 4 GLN B C 1
ATOM 3095 O O . GLN B 1 4 ? -29.094 28.016 34.344 1 62.47 4 GLN B O 1
ATOM 3100 N N . THR B 1 5 ? -31.094 27.375 35.312 1 72.44 5 THR B N 1
ATOM 3101 C CA . THR B 1 5 ? -31.078 26.109 34.562 1 72.44 5 THR B CA 1
ATOM 3102 C C . THR B 1 5 ? -31.328 26.344 33.094 1 72.44 5 THR B C 1
ATOM 3104 O O . THR B 1 5 ? -30.719 25.703 32.25 1 72.44 5 THR B O 1
ATOM 3107 N N . LYS B 1 6 ? -32.094 27.297 32.875 1 69.25 6 LYS B N 1
ATOM 3108 C CA . LYS B 1 6 ? -32.438 27.609 31.516 1 69.25 6 LYS B CA 1
ATOM 3109 C C . LYS B 1 6 ? -31.266 28.234 30.766 1 69.25 6 LYS B C 1
ATOM 3111 O O . LYS B 1 6 ? -31.047 27.938 29.594 1 69.25 6 LYS B O 1
ATOM 3116 N N . GLY B 1 7 ? -30.562 28.984 31.5 1 81.31 7 GLY B N 1
ATOM 3117 C CA . GLY B 1 7 ? -29.359 29.594 30.938 1 81.31 7 GLY B CA 1
ATOM 3118 C C . GLY B 1 7 ? -28.281 28.562 30.641 1 81.31 7 GLY B C 1
ATOM 3119 O O . GLY B 1 7 ? -27.656 28.625 29.578 1 81.31 7 GLY B O 1
ATOM 3120 N N . ARG B 1 8 ? -28.109 27.734 31.531 1 89.38 8 ARG B N 1
ATOM 3121 C CA . ARG B 1 8 ? -27.109 26.688 31.375 1 89.38 8 ARG B CA 1
ATOM 3122 C C . ARG B 1 8 ? -27.438 25.812 30.172 1 89.38 8 ARG B C 1
ATOM 3124 O O . ARG B 1 8 ? -26.547 25.484 29.391 1 89.38 8 ARG B O 1
ATOM 3131 N N . GLU B 1 9 ? -28.734 25.422 30.016 1 91.38 9 GLU B N 1
ATOM 3132 C CA . GLU B 1 9 ? -29.172 24.594 28.891 1 91.38 9 GLU B CA 1
ATOM 3133 C C . GLU B 1 9 ? -28.969 25.312 27.562 1 91.38 9 GLU B C 1
ATOM 3135 O O . GLU B 1 9 ? -28.625 24.703 26.547 1 91.38 9 GLU B O 1
ATOM 3140 N N . GLN B 1 10 ? -29.219 26.562 27.625 1 92.75 10 GLN B N 1
ATOM 3141 C CA . GLN B 1 10 ? -29.031 27.359 26.406 1 92.75 10 GLN B CA 1
ATOM 3142 C C . GLN B 1 10 ? -27.547 27.406 26.016 1 92.75 10 GLN B C 1
ATOM 3144 O O . GLN B 1 10 ? -27.219 27.344 24.828 1 92.75 10 GLN B O 1
ATOM 3149 N N . LEU B 1 11 ? -26.719 27.562 27.016 1 94.5 11 LEU B N 1
ATOM 3150 C CA . LEU B 1 11 ? -25.281 27.578 26.75 1 94.5 11 LEU B CA 1
ATOM 3151 C C . LEU B 1 11 ? -24.812 26.219 26.219 1 94.5 11 LEU B C 1
ATOM 3153 O O . LEU B 1 11 ? -23.984 26.172 25.312 1 94.5 11 LEU B O 1
ATOM 3157 N N . ILE B 1 12 ? -25.344 25.125 26.734 1 94.88 12 ILE B N 1
ATOM 3158 C CA . ILE B 1 12 ? -25 23.797 26.25 1 94.88 12 ILE B CA 1
ATOM 3159 C C . ILE B 1 12 ? -25.422 23.641 24.797 1 94.88 12 ILE B C 1
ATOM 3161 O O . ILE B 1 12 ? -24.672 23.094 23.984 1 94.88 12 ILE B O 1
ATOM 3165 N N . ARG B 1 13 ? -26.547 24.125 24.469 1 94.94 13 ARG B N 1
ATOM 3166 C CA . ARG B 1 13 ? -27.031 24.078 23.094 1 94.94 13 ARG B CA 1
ATOM 3167 C C . ARG B 1 13 ? -26.125 24.859 22.156 1 94.94 13 ARG B C 1
ATOM 3169 O O . ARG B 1 13 ? -25.859 24.438 21.031 1 94.94 13 ARG B O 1
ATOM 3176 N N . LEU B 1 14 ? -25.719 26 22.625 1 95.69 14 LEU B N 1
ATOM 3177 C CA . LEU B 1 14 ? -24.828 26.844 21.828 1 95.69 14 LEU B CA 1
ATOM 3178 C C . LEU B 1 14 ? -23.484 26.141 21.594 1 95.69 14 LEU B C 1
ATOM 3180 O O . LEU B 1 14 ? -22.938 26.219 20.484 1 95.69 14 LEU B O 1
ATOM 3184 N N . LEU B 1 15 ? -23 25.531 22.594 1 97.06 15 LEU B N 1
ATOM 3185 C CA . LEU B 1 15 ? -21.75 24.781 22.469 1 97.06 15 LEU B CA 1
ATOM 3186 C C . LEU B 1 15 ? -21.891 23.609 21.5 1 97.06 15 LEU B C 1
ATOM 3188 O O . LEU B 1 15 ? -21 23.359 20.703 1 97.06 15 LEU B O 1
ATOM 3192 N N . ASN B 1 16 ? -23.016 22.922 21.562 1 96.25 16 ASN B N 1
ATOM 3193 C CA . ASN B 1 16 ? -23.281 21.828 20.641 1 96.25 16 ASN B CA 1
ATOM 3194 C C . ASN B 1 16 ? -23.344 22.328 19.188 1 96.25 16 ASN B C 1
ATOM 3196 O O . ASN B 1 16 ? -22.828 21.672 18.281 1 96.25 16 ASN B O 1
ATOM 3200 N N . GLU B 1 17 ? -23.969 23.406 19.016 1 96.56 17 GLU B N 1
ATOM 3201 C CA . GLU B 1 17 ? -24.047 24 17.688 1 96.56 17 GLU B CA 1
ATOM 3202 C C . GLU B 1 17 ? -22.656 24.391 17.172 1 96.56 17 GLU B C 1
ATOM 3204 O O . GLU B 1 17 ? -22.359 24.219 15.992 1 96.56 17 GLU B O 1
ATOM 3209 N N . TRP B 1 18 ? -21.891 24.969 18.047 1 97.44 18 TRP B N 1
ATOM 3210 C CA . TRP B 1 18 ? -20.531 25.344 17.703 1 97.44 18 TRP B CA 1
ATOM 3211 C C . TRP B 1 18 ? -19.734 24.125 17.234 1 97.44 18 TRP B C 1
ATOM 3213 O O . TRP B 1 18 ? -19.062 24.188 16.203 1 97.44 18 TRP B O 1
ATOM 3223 N N . TYR B 1 19 ? -19.828 23.031 17.953 1 97 19 TYR B N 1
ATOM 3224 C CA . TYR B 1 19 ? -19.109 21.812 17.594 1 97 19 TYR B CA 1
ATOM 3225 C C . TYR B 1 19 ? -19.562 21.281 16.25 1 97 19 TYR B C 1
ATOM 3227 O O . TYR B 1 19 ? -18.766 20.781 15.469 1 97 19 TYR B O 1
ATOM 3235 N N . GLU B 1 20 ? -20.844 21.375 15.992 1 95.25 20 GLU B N 1
ATOM 3236 C CA . GLU B 1 20 ? -21.391 20.953 14.703 1 95.25 20 GLU B CA 1
ATOM 3237 C C . GLU B 1 20 ? -20.75 21.734 13.555 1 95.25 20 GLU B C 1
ATOM 3239 O O . GLU B 1 20 ? -20.359 21.141 12.547 1 95.25 20 GLU B O 1
ATOM 3244 N N . GLU B 1 21 ? -20.656 23.016 13.734 1 95.19 21 GLU B N 1
ATOM 3245 C CA . GLU B 1 21 ? -20.062 23.859 12.695 1 95.19 21 GLU B CA 1
ATOM 3246 C C . GLU B 1 21 ? -18.578 23.547 12.523 1 95.19 21 GLU B C 1
ATOM 3248 O O . GLU B 1 21 ? -18.047 23.594 11.414 1 95.19 21 GLU B O 1
ATOM 3253 N N . ILE B 1 22 ? -17.906 23.266 13.633 1 95.19 22 ILE B N 1
ATOM 3254 C CA . ILE B 1 22 ? -16.5 22.875 13.594 1 95.19 22 ILE B CA 1
ATOM 3255 C C . ILE B 1 22 ? -16.328 21.594 12.789 1 95.19 22 ILE B C 1
ATOM 3257 O O . ILE B 1 22 ? -15.469 21.5 11.914 1 95.19 22 ILE B O 1
ATOM 3261 N N . ARG B 1 23 ? -17.188 20.594 13.016 1 94.25 23 ARG B N 1
ATOM 3262 C CA . ARG B 1 23 ? -17.125 19.312 12.336 1 94.25 23 ARG B CA 1
ATOM 3263 C C . ARG B 1 23 ? -17.469 19.453 10.859 1 94.25 23 ARG B C 1
ATOM 3265 O O . ARG B 1 23 ? -17.016 18.672 10.023 1 94.25 23 ARG B O 1
ATOM 3272 N N . LEU B 1 24 ? -18.219 20.5 10.547 1 92.62 24 LEU B N 1
ATOM 3273 C CA . LEU B 1 24 ? -18.641 20.734 9.164 1 92.62 24 LEU B CA 1
ATOM 3274 C C . LEU B 1 24 ? -17.609 21.594 8.43 1 92.62 24 LEU B C 1
ATOM 3276 O O . LEU B 1 24 ? -17.734 21.844 7.23 1 92.62 24 LEU B O 1
ATOM 3280 N N . TYR B 1 25 ? -16.609 22.094 9.18 1 90 25 TYR B N 1
ATOM 3281 C CA . TYR B 1 25 ? -15.492 22.859 8.641 1 90 25 TYR B CA 1
ATOM 3282 C C . TYR B 1 25 ? -15.945 24.234 8.18 1 90 25 TYR B C 1
ATOM 3284 O O . TYR B 1 25 ? -15.414 24.781 7.207 1 90 25 TYR B O 1
ATOM 3292 N N . HIS B 1 26 ? -17 24.688 8.812 1 90.38 26 HIS B N 1
ATOM 3293 C CA . HIS B 1 26 ? -17.453 26.047 8.562 1 90.38 26 HIS B CA 1
ATOM 3294 C C . HIS B 1 26 ? -16.672 27.062 9.398 1 90.38 26 HIS B C 1
ATOM 3296 O O . HIS B 1 26 ? -17.094 27.422 10.492 1 90.38 26 HIS B O 1
ATOM 3302 N N . VAL B 1 27 ? -15.68 27.578 8.852 1 89.69 27 VAL B N 1
ATOM 3303 C CA . VAL B 1 27 ? -14.75 28.422 9.594 1 89.69 27 VAL B CA 1
ATOM 3304 C C . VAL B 1 27 ? -15.445 29.703 10.023 1 89.69 27 VAL B C 1
ATOM 3306 O O . VAL B 1 27 ? -15.398 30.078 11.195 1 89.69 27 VAL B O 1
ATOM 3309 N N . GLU B 1 28 ? -16.109 30.328 9.117 1 90.75 28 GLU B N 1
ATOM 3310 C CA . GLU B 1 28 ? -16.75 31.609 9.406 1 90.75 28 GLU B CA 1
ATOM 3311 C C . GLU B 1 28 ? -17.844 31.453 10.461 1 90.75 28 GLU B C 1
ATOM 3313 O O . GLU B 1 28 ? -17.891 32.219 11.43 1 90.75 28 GLU B O 1
ATOM 3318 N N . LYS B 1 29 ? -18.688 30.469 10.25 1 93.25 29 LYS B N 1
ATOM 3319 C CA . LYS B 1 29 ? -19.766 30.234 11.203 1 93.25 29 LYS B CA 1
ATOM 3320 C C . LYS B 1 29 ? -19.219 29.844 12.57 1 93.25 29 LYS B C 1
ATOM 3322 O O . LYS B 1 29 ? -19.766 30.25 13.602 1 93.25 29 LYS B O 1
ATOM 3327 N N . SER B 1 30 ? -18.234 29.062 12.531 1 94.69 30 SER B N 1
ATOM 3328 C CA . SER B 1 30 ? -17.609 28.641 13.789 1 94.69 30 SER B CA 1
ATOM 3329 C C . SER B 1 30 ? -17.047 29.844 14.547 1 94.69 30 SER B C 1
ATOM 3331 O O . SER B 1 30 ? -17.219 29.953 15.766 1 94.69 30 SER B O 1
ATOM 3333 N N . ASN B 1 31 ? -16.453 30.766 13.867 1 94.31 31 ASN B N 1
ATOM 3334 C CA . ASN B 1 31 ? -15.914 31.969 14.492 1 94.31 31 ASN B CA 1
ATOM 3335 C C . ASN B 1 31 ? -17.031 32.875 15.047 1 94.31 31 ASN B C 1
ATOM 3337 O O . ASN B 1 31 ? -16.875 33.438 16.125 1 94.31 31 ASN B O 1
ATOM 3341 N N . GLN B 1 32 ? -18.078 32.969 14.344 1 95.5 32 GLN B N 1
ATOM 3342 C CA . GLN B 1 32 ? -19.203 33.75 14.789 1 95.5 32 GLN B CA 1
ATOM 3343 C C . GLN B 1 32 ? -19.812 33.188 16.062 1 95.5 32 GLN B C 1
ATOM 3345 O O . GLN B 1 32 ? -20.125 33.938 17 1 95.5 32 GLN B O 1
ATOM 3350 N N . LEU B 1 33 ? -19.906 31.891 16.094 1 96.19 33 LEU B N 1
ATOM 3351 C CA . LEU B 1 33 ? -20.469 31.25 17.266 1 96.19 33 LEU B CA 1
ATOM 3352 C C . LEU B 1 33 ? -19.531 31.375 18.453 1 96.19 33 LEU B C 1
ATOM 3354 O O . LEU B 1 33 ? -19.984 31.562 19.594 1 96.19 33 LEU B O 1
ATOM 3358 N N . LYS B 1 34 ? -18.297 31.312 18.203 1 95.94 34 LYS B N 1
ATOM 3359 C CA . LYS B 1 34 ? -17.328 31.5 19.281 1 95.94 34 LYS B CA 1
ATOM 3360 C C . LYS B 1 34 ? -17.484 32.875 19.922 1 95.94 34 LYS B C 1
ATOM 3362 O O . LYS B 1 34 ? -17.5 33 21.141 1 95.94 34 LYS B O 1
ATOM 3367 N N . MET B 1 35 ? -17.656 33.875 19.094 1 95.69 35 MET B N 1
ATOM 3368 C CA . MET B 1 35 ? -17.844 35.219 19.594 1 95.69 35 MET B CA 1
ATOM 3369 C C . MET B 1 35 ? -19.109 35.344 20.438 1 95.69 35 MET B C 1
ATOM 3371 O O . MET B 1 35 ? -19.094 35.969 21.5 1 95.69 35 MET B O 1
ATOM 3375 N N . LYS B 1 36 ? -20.109 34.719 19.938 1 94.88 36 LYS B N 1
ATOM 3376 C CA . LYS B 1 36 ? -21.375 34.75 20.656 1 94.88 36 LYS B CA 1
ATOM 3377 C C . LYS B 1 36 ? -21.25 34.031 22 1 94.88 36 LYS B C 1
ATOM 3379 O O . LYS B 1 36 ? -21.781 34.5 23.016 1 94.88 36 LYS B O 1
ATOM 3384 N N . ILE B 1 37 ? -20.594 32.938 22.031 1 95.94 37 ILE B N 1
ATOM 3385 C CA . ILE B 1 37 ? -20.391 32.156 23.25 1 95.94 37 ILE B CA 1
ATOM 3386 C C . ILE B 1 37 ? -19.547 32.969 24.234 1 95.94 37 ILE B C 1
ATOM 3388 O O . ILE B 1 37 ? -19.844 32.969 25.438 1 95.94 37 ILE B O 1
ATOM 3392 N N . GLU B 1 38 ? -18.594 33.719 23.703 1 94.81 38 GLU B N 1
ATOM 3393 C CA . GLU B 1 38 ? -17.656 34.438 24.547 1 94.81 38 GLU B CA 1
ATOM 3394 C C . GLU B 1 38 ? -18.344 35.656 25.219 1 94.81 38 GLU B C 1
ATOM 3396 O O . GLU B 1 38 ? -17.828 36.188 26.188 1 94.81 38 GLU B O 1
ATOM 3401 N N . GLU B 1 39 ? -19.516 36 24.734 1 93.88 39 GLU B N 1
ATOM 3402 C CA . GLU B 1 39 ? -20.328 37 25.406 1 93.88 39 GLU B CA 1
ATOM 3403 C C . GLU B 1 39 ? -20.781 36.531 26.781 1 93.88 39 GLU B C 1
ATOM 3405 O O . GLU B 1 39 ? -21.078 37.344 27.656 1 93.88 39 GLU B O 1
ATOM 3410 N N . ASN B 1 40 ? -20.859 35.25 26.984 1 92.88 40 ASN B N 1
ATOM 3411 C CA . ASN B 1 40 ? -21.281 34.656 28.25 1 92.88 40 ASN B CA 1
ATOM 3412 C C . ASN B 1 40 ? -20.125 33.938 28.953 1 92.88 40 ASN B C 1
ATOM 3414 O O . ASN B 1 40 ? -20.344 32.938 29.641 1 92.88 40 ASN B O 1
ATOM 3418 N N . LEU B 1 41 ? -18.938 34.375 28.766 1 92.94 41 LEU B N 1
ATOM 3419 C CA . LEU B 1 41 ? -17.734 33.656 29.219 1 92.94 41 LEU B CA 1
ATOM 3420 C C . LEU B 1 41 ? -17.703 33.562 30.75 1 92.94 41 LEU B C 1
ATOM 3422 O O . LEU B 1 41 ? -17.234 32.562 31.297 1 92.94 41 LEU B O 1
ATOM 3426 N N . LYS B 1 42 ? -18.172 34.625 31.438 1 92.25 42 LYS B N 1
ATOM 3427 C CA . LYS B 1 42 ? -18.172 34.625 32.906 1 92.25 42 LYS B CA 1
ATOM 3428 C C . LYS B 1 42 ? -19.047 33.5 33.438 1 92.25 42 LYS B C 1
ATOM 3430 O O . LYS B 1 42 ? -18.641 32.781 34.375 1 92.25 42 LYS B O 1
ATOM 3435 N N . GLU B 1 43 ? -20.188 33.406 32.875 1 91.38 43 GLU B N 1
ATOM 3436 C CA . GLU B 1 43 ? -21.094 32.344 33.281 1 91.38 43 GLU B CA 1
ATOM 3437 C C . GLU B 1 43 ? -20.5 30.969 32.969 1 91.38 43 GLU B C 1
ATOM 3439 O O . GLU B 1 43 ? -20.656 30.031 33.719 1 91.38 43 GLU B O 1
ATOM 3444 N N . ILE B 1 44 ? -19.828 30.781 31.875 1 94.12 44 ILE B N 1
ATOM 3445 C CA . ILE B 1 44 ? -19.234 29.531 31.438 1 94.12 44 ILE B CA 1
ATOM 3446 C C . ILE B 1 44 ? -18.109 29.125 32.375 1 94.12 44 ILE B C 1
ATOM 3448 O O . ILE B 1 44 ? -18.016 27.969 32.781 1 94.12 44 ILE B O 1
ATOM 3452 N N . GLU B 1 45 ? -17.328 30.094 32.812 1 92.06 45 GLU B N 1
ATOM 3453 C CA . GLU B 1 45 ? -16.156 29.812 33.625 1 92.06 45 GLU B CA 1
ATOM 3454 C C . GLU B 1 45 ? -16.531 29.422 35.031 1 92.06 45 GLU B C 1
ATOM 3456 O O . GLU B 1 45 ? -15.758 28.766 35.75 1 92.06 45 GLU B O 1
ATOM 3461 N N . THR B 1 46 ? -17.703 29.828 35.438 1 92.25 46 THR B N 1
ATOM 3462 C CA . THR B 1 46 ? -18.141 29.516 36.781 1 92.25 46 THR B CA 1
ATOM 3463 C C . THR B 1 46 ? -18.656 28.094 36.875 1 92.25 46 THR B C 1
ATOM 3465 O O . THR B 1 46 ? -18.688 27.516 37.969 1 92.25 46 THR B O 1
ATOM 3468 N N . ASP B 1 47 ? -19.125 27.469 35.781 1 93.19 47 ASP B N 1
ATOM 3469 C CA . ASP B 1 47 ? -19.594 26.094 35.719 1 93.19 47 ASP B CA 1
ATOM 3470 C C . ASP B 1 47 ? -18.484 25.156 35.219 1 93.19 47 ASP B C 1
ATOM 3472 O O . ASP B 1 47 ? -18.047 25.281 34.062 1 93.19 47 ASP B O 1
ATOM 3476 N N . GLN B 1 48 ? -18.125 24.172 35.969 1 92.88 48 GLN B N 1
ATOM 3477 C CA . GLN B 1 48 ? -17 23.312 35.656 1 92.88 48 GLN B CA 1
ATOM 3478 C C . GLN B 1 48 ? -17.25 22.516 34.375 1 92.88 48 GLN B C 1
ATOM 3480 O O . GLN B 1 48 ? -16.328 22.312 33.562 1 92.88 48 GLN B O 1
ATOM 3485 N N . TYR B 1 49 ? -18.422 22.016 34.219 1 94.5 49 TYR B N 1
ATOM 3486 C CA . TYR B 1 49 ? -18.797 21.281 33.031 1 94.5 49 TYR B CA 1
ATOM 3487 C C . TYR B 1 49 ? -18.688 22.156 31.781 1 94.5 49 TYR B C 1
ATOM 3489 O O . TYR B 1 49 ? -18.047 21.781 30.797 1 94.5 49 TYR B O 1
ATOM 3497 N N . LEU B 1 50 ? -19.297 23.312 31.891 1 95.5 50 LEU B N 1
ATOM 3498 C CA . LEU B 1 50 ? -19.312 24.234 30.75 1 95.5 50 LEU B CA 1
ATOM 3499 C C . LEU B 1 50 ? -17.922 24.734 30.453 1 95.5 50 LEU B C 1
ATOM 3501 O O . LEU B 1 50 ? -17.562 24.922 29.281 1 95.5 50 LEU B O 1
ATOM 3505 N N . SER B 1 51 ? -17.188 24.953 31.438 1 96.19 51 SER B N 1
ATOM 3506 C CA . SER B 1 51 ? -15.82 25.453 31.281 1 96.19 51 SER B CA 1
ATOM 3507 C C . SER B 1 51 ? -14.953 24.453 30.531 1 96.19 51 SER B C 1
ATOM 3509 O O . SER B 1 51 ? -14.242 24.812 29.594 1 96.19 51 SER B O 1
ATOM 3511 N N . LEU B 1 52 ? -15.047 23.219 30.938 1 97.12 52 LEU B N 1
ATOM 3512 C CA . LEU B 1 52 ? -14.266 22.188 30.266 1 97.12 52 LEU B CA 1
ATOM 3513 C C . LEU B 1 52 ? -14.75 21.984 28.844 1 97.12 52 LEU B C 1
ATOM 3515 O O . LEU B 1 52 ? -13.945 21.891 27.906 1 97.12 52 LEU B O 1
ATOM 3519 N N . TYR B 1 53 ? -16.016 21.906 28.656 1 97.19 53 TYR B N 1
ATOM 3520 C CA . TYR B 1 53 ? -16.594 21.703 27.328 1 97.19 53 TYR B CA 1
ATOM 3521 C C . TYR B 1 53 ? -16.188 22.828 26.391 1 97.19 53 TYR B C 1
ATOM 3523 O O . TYR B 1 53 ? -15.766 22.578 25.25 1 97.19 53 TYR B O 1
ATOM 3531 N N . TYR B 1 54 ? -16.266 24 26.891 1 97.5 54 TYR B N 1
ATOM 3532 C CA . TYR B 1 54 ? -15.844 25.156 26.125 1 97.5 54 TYR B CA 1
ATOM 3533 C C . TYR B 1 54 ? -14.367 25.062 25.75 1 97.5 54 TYR B C 1
ATOM 3535 O O . TYR B 1 54 ? -13.992 25.312 24.609 1 97.5 54 TYR B O 1
ATOM 3543 N N . SER B 1 55 ? -13.547 24.766 26.672 1 97.5 55 SER B N 1
ATOM 3544 C CA . SER B 1 55 ? -12.117 24.688 26.422 1 97.5 55 SER B CA 1
ATOM 3545 C C . SER B 1 55 ? -11.789 23.625 25.391 1 97.5 55 SER B C 1
ATOM 3547 O O . SER B 1 55 ? -10.883 23.797 24.578 1 97.5 55 SER B O 1
ATOM 3549 N N . LEU B 1 56 ? -12.461 22.5 25.438 1 98.06 56 LEU B N 1
ATOM 3550 C CA . LEU B 1 56 ? -12.289 21.438 24.453 1 98.06 56 LEU B CA 1
ATOM 3551 C C . LEU B 1 56 ? -12.633 21.938 23.047 1 98.06 56 LEU B C 1
ATOM 3553 O O . LEU B 1 56 ? -11.859 21.766 22.109 1 98.06 56 LEU B O 1
ATOM 3557 N N . LEU B 1 57 ? -13.742 22.594 22.953 1 97.88 57 LEU B N 1
ATOM 3558 C CA . LEU B 1 57 ? -14.195 23.078 21.656 1 97.88 57 LEU B CA 1
ATOM 3559 C C . LEU B 1 57 ? -13.305 24.219 21.156 1 97.88 57 LEU B C 1
ATOM 3561 O O . LEU B 1 57 ? -13.078 24.359 19.953 1 97.88 57 LEU B O 1
ATOM 3565 N N . ASP B 1 58 ? -12.852 25 22.078 1 96.75 58 ASP B N 1
ATOM 3566 C CA . ASP B 1 58 ? -11.922 26.062 21.719 1 96.75 58 ASP B CA 1
ATOM 3567 C C . ASP B 1 58 ? -10.664 25.5 21.062 1 96.75 58 ASP B C 1
ATOM 3569 O O . ASP B 1 58 ? -10.172 26.047 20.078 1 96.75 58 ASP B O 1
ATOM 3573 N N . PHE B 1 59 ? -10.18 24.469 21.609 1 96.88 59 PHE B N 1
ATOM 3574 C CA . PHE B 1 59 ? -9.047 23.781 21.016 1 96.88 59 PHE B CA 1
ATOM 3575 C C . PHE B 1 59 ? -9.391 23.297 19.609 1 96.88 59 PHE B C 1
ATOM 3577 O O . PHE B 1 59 ? -8.617 23.5 18.672 1 96.88 59 PHE B O 1
ATOM 3584 N N . ARG B 1 60 ? -10.484 22.625 19.469 1 96.31 60 ARG B N 1
ATOM 3585 C CA . ARG B 1 60 ? -10.906 22.094 18.172 1 96.31 60 ARG B CA 1
ATOM 3586 C C . ARG B 1 60 ? -11.039 23.219 17.141 1 96.31 60 ARG B C 1
ATOM 3588 O O . ARG B 1 60 ? -10.711 23.031 15.969 1 96.31 60 ARG B O 1
ATOM 3595 N N . CYS B 1 61 ? -11.594 24.312 17.609 1 95.81 61 CYS B N 1
ATOM 3596 C CA . CYS B 1 61 ? -11.734 25.469 16.734 1 95.81 61 CYS B CA 1
ATOM 3597 C C . CYS B 1 61 ? -10.367 25.969 16.281 1 95.81 61 CYS B C 1
ATOM 3599 O O . CYS B 1 61 ? -10.195 26.344 15.117 1 95.81 61 CYS B O 1
ATOM 3601 N N . LYS B 1 62 ? -9.414 25.984 17.156 1 93.25 62 LYS B N 1
ATOM 3602 C CA . LYS B 1 62 ? -8.055 26.375 16.812 1 93.25 62 LYS B CA 1
ATOM 3603 C C . LYS B 1 62 ? -7.465 25.438 15.758 1 93.25 62 LYS B C 1
ATOM 3605 O O . LYS B 1 62 ? -6.781 25.891 14.836 1 93.25 62 LYS B O 1
ATOM 3610 N N . VAL B 1 63 ? -7.695 24.172 15.953 1 92.56 63 VAL B N 1
ATOM 3611 C CA . VAL B 1 63 ? -7.211 23.188 14.992 1 92.56 63 VAL B CA 1
ATOM 3612 C C . VAL B 1 63 ? -7.816 23.469 13.617 1 92.56 63 VAL B C 1
ATOM 3614 O O . VAL B 1 63 ? -7.129 23.359 12.602 1 92.56 63 VAL B O 1
ATOM 3617 N N . LEU B 1 64 ? -9.07 23.812 13.562 1 91.31 64 LEU B N 1
ATOM 3618 C CA . LEU B 1 64 ? -9.789 24.094 12.32 1 91.31 64 LEU B CA 1
ATOM 3619 C C . LEU B 1 64 ? -9.227 25.328 11.633 1 91.31 64 LEU B C 1
ATOM 3621 O O . LEU B 1 64 ? -8.961 25.312 10.43 1 91.31 64 LEU B O 1
ATOM 3625 N N . VAL B 1 65 ? -9.016 26.359 12.344 1 85.31 65 VAL B N 1
ATOM 3626 C CA . VAL B 1 65 ? -8.711 27.688 11.781 1 85.31 65 VAL B CA 1
ATOM 3627 C C . VAL B 1 65 ? -7.211 27.812 11.57 1 85.31 65 VAL B C 1
ATOM 3629 O O . VAL B 1 65 ? -6.766 28.344 10.547 1 85.31 65 VAL B O 1
ATOM 3632 N N . GLU B 1 66 ? -6.402 27.391 12.562 1 80.94 66 GLU B N 1
ATOM 3633 C CA . GLU B 1 66 ? -4.953 27.578 12.539 1 80.94 66 GLU B CA 1
ATOM 3634 C C . GLU B 1 66 ? -4.223 26.312 12.969 1 80.94 66 GLU B C 1
ATOM 3636 O O . GLU B 1 66 ? -3.369 26.344 13.859 1 80.94 66 GLU B O 1
ATOM 3641 N N . GLY B 1 67 ? -4.504 25.297 12.305 1 76.38 67 GLY B N 1
ATOM 3642 C CA . GLY B 1 67 ? -3.945 24.016 12.695 1 76.38 67 GLY B CA 1
ATOM 3643 C C . GLY B 1 67 ? -2.43 24.016 12.734 1 76.38 67 GLY B C 1
ATOM 3644 O O . GLY B 1 67 ? -1.829 23.359 13.594 1 76.38 67 GLY B O 1
ATOM 3645 N N . ILE B 1 68 ? -1.809 24.844 11.953 1 69.94 68 ILE B N 1
ATOM 3646 C CA . ILE B 1 68 ? -0.355 24.875 11.828 1 69.94 68 ILE B CA 1
ATOM 3647 C C . ILE B 1 68 ? 0.252 25.531 13.07 1 69.94 68 ILE B C 1
ATOM 3649 O O . ILE B 1 68 ? 1.431 25.328 13.367 1 69.94 68 ILE B O 1
ATOM 3653 N N . ASN B 1 69 ? -0.595 26.266 13.812 1 77.94 69 ASN B N 1
ATOM 3654 C CA . ASN B 1 69 ? -0.093 27.016 14.961 1 77.94 69 ASN B CA 1
ATOM 3655 C C . ASN B 1 69 ? -0.321 26.266 16.266 1 77.94 69 ASN B C 1
ATOM 3657 O O . ASN B 1 69 ? -0.157 26.844 17.344 1 77.94 69 ASN B O 1
ATOM 3661 N N . ILE B 1 70 ? -0.619 25.047 16.141 1 87.5 70 ILE B N 1
ATOM 3662 C CA . ILE B 1 70 ? -0.857 24.266 17.344 1 87.5 70 ILE B CA 1
ATOM 3663 C C . ILE B 1 70 ? 0.474 23.938 18.016 1 87.5 70 ILE B C 1
ATOM 3665 O O . ILE B 1 70 ? 1.412 23.484 17.359 1 87.5 70 ILE B O 1
ATOM 3669 N N . THR B 1 71 ? 0.576 24.25 19.25 1 89 71 THR B N 1
ATOM 3670 C CA . THR B 1 71 ? 1.771 24.016 20.047 1 89 71 THR B CA 1
ATOM 3671 C C . THR B 1 71 ? 1.455 23.094 21.234 1 89 71 THR B C 1
ATOM 3673 O O . THR B 1 71 ? 0.306 22.688 21.422 1 89 71 THR B O 1
ATOM 3676 N N . LYS B 1 72 ? 2.471 22.797 22 1 90.12 72 LYS B N 1
ATOM 3677 C CA . LYS B 1 72 ? 2.299 21.984 23.203 1 90.12 72 LYS B CA 1
ATOM 3678 C C . LYS B 1 72 ? 1.354 22.672 24.188 1 90.12 72 LYS B C 1
ATOM 3680 O O . LYS B 1 72 ? 0.571 22 24.859 1 90.12 72 LYS B O 1
ATOM 3685 N N . GLU B 1 73 ? 1.316 23.938 24.188 1 93.31 73 GLU B N 1
ATOM 3686 C CA . GLU B 1 73 ? 0.541 24.719 25.141 1 93.31 73 GLU B CA 1
ATOM 3687 C C . GLU B 1 73 ? -0.916 24.844 24.703 1 93.31 73 GLU B C 1
ATOM 3689 O O . GLU B 1 73 ? -1.777 25.234 25.5 1 93.31 73 GLU B O 1
ATOM 3694 N N . SER B 1 74 ? -1.2 24.453 23.531 1 94.38 74 SER B N 1
ATOM 3695 C CA . SER B 1 74 ? -2.537 24.656 22.984 1 94.38 74 SER B CA 1
ATOM 3696 C C . SER B 1 74 ? -3.568 23.797 23.719 1 94.38 74 SER B C 1
ATOM 3698 O O . SER B 1 74 ? -4.77 24.047 23.609 1 94.38 74 SER B O 1
ATOM 3700 N N . PHE B 1 75 ? -3.113 22.797 24.5 1 95.69 75 PHE B N 1
ATOM 3701 C CA . PHE B 1 75 ? -4.043 21.906 25.172 1 95.69 75 PHE B CA 1
ATOM 3702 C C . PHE B 1 75 ? -3.975 22.094 26.688 1 95.69 75 PHE B C 1
ATOM 3704 O O . PHE B 1 75 ? -4.594 21.344 27.438 1 95.69 75 PHE B O 1
ATOM 3711 N N . GLU B 1 76 ? -3.232 23.109 27.125 1 95.88 76 GLU B N 1
ATOM 3712 C CA . GLU B 1 76 ? -2.941 23.328 28.531 1 95.88 76 GLU B CA 1
ATOM 3713 C C . GLU B 1 76 ? -4.211 23.641 29.328 1 95.88 76 GLU B C 1
ATOM 3715 O O . GLU B 1 76 ? -4.41 23.125 30.422 1 95.88 76 GLU B O 1
ATOM 3720 N N . LYS B 1 77 ? -5.016 24.5 28.844 1 95.38 77 LYS B N 1
ATOM 3721 C CA . LYS B 1 77 ? -6.238 24.875 29.547 1 95.38 77 LYS B CA 1
ATOM 3722 C C . LYS B 1 77 ? -7.16 23.688 29.75 1 95.38 77 LYS B C 1
ATOM 3724 O O . LYS B 1 77 ? -7.793 23.547 30.797 1 95.38 77 LYS B O 1
ATOM 3729 N N . VAL B 1 78 ? -7.301 22.844 28.719 1 97.06 78 VAL B N 1
ATOM 3730 C CA . VAL B 1 78 ? -8.109 21.625 28.828 1 97.06 78 VAL B CA 1
ATOM 3731 C C . VAL B 1 78 ? -7.547 20.75 29.938 1 97.06 78 VAL B C 1
ATOM 3733 O O . VAL B 1 78 ? -8.297 20.203 30.75 1 97.06 78 VAL B O 1
ATOM 3736 N N . GLU B 1 79 ? -6.238 20.609 29.984 1 95.94 79 GLU B N 1
ATOM 3737 C CA . GLU B 1 79 ? -5.59 19.781 30.984 1 95.94 79 GLU B CA 1
ATOM 3738 C C . GLU B 1 79 ? -5.879 20.281 32.406 1 95.94 79 GLU B C 1
ATOM 3740 O O . GLU B 1 79 ? -6.125 19.5 33.312 1 95.94 79 GLU B O 1
ATOM 3745 N N . GLU B 1 80 ? -5.879 21.562 32.531 1 94.62 80 GLU B N 1
ATOM 3746 C CA . GLU B 1 80 ? -6.125 22.188 33.812 1 94.62 80 GLU B CA 1
ATOM 3747 C C . GLU B 1 80 ? -7.531 21.891 34.312 1 94.62 80 GLU B C 1
ATOM 3749 O O . GLU B 1 80 ? -7.754 21.766 35.531 1 94.62 80 GLU B O 1
ATOM 3754 N N . LEU B 1 81 ? -8.414 21.75 33.406 1 94.06 81 LEU B N 1
ATOM 3755 C CA . LEU B 1 81 ? -9.82 21.609 33.781 1 94.06 81 LEU B CA 1
ATOM 3756 C C . LEU B 1 81 ? -10.242 20.141 33.719 1 94.06 81 LEU B C 1
ATOM 3758 O O . LEU B 1 81 ? -11.406 19.812 34 1 94.06 81 LEU B O 1
ATOM 3762 N N . SER B 1 82 ? -9.32 19.172 33.438 1 91.81 82 SER B N 1
ATOM 3763 C CA . SER B 1 82 ? -9.672 17.812 33.062 1 91.81 82 SER B CA 1
ATOM 3764 C C . SER B 1 82 ? -9.984 16.969 34.281 1 91.81 82 SER B C 1
ATOM 3766 O O . SER B 1 82 ? -10.297 15.781 34.188 1 91.81 82 SER B O 1
ATOM 3768 N N . GLY B 1 83 ? -9.953 17.547 35.438 1 90.69 83 GLY B N 1
ATOM 3769 C CA . GLY B 1 83 ? -10.195 16.812 36.656 1 90.69 83 GLY B CA 1
ATOM 3770 C C . GLY B 1 83 ? -11.578 16.188 36.719 1 90.69 83 GLY B C 1
ATOM 3771 O O . GLY B 1 83 ? -11.773 15.18 37.406 1 90.69 83 GLY B O 1
ATOM 3772 N N . ILE B 1 84 ? -12.578 16.719 36 1 90.56 84 ILE B N 1
ATOM 3773 C CA . ILE B 1 84 ? -13.953 16.266 36.094 1 90.56 84 ILE B CA 1
ATOM 3774 C C . ILE B 1 84 ? -14.32 15.453 34.844 1 90.56 84 ILE B C 1
ATOM 3776 O O . ILE B 1 84 ? -15.461 15.016 34.688 1 90.56 84 ILE B O 1
ATOM 3780 N N . LYS B 1 85 ? -13.445 15.234 33.938 1 90.5 85 LYS B N 1
ATOM 3781 C CA . LYS B 1 85 ? -13.773 14.68 32.625 1 90.5 85 LYS B CA 1
ATOM 3782 C C . LYS B 1 85 ? -14.406 13.297 32.75 1 90.5 85 LYS B C 1
ATOM 3784 O O . LYS B 1 85 ? -15.32 12.961 32 1 90.5 85 LYS B O 1
ATOM 3789 N N . ASP B 1 86 ? -13.984 12.508 33.812 1 91.81 86 ASP B N 1
ATOM 3790 C CA . ASP B 1 86 ? -14.414 11.117 33.906 1 91.81 86 ASP B CA 1
ATOM 3791 C C . ASP B 1 86 ? -15.805 11.023 34.531 1 91.81 86 ASP B C 1
ATOM 3793 O O . ASP B 1 86 ? -16.406 9.945 34.562 1 91.81 86 ASP B O 1
ATOM 3797 N N . GLN B 1 87 ? -16.281 12.18 34.969 1 92.88 87 GLN B N 1
ATOM 3798 C CA . GLN B 1 87 ? -17.625 12.203 35.531 1 92.88 87 GLN B CA 1
ATOM 3799 C C . GLN B 1 87 ? -18.688 12.188 34.438 1 92.88 87 GLN B C 1
ATOM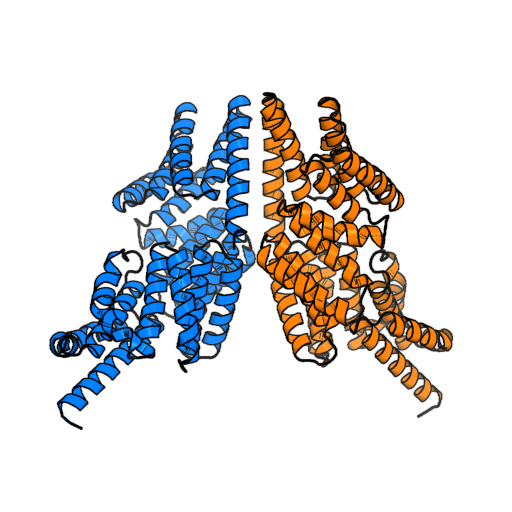 3801 O O . GLN B 1 87 ? -19.859 11.883 34.688 1 92.88 87 GLN B O 1
ATOM 3806 N N . TYR B 1 88 ? -18.344 12.586 33.219 1 93.5 88 TYR B N 1
ATOM 3807 C CA . TYR B 1 88 ? -19.25 12.641 32.094 1 93.5 88 TYR B CA 1
ATOM 3808 C C . TYR B 1 88 ? -18.672 11.875 30.906 1 93.5 88 TYR B C 1
ATOM 3810 O O . TYR B 1 88 ? -17.594 12.188 30.422 1 93.5 88 TYR B O 1
ATOM 3818 N N . LEU B 1 89 ? -19.422 11 30.328 1 92.19 89 LEU B N 1
ATOM 3819 C CA . LEU B 1 89 ? -18.984 10.133 29.234 1 92.19 89 LEU B CA 1
ATOM 3820 C C . LEU B 1 89 ? -18.562 10.945 28.016 1 92.19 89 LEU B C 1
ATOM 3822 O O . LEU B 1 89 ? -17.5 10.695 27.438 1 92.19 89 LEU B O 1
ATOM 3826 N N . PHE B 1 90 ? -19.391 11.906 27.719 1 93.06 90 PHE B N 1
ATOM 3827 C CA . PHE B 1 90 ? -19.125 12.719 26.531 1 93.06 90 PHE B CA 1
ATOM 3828 C C . PHE B 1 90 ? -17.859 13.539 26.703 1 93.06 90 PHE B C 1
ATOM 3830 O O . PHE B 1 90 ? -17.047 13.641 25.781 1 93.06 90 PHE B O 1
ATOM 3837 N N . LEU B 1 91 ? -17.672 14.125 27.891 1 95.94 91 LEU B N 1
ATOM 3838 C CA . LEU B 1 91 ? -16.484 14.945 28.125 1 95.94 91 LEU B CA 1
ATOM 3839 C C . LEU B 1 91 ? -15.227 14.086 28.141 1 95.94 91 LEU B C 1
ATOM 3841 O O . LEU B 1 91 ? -14.172 14.508 27.656 1 95.94 91 LEU B O 1
ATOM 3845 N N . ALA B 1 92 ? -15.359 12.898 28.656 1 97 92 ALA B N 1
ATOM 3846 C CA . ALA B 1 92 ? -14.227 11.977 28.672 1 97 92 ALA B CA 1
ATOM 3847 C C . ALA B 1 92 ? -13.82 11.586 27.25 1 97 92 ALA B C 1
ATOM 3849 O O . ALA B 1 92 ? -12.633 11.586 26.922 1 97 92 ALA B O 1
ATOM 3850 N N . TYR B 1 93 ? -14.766 11.297 26.453 1 97.75 93 TYR B N 1
ATOM 3851 C CA . TYR B 1 93 ? -14.508 10.961 25.062 1 97.75 93 TYR B CA 1
ATOM 3852 C C . TYR B 1 93 ? -13.805 12.109 24.344 1 97.75 93 TYR B C 1
ATOM 3854 O O . TYR B 1 93 ? -12.766 11.906 23.703 1 97.75 93 TYR B O 1
ATOM 3862 N N . TYR B 1 94 ? -14.383 13.297 24.469 1 97.62 94 TYR B N 1
ATOM 3863 C CA . TYR B 1 94 ? -13.828 14.453 23.766 1 97.62 94 TYR B CA 1
ATOM 3864 C C . TYR B 1 94 ? -12.414 14.758 24.266 1 97.62 94 TYR B C 1
ATOM 3866 O O . TYR B 1 94 ? -11.547 15.133 23.469 1 97.62 94 TYR B O 1
ATOM 3874 N N . TYR B 1 95 ? -12.273 14.602 25.531 1 98.06 95 TYR B N 1
ATOM 3875 C CA . TYR B 1 95 ? -10.938 14.836 26.062 1 98.06 95 TYR B CA 1
ATOM 3876 C C . TYR B 1 95 ? -9.914 13.938 25.391 1 98.06 95 TYR B C 1
ATOM 3878 O O . TYR B 1 95 ? -8.906 14.422 24.875 1 98.06 95 TYR B O 1
ATOM 3886 N N . HIS B 1 96 ? -10.125 12.672 25.344 1 98.25 96 HIS B N 1
ATOM 3887 C CA . HIS B 1 96 ? -9.164 11.734 24.781 1 98.25 96 HIS B CA 1
ATOM 3888 C C . HIS B 1 96 ? -9.047 11.898 23.281 1 98.25 96 HIS B C 1
ATOM 3890 O O . HIS B 1 96 ? -7.953 11.805 22.719 1 98.25 96 HIS B O 1
ATOM 3896 N N . PHE B 1 97 ? -10.148 12.156 22.672 1 98.31 97 PHE B N 1
ATOM 3897 C CA . PHE B 1 97 ? -10.156 12.328 21.234 1 98.31 97 PHE B CA 1
ATOM 3898 C C . PHE B 1 97 ? -9.336 13.547 20.828 1 98.31 97 PHE B C 1
ATOM 3900 O O . PHE B 1 97 ? -8.469 13.461 19.969 1 98.31 97 PHE B O 1
ATOM 3907 N N . PHE B 1 98 ? -9.586 14.641 21.484 1 98.31 98 PHE B N 1
ATOM 3908 C CA . PHE B 1 98 ? -8.914 15.883 21.125 1 98.31 98 PHE B CA 1
ATOM 3909 C C . PHE B 1 98 ? -7.461 15.867 21.578 1 98.31 98 PHE B C 1
ATOM 3911 O O . PHE B 1 98 ? -6.59 16.438 20.922 1 98.31 98 PHE B O 1
ATOM 3918 N N . LYS B 1 99 ? -7.25 15.203 22.656 1 97.5 99 LYS B N 1
ATOM 3919 C CA . LYS B 1 99 ? -5.863 15.023 23.062 1 97.5 99 LYS B CA 1
ATOM 3920 C C . LYS B 1 99 ? -5.094 14.188 22.047 1 97.5 99 LYS B C 1
ATOM 3922 O O . LYS B 1 99 ? -3.912 14.445 21.797 1 97.5 99 LYS B O 1
ATOM 3927 N N . ALA B 1 100 ? -5.723 13.188 21.516 1 97.81 100 ALA B N 1
ATOM 3928 C CA . ALA B 1 100 ? -5.105 12.383 20.469 1 97.81 100 ALA B CA 1
ATOM 3929 C C . ALA B 1 100 ? -4.777 13.227 19.25 1 97.81 100 ALA B C 1
ATOM 3931 O O . ALA B 1 100 ? -3.705 13.078 18.656 1 97.81 100 ALA B O 1
ATOM 3932 N N . ILE B 1 101 ? -5.676 14.117 18.891 1 96.81 101 ILE B N 1
ATOM 3933 C CA . ILE B 1 101 ? -5.449 15.023 17.766 1 96.81 101 ILE B CA 1
ATOM 3934 C C . ILE B 1 101 ? -4.242 15.914 18.062 1 96.81 101 ILE B C 1
ATOM 3936 O O . ILE B 1 101 ? -3.35 16.047 17.219 1 96.81 101 ILE B O 1
ATOM 3940 N N . HIS B 1 102 ? -4.25 16.422 19.25 1 96.12 102 HIS B N 1
ATOM 3941 C CA . HIS B 1 102 ? -3.156 17.281 19.688 1 96.12 102 HIS B CA 1
ATOM 3942 C C . HIS B 1 102 ? -1.82 16.547 19.609 1 96.12 102 HIS B C 1
ATOM 3944 O O . HIS B 1 102 ? -0.848 17.062 19.062 1 96.12 102 HIS B O 1
ATOM 3950 N N . SER B 1 103 ? -1.786 15.359 20.141 1 94.81 103 SER B N 1
ATOM 3951 C CA . SER B 1 103 ? -0.568 14.555 20.156 1 94.81 103 SER B CA 1
ATOM 3952 C C . SER B 1 103 ? -0.122 14.195 18.75 1 94.81 103 SER B C 1
ATOM 3954 O O . SER B 1 103 ? 1.077 14.141 18.469 1 94.81 103 SER B O 1
ATOM 3956 N N . THR B 1 104 ? -1.058 13.906 17.844 1 92.44 104 THR B N 1
ATOM 3957 C CA . THR B 1 104 ? -0.736 13.617 16.453 1 92.44 104 THR B CA 1
ATOM 3958 C C . THR B 1 104 ? -0.049 14.805 15.797 1 92.44 104 THR B C 1
ATOM 3960 O O . THR B 1 104 ? 0.976 14.648 15.133 1 92.44 104 THR B O 1
ATOM 3963 N N . ILE B 1 105 ? -0.63 16 16.031 1 89 105 ILE B N 1
ATOM 3964 C CA . ILE B 1 105 ? -0.089 17.219 15.445 1 89 105 ILE B CA 1
ATOM 3965 C C . ILE B 1 105 ? 1.338 17.453 15.938 1 89 105 ILE B C 1
ATOM 3967 O O . ILE B 1 105 ? 2.207 17.875 15.172 1 89 105 ILE B O 1
ATOM 3971 N N . LEU B 1 106 ? 1.619 17.031 17.172 1 86.06 106 LEU B N 1
ATOM 3972 C CA . LEU B 1 106 ? 2.936 17.234 17.766 1 86.06 106 LEU B CA 1
ATOM 3973 C C . LEU B 1 106 ? 3.859 16.047 17.453 1 86.06 106 LEU B C 1
ATOM 3975 O O . LEU B 1 106 ? 5 16.016 17.922 1 86.06 106 LEU B O 1
ATOM 3979 N N . SER B 1 107 ? 3.396 15.023 16.781 1 83.5 107 SER B N 1
ATOM 3980 C CA . SER B 1 107 ? 4.141 13.844 16.359 1 83.5 107 SER B CA 1
ATOM 3981 C C . SER B 1 107 ? 4.5 12.961 17.547 1 83.5 107 SER B C 1
ATOM 3983 O O . SER B 1 107 ? 5.539 12.297 17.547 1 83.5 107 SER B O 1
ATOM 3985 N N . ASN B 1 108 ? 3.777 13.188 18.594 1 90.12 108 ASN B N 1
ATOM 3986 C CA . ASN B 1 108 ? 3.855 12.234 19.688 1 90.12 108 ASN B CA 1
ATOM 3987 C C . ASN B 1 108 ? 2.926 11.047 19.469 1 90.12 108 ASN B C 1
ATOM 3989 O O . ASN B 1 108 ? 1.873 10.945 20.109 1 90.12 108 ASN B O 1
ATOM 3993 N N . TYR B 1 109 ? 3.348 10.125 18.688 1 88.81 109 TYR B N 1
ATOM 3994 C CA . TYR B 1 109 ? 2.451 9.117 18.125 1 88.81 109 TYR B CA 1
ATOM 3995 C C . TYR B 1 109 ? 2.078 8.07 19.172 1 88.81 109 TYR B C 1
ATOM 3997 O O . TYR B 1 109 ? 0.958 7.555 19.156 1 88.81 109 TYR B O 1
ATOM 4005 N N . ASN B 1 110 ? 3.025 7.746 20.031 1 90.25 110 ASN B N 1
ATOM 4006 C CA . ASN B 1 110 ? 2.688 6.797 21.094 1 90.25 110 ASN B CA 1
ATOM 4007 C C . ASN B 1 110 ? 1.568 7.328 21.984 1 90.25 110 ASN B C 1
ATOM 4009 O O . ASN B 1 110 ? 0.614 6.609 22.281 1 90.25 110 ASN B O 1
ATOM 4013 N N . ASP B 1 111 ? 1.758 8.555 22.359 1 94.5 111 ASP B N 1
ATOM 4014 C CA . ASP B 1 111 ? 0.72 9.195 23.172 1 94.5 111 ASP B CA 1
ATOM 4015 C C . ASP B 1 111 ? -0.591 9.297 22.391 1 94.5 111 ASP B C 1
ATOM 4017 O O . ASP B 1 111 ? -1.665 9.039 22.938 1 94.5 111 ASP B O 1
ATOM 4021 N N . ALA B 1 112 ? -0.527 9.711 21.125 1 96.06 112 ALA B N 1
ATOM 4022 C CA . ALA B 1 112 ? -1.713 9.789 20.281 1 96.06 112 ALA B CA 1
ATOM 4023 C C . ALA B 1 112 ? -2.441 8.445 20.234 1 96.06 112 ALA B C 1
ATOM 4025 O O . ALA B 1 112 ? -3.656 8.383 20.438 1 96.06 112 ALA B O 1
ATOM 4026 N N . LYS B 1 113 ? -1.714 7.367 20.016 1 94.12 113 LYS B N 1
ATOM 4027 C CA . LYS B 1 113 ? -2.299 6.031 19.938 1 94.12 113 LYS B CA 1
ATOM 4028 C C . LYS B 1 113 ? -3.035 5.672 21.219 1 94.12 113 LYS B C 1
ATOM 4030 O O . LYS B 1 113 ? -4.16 5.168 21.188 1 94.12 113 LYS B O 1
ATOM 4035 N N . ALA B 1 114 ? -2.379 5.918 22.328 1 96.5 114 ALA B N 1
ATOM 4036 C CA . ALA B 1 114 ? -2.984 5.605 23.625 1 96.5 114 ALA B CA 1
ATOM 4037 C C . ALA B 1 114 ? -4.309 6.344 23.797 1 96.5 114 ALA B C 1
ATOM 4039 O O . ALA B 1 114 ? -5.293 5.758 24.266 1 96.5 114 ALA B O 1
ATOM 4040 N N . HIS B 1 115 ? -4.328 7.566 23.438 1 97.94 115 HIS B N 1
ATOM 4041 C CA . HIS B 1 115 ? -5.543 8.359 23.609 1 97.94 115 HIS B CA 1
ATOM 4042 C C . HIS B 1 115 ? -6.598 7.973 22.578 1 97.94 115 HIS B C 1
ATOM 4044 O O . HIS B 1 115 ? -7.797 7.996 22.875 1 97.94 115 HIS B O 1
ATOM 4050 N N . TYR B 1 116 ? -6.227 7.656 21.375 1 97.56 116 TYR B N 1
ATOM 4051 C CA . TYR B 1 116 ? -7.195 7.156 20.406 1 97.56 116 TYR B CA 1
ATOM 4052 C C . TYR B 1 116 ? -7.824 5.855 20.875 1 97.56 116 TYR B C 1
ATOM 4054 O O . TYR B 1 116 ? -9.031 5.641 20.703 1 97.56 116 TYR B O 1
ATOM 4062 N N . ASP B 1 117 ? -7 4.98 21.453 1 96.75 117 ASP B N 1
ATOM 4063 C CA . ASP B 1 117 ? -7.527 3.729 21.984 1 96.75 117 ASP B CA 1
ATOM 4064 C C . ASP B 1 117 ? -8.586 3.99 23.047 1 96.75 117 ASP B C 1
ATOM 4066 O O . ASP B 1 117 ? -9.656 3.379 23.031 1 96.75 117 ASP B O 1
ATOM 4070 N N . LYS B 1 118 ? -8.289 4.863 23.953 1 97.31 118 LYS B N 1
ATOM 4071 C CA . LYS B 1 118 ? -9.242 5.211 25.016 1 97.31 118 LYS B CA 1
ATOM 4072 C C . LYS B 1 118 ? -10.5 5.844 24.422 1 97.31 118 LYS B C 1
ATOM 4074 O O . LYS B 1 118 ? -11.617 5.523 24.844 1 97.31 118 LYS B O 1
ATOM 4079 N N . ALA B 1 119 ? -10.312 6.75 23.5 1 98.06 119 ALA B N 1
ATOM 4080 C CA . ALA B 1 119 ? -11.453 7.395 22.859 1 98.06 119 ALA B CA 1
ATOM 4081 C C . ALA B 1 119 ? -12.328 6.371 22.125 1 98.06 119 ALA B C 1
ATOM 4083 O O . ALA B 1 119 ? -13.555 6.469 22.156 1 98.06 119 ALA B O 1
ATOM 4084 N N . GLU B 1 120 ? -11.695 5.418 21.469 1 96.88 120 GLU B N 1
ATOM 4085 C CA . GLU B 1 120 ? -12.414 4.383 20.734 1 96.88 120 GLU B CA 1
ATOM 4086 C C . GLU B 1 120 ? -13.305 3.562 21.672 1 96.88 120 GLU B C 1
ATOM 4088 O O . GLU B 1 120 ? -14.43 3.213 21.312 1 96.88 120 GLU B O 1
ATOM 4093 N N . GLU B 1 121 ? -12.812 3.277 22.797 1 96.25 121 GLU B N 1
ATOM 4094 C CA . GLU B 1 121 ? -13.578 2.535 23.797 1 96.25 121 GLU B CA 1
ATOM 4095 C C . GLU B 1 121 ? -14.828 3.307 24.203 1 96.25 121 GLU B C 1
ATOM 4097 O O . GLU B 1 121 ? -15.883 2.711 24.438 1 96.25 121 GLU B O 1
ATOM 4102 N N . LEU B 1 122 ? -14.727 4.555 24.328 1 96.81 122 LEU B N 1
ATOM 4103 C CA . LEU B 1 122 ? -15.828 5.402 24.766 1 96.81 122 LEU B CA 1
ATOM 4104 C C . LEU B 1 122 ? -16.781 5.691 23.609 1 96.81 122 LEU B C 1
ATOM 4106 O O . LEU B 1 122 ? -17.969 5.914 23.812 1 96.81 122 LEU B O 1
ATOM 4110 N N . LEU B 1 123 ? -16.266 5.652 22.391 1 96.44 123 LEU B N 1
ATOM 4111 C CA . LEU B 1 123 ? -17 5.992 21.188 1 96.44 123 LEU B CA 1
ATOM 4112 C C . LEU B 1 123 ? -18.203 5.078 21 1 96.44 123 LEU B C 1
ATOM 4114 O O . LEU B 1 123 ? -19.219 5.496 20.453 1 96.44 123 LEU B O 1
ATOM 4118 N N . ILE B 1 124 ? -18.109 3.908 21.5 1 93.06 124 ILE B N 1
ATOM 4119 C CA . ILE B 1 124 ? -19.172 2.91 21.359 1 93.06 124 ILE B CA 1
ATOM 4120 C C . ILE B 1 124 ? -20.453 3.424 21.984 1 93.06 124 ILE B C 1
ATOM 4122 O O . ILE B 1 124 ? -21.547 3.055 21.562 1 93.06 124 ILE B O 1
ATOM 4126 N N . TYR B 1 125 ? -20.297 4.32 22.906 1 92.44 125 TYR B N 1
ATOM 4127 C CA . TYR B 1 125 ? -21.453 4.801 23.641 1 92.44 125 TYR B CA 1
ATOM 4128 C C . TYR B 1 125 ? -21.969 6.121 23.078 1 92.44 125 TYR B C 1
ATOM 4130 O O . TYR B 1 125 ? -22.922 6.695 23.594 1 92.44 125 TYR B O 1
ATOM 4138 N N . ILE B 1 126 ? -21.297 6.625 22.109 1 93.06 126 ILE B N 1
ATOM 4139 C CA . ILE B 1 126 ? -21.719 7.852 21.453 1 93.06 126 ILE B CA 1
ATOM 4140 C C . ILE B 1 126 ? -22.609 7.516 20.266 1 93.06 126 ILE B C 1
ATOM 4142 O O . ILE B 1 126 ? -22.141 6.945 19.266 1 93.06 126 ILE B O 1
ATOM 4146 N N . PRO B 1 127 ? -23.812 7.828 20.234 1 91.56 127 PRO B N 1
ATOM 4147 C CA . PRO B 1 127 ? -24.75 7.406 19.188 1 91.56 127 PRO B CA 1
ATOM 4148 C C . PRO B 1 127 ? -24.625 8.25 17.922 1 91.56 127 PRO B C 1
ATOM 4150 O O . PRO B 1 127 ? -25.188 7.887 16.875 1 91.56 127 PRO B O 1
ATOM 4153 N N . ASP B 1 128 ? -23.875 9.227 17.797 1 93.62 128 ASP B N 1
ATOM 4154 C CA . ASP B 1 128 ? -23.734 10.133 16.656 1 93.62 128 ASP B CA 1
ATOM 4155 C C . ASP B 1 128 ? -22.859 9.516 15.562 1 93.62 128 ASP B C 1
ATOM 4157 O O . ASP B 1 128 ? -21.641 9.453 15.688 1 93.62 128 ASP B O 1
ATOM 4161 N N . GLU B 1 129 ? -23.469 9.133 14.43 1 94.38 129 GLU B N 1
ATOM 4162 C CA . GLU B 1 129 ? -22.766 8.484 13.32 1 94.38 129 GLU B CA 1
ATOM 4163 C C . GLU B 1 129 ? -21.734 9.422 12.695 1 94.38 129 GLU B C 1
ATOM 4165 O O . GLU B 1 129 ? -20.688 8.969 12.211 1 94.38 129 GLU B O 1
ATOM 4170 N N . ILE B 1 130 ? -22.047 10.664 12.758 1 95.69 130 ILE B N 1
ATOM 4171 C CA . ILE B 1 130 ? -21.125 11.641 12.195 1 95.69 130 ILE B CA 1
ATOM 4172 C C . ILE B 1 130 ? -19.859 11.719 13.062 1 95.69 130 ILE B C 1
ATOM 4174 O O . ILE B 1 130 ? -18.75 11.891 12.539 1 95.69 130 ILE B O 1
ATOM 4178 N N . GLU B 1 131 ? -20.078 11.625 14.344 1 96.69 131 GLU B N 1
ATOM 4179 C CA . GLU B 1 131 ? -18.938 11.617 15.25 1 96.69 131 GLU B CA 1
ATOM 4180 C C . GLU B 1 131 ? -18.047 10.398 15 1 96.69 131 GLU B C 1
ATOM 4182 O O . GLU B 1 131 ? -16.812 10.484 15.078 1 96.69 131 GLU B O 1
ATOM 4187 N N . LYS B 1 132 ? -18.656 9.305 14.703 1 96.62 132 LYS B N 1
ATOM 4188 C CA . LYS B 1 132 ? -17.891 8.102 14.383 1 96.62 132 LYS B CA 1
ATOM 4189 C C . LYS B 1 132 ? -17.094 8.281 13.094 1 96.62 132 LYS B C 1
ATOM 4191 O O . LYS B 1 132 ? -15.953 7.832 13 1 96.62 132 LYS B O 1
ATOM 4196 N N . ALA B 1 133 ? -17.719 8.93 12.094 1 97.25 133 ALA B N 1
ATOM 4197 C CA . ALA B 1 133 ? -17.016 9.227 10.852 1 97.25 133 ALA B CA 1
ATOM 4198 C C . ALA B 1 133 ? -15.828 10.148 11.094 1 97.25 133 ALA B C 1
ATOM 4200 O O . ALA B 1 133 ? -14.734 9.922 10.562 1 97.25 133 ALA B O 1
ATOM 4201 N N . GLU B 1 134 ? -16.062 11.172 11.914 1 97.38 134 GLU B N 1
ATOM 4202 C CA . GLU B 1 134 ? -14.984 12.102 12.273 1 97.38 134 GLU B CA 1
ATOM 4203 C C . GLU B 1 134 ? -13.844 11.383 12.984 1 97.38 134 GLU B C 1
ATOM 4205 O O . GLU B 1 134 ? -12.672 11.672 12.727 1 97.38 134 GLU B O 1
ATOM 4210 N N . PHE B 1 135 ? -14.227 10.508 13.844 1 97.94 135 PHE B N 1
ATOM 4211 C CA . PHE B 1 135 ? -13.234 9.719 14.562 1 97.94 135 PHE B CA 1
ATOM 4212 C C . PHE B 1 135 ? -12.391 8.898 13.594 1 97.94 135 PHE B C 1
ATOM 4214 O O . PHE B 1 135 ? -11.156 8.906 13.672 1 97.94 135 PHE B O 1
ATOM 4221 N N . GLU B 1 136 ? -13.016 8.211 12.648 1 97.19 136 GLU B N 1
ATOM 4222 C CA . GLU B 1 136 ? -12.305 7.418 11.648 1 97.19 136 GLU B CA 1
ATOM 4223 C C . GLU B 1 136 ? -11.375 8.289 10.805 1 97.19 136 GLU B C 1
ATOM 4225 O O . GLU B 1 136 ? -10.258 7.883 10.492 1 97.19 136 GLU B O 1
ATOM 4230 N N . TYR B 1 137 ? -11.812 9.43 10.445 1 97.38 137 TYR B N 1
ATOM 4231 C CA . TYR B 1 137 ? -11.008 10.352 9.641 1 97.38 137 TYR B CA 1
ATOM 4232 C C . TYR B 1 137 ? -9.742 10.766 10.383 1 97.38 137 TYR B C 1
ATOM 4234 O O . TYR B 1 137 ? -8.656 10.766 9.812 1 97.38 137 TYR B O 1
ATOM 4242 N N . ARG B 1 138 ? -9.969 11.102 11.617 1 97.25 138 ARG B N 1
ATOM 4243 C CA . ARG B 1 138 ? -8.82 11.555 12.398 1 97.25 138 ARG B CA 1
ATOM 4244 C C . ARG B 1 138 ? -7.871 10.406 12.703 1 97.25 138 ARG B C 1
ATOM 4246 O O . ARG B 1 138 ? -6.652 10.594 12.734 1 97.25 138 ARG B O 1
ATOM 4253 N N . MET B 1 139 ? -8.445 9.297 12.914 1 96.5 139 MET B N 1
ATOM 4254 C CA . MET B 1 139 ? -7.613 8.109 13.094 1 96.5 139 MET B CA 1
ATOM 4255 C C . MET B 1 139 ? -6.789 7.828 11.836 1 96.5 139 MET B C 1
ATOM 4257 O O . MET B 1 139 ? -5.625 7.438 11.93 1 96.5 139 MET B O 1
ATOM 4261 N N . ALA B 1 140 ? -7.422 7.98 10.703 1 96 140 ALA B N 1
ATOM 4262 C CA . ALA B 1 140 ? -6.715 7.812 9.438 1 96 140 ALA B CA 1
ATOM 4263 C C . ALA B 1 140 ? -5.527 8.773 9.344 1 96 140 ALA B C 1
ATOM 4265 O O . ALA B 1 140 ? -4.434 8.375 8.938 1 96 140 ALA B O 1
ATOM 4266 N N . SER B 1 141 ? -5.777 9.984 9.703 1 94 141 SER B N 1
ATOM 4267 C CA . SER B 1 141 ? -4.719 10.992 9.703 1 94 141 SER B CA 1
ATOM 4268 C C . SER B 1 141 ? -3.572 10.586 10.625 1 94 141 SER B C 1
ATOM 4270 O O . SER B 1 141 ? -2.402 10.719 10.258 1 94 141 SER B O 1
ATOM 4272 N N . PHE B 1 142 ? -3.867 10.086 11.75 1 94.5 142 PHE B N 1
ATOM 4273 C CA . PHE B 1 142 ? -2.869 9.617 12.703 1 94.5 142 PHE B CA 1
ATOM 4274 C C . PHE B 1 142 ? -2.018 8.508 12.094 1 94.5 142 PHE B C 1
ATOM 4276 O O . PHE B 1 142 ? -0.787 8.57 12.141 1 94.5 142 PHE B O 1
ATOM 4283 N N . TYR B 1 143 ? -2.625 7.52 11.5 1 89.81 143 TYR B N 1
ATOM 4284 C CA . TYR B 1 143 ? -1.894 6.398 10.914 1 89.81 143 TYR B CA 1
ATOM 4285 C C . TYR B 1 143 ? -1.02 6.859 9.758 1 89.81 143 TYR B C 1
ATOM 4287 O O . TYR B 1 143 ? 0.109 6.387 9.594 1 89.81 143 TYR B O 1
ATOM 4295 N N . TYR B 1 144 ? -1.534 7.707 8.977 1 87.94 144 TYR B N 1
ATOM 4296 C CA . TYR B 1 144 ? -0.733 8.234 7.879 1 87.94 144 TYR B CA 1
ATOM 4297 C C . TYR B 1 144 ? 0.529 8.914 8.398 1 87.94 144 TYR B C 1
ATOM 4299 O O . TYR B 1 144 ? 1.631 8.641 7.918 1 87.94 144 TYR B O 1
ATOM 4307 N N . HIS B 1 145 ? 0.366 9.742 9.383 1 83.88 145 HIS B N 1
ATOM 4308 C CA . HIS B 1 145 ? 1.488 10.516 9.898 1 83.88 145 HIS B CA 1
ATOM 4309 C C . HIS B 1 145 ? 2.469 9.625 10.656 1 83.88 145 HIS B C 1
ATOM 4311 O O . HIS B 1 145 ? 3.658 9.938 10.742 1 83.88 145 HIS B O 1
ATOM 4317 N N . SER B 1 146 ? 1.998 8.602 11.203 1 83.25 146 SER B N 1
ATOM 4318 C CA . SER B 1 146 ? 2.873 7.672 11.914 1 83.25 146 SER B CA 1
ATOM 4319 C C . SER B 1 146 ? 3.428 6.609 10.977 1 83.25 146 SER B C 1
ATOM 4321 O O . SER B 1 146 ? 3.777 5.508 11.414 1 83.25 146 SER B O 1
ATOM 4323 N N . TYR B 1 147 ? 3.352 6.855 9.641 1 76.94 147 TYR B N 1
ATOM 4324 C CA . TYR B 1 147 ? 4 6.074 8.594 1 76.94 147 TYR B CA 1
ATOM 4325 C C . TYR B 1 147 ? 3.334 4.715 8.43 1 76.94 147 TYR B C 1
ATOM 4327 O O . TYR B 1 147 ? 4.016 3.701 8.242 1 76.94 147 TYR B O 1
ATOM 4335 N N . GLN B 1 148 ? 2.082 4.719 8.648 1 81.25 148 GLN B N 1
ATOM 4336 C CA . GLN B 1 148 ? 1.262 3.539 8.398 1 81.25 148 GLN B CA 1
ATOM 4337 C C . GLN B 1 148 ? 0.149 3.844 7.398 1 81.25 148 GLN B C 1
ATOM 4339 O O . GLN B 1 148 ? -1.032 3.822 7.75 1 81.25 148 GLN B O 1
ATOM 4344 N N . PRO B 1 149 ? 0.647 4.066 6.16 1 82 149 PRO B N 1
ATOM 4345 C CA . PRO B 1 149 ? -0.318 4.539 5.164 1 82 149 PRO B CA 1
ATOM 4346 C C . PRO B 1 149 ? -1.412 3.518 4.871 1 82 149 PRO B C 1
ATOM 4348 O O . PRO B 1 149 ? -2.555 3.893 4.594 1 82 149 PRO B O 1
ATOM 4351 N N . PHE B 1 150 ? -1.164 2.285 5 1 77.5 150 PHE B N 1
ATOM 4352 C CA . PHE B 1 150 ? -2.162 1.264 4.707 1 77.5 150 PHE B CA 1
ATOM 4353 C C . PHE B 1 150 ? -3.301 1.315 5.715 1 77.5 150 PHE B C 1
ATOM 4355 O O . PHE B 1 150 ? -4.473 1.271 5.34 1 77.5 150 PHE B O 1
ATOM 4362 N N . GLU B 1 151 ? -2.91 1.392 7.016 1 82 151 GLU B N 1
ATOM 4363 C CA . GLU B 1 151 ? -3.93 1.559 8.047 1 82 151 GLU B CA 1
ATOM 4364 C C . GLU B 1 151 ? -4.723 2.846 7.84 1 82 151 GLU B C 1
ATOM 4366 O O . GLU B 1 151 ? -5.941 2.865 8.008 1 82 151 GLU B O 1
ATOM 4371 N N . GLY B 1 152 ? -3.979 3.826 7.492 1 90.19 152 GLY B N 1
ATOM 4372 C CA . GLY B 1 152 ? -4.629 5.094 7.203 1 90.19 152 GLY B CA 1
ATOM 4373 C C . GLY B 1 152 ? -5.68 4.992 6.113 1 90.19 152 GLY B C 1
ATOM 4374 O O . GLY B 1 152 ? -6.781 5.523 6.254 1 90.19 152 GLY B O 1
ATOM 4375 N N . ILE B 1 153 ? -5.387 4.254 5.102 1 87.62 153 ILE B N 1
ATOM 4376 C CA . ILE B 1 153 ? -6.285 4.098 3.961 1 87.62 153 ILE B CA 1
ATOM 4377 C C . ILE B 1 153 ? -7.547 3.357 4.395 1 87.62 153 ILE B C 1
ATOM 4379 O O . ILE B 1 153 ? -8.656 3.746 4.027 1 87.62 153 ILE B O 1
ATOM 4383 N N . GLN B 1 154 ? -7.445 2.312 5.156 1 83.94 154 GLN B N 1
ATOM 4384 C CA . GLN B 1 154 ? -8.609 1.566 5.625 1 83.94 154 GLN B CA 1
ATOM 4385 C C . GLN B 1 154 ? -9.555 2.463 6.426 1 83.94 154 GLN B C 1
ATOM 4387 O O . GLN B 1 154 ? -10.766 2.451 6.203 1 83.94 154 GLN B O 1
ATOM 4392 N N . HIS B 1 155 ? -8.984 3.205 7.312 1 92.88 155 HIS B N 1
ATOM 4393 C CA . HIS B 1 155 ? -9.789 4.082 8.156 1 92.88 155 HIS B CA 1
ATOM 4394 C C . HIS B 1 155 ? -10.414 5.207 7.344 1 92.88 155 HIS B C 1
ATOM 4396 O O . HIS B 1 155 ? -11.57 5.578 7.57 1 92.88 155 HIS B O 1
ATOM 4402 N N . VAL B 1 156 ? -9.688 5.734 6.43 1 95.5 156 VAL B N 1
ATOM 4403 C CA . VAL B 1 156 ? -10.211 6.887 5.699 1 95.5 156 VAL B CA 1
ATOM 4404 C C . VAL B 1 156 ? -11.312 6.434 4.742 1 95.5 156 VAL B C 1
ATOM 4406 O O . VAL B 1 156 ? -12.273 7.164 4.508 1 95.5 156 VAL B O 1
ATOM 4409 N N . LEU B 1 157 ? -11.211 5.27 4.16 1 89.69 157 LEU B N 1
ATOM 4410 C CA . LEU B 1 157 ? -12.266 4.742 3.303 1 89.69 157 LEU B CA 1
ATOM 4411 C C . LEU B 1 157 ? -13.539 4.504 4.098 1 89.69 157 LEU B C 1
ATOM 4413 O O . LEU B 1 157 ? -14.641 4.75 3.6 1 89.69 157 LEU B O 1
ATOM 4417 N N . LYS B 1 158 ? -13.367 4 5.309 1 90.94 158 LYS B N 1
ATOM 4418 C CA . LYS B 1 158 ? -14.516 3.848 6.191 1 90.94 158 LYS B CA 1
ATOM 4419 C C . LYS B 1 158 ? -15.18 5.195 6.473 1 90.94 158 LYS B C 1
ATOM 4421 O O . LYS B 1 158 ? -16.406 5.32 6.402 1 90.94 158 LYS B O 1
ATOM 4426 N N . ALA B 1 159 ? -14.383 6.168 6.844 1 96.81 159 ALA B N 1
ATOM 4427 C CA . ALA B 1 159 ? -14.891 7.516 7.09 1 96.81 159 ALA B CA 1
ATOM 4428 C C . ALA B 1 159 ? -15.617 8.062 5.863 1 96.81 159 ALA B C 1
ATOM 4430 O O . ALA B 1 159 ? -16.703 8.625 5.977 1 96.81 159 ALA B O 1
ATOM 4431 N N . LYS B 1 160 ? -15 7.871 4.723 1 95.19 160 LYS B N 1
ATOM 4432 C CA . LYS B 1 160 ? -15.562 8.344 3.463 1 95.19 160 LYS B CA 1
ATOM 4433 C C . LYS B 1 160 ? -16.953 7.758 3.225 1 95.19 160 LYS B C 1
ATOM 4435 O O . LYS B 1 160 ? -17.891 8.484 2.869 1 95.19 160 LYS B O 1
ATOM 4440 N N . GLU B 1 161 ? -17.031 6.512 3.406 1 91.69 161 GLU B N 1
ATOM 4441 C CA . GLU B 1 161 ? -18.297 5.832 3.227 1 91.69 161 GLU B CA 1
ATOM 4442 C C . GLU B 1 161 ? -19.359 6.355 4.203 1 91.69 161 GLU B C 1
ATOM 4444 O O . GLU B 1 161 ? -20.5 6.586 3.822 1 91.69 161 GLU B O 1
ATOM 4449 N N . MET B 1 162 ? -19.016 6.547 5.414 1 94.88 162 MET B N 1
ATOM 4450 C CA . MET B 1 162 ? -19.922 7.043 6.438 1 94.88 162 MET B CA 1
ATOM 4451 C C . MET B 1 162 ? -20.422 8.445 6.09 1 94.88 162 MET B C 1
ATOM 4453 O O . MET B 1 162 ? -21.625 8.727 6.188 1 94.88 162 MET B O 1
ATOM 4457 N N . PHE B 1 163 ? -19.547 9.289 5.648 1 96.5 163 PHE B N 1
ATOM 4458 C CA . PHE B 1 163 ? -19.938 10.648 5.293 1 96.5 163 PHE B CA 1
ATOM 4459 C C . PHE B 1 163 ? -20.828 10.648 4.062 1 96.5 163 PHE B C 1
ATOM 4461 O O . PHE B 1 163 ? -21.719 11.5 3.932 1 96.5 163 PHE B O 1
ATOM 4468 N N . SER B 1 164 ? -20.562 9.695 3.174 1 94.25 164 SER B N 1
ATOM 4469 C CA . SER B 1 164 ? -21.344 9.641 1.934 1 94.25 164 SER B CA 1
ATOM 4470 C C . SER B 1 164 ? -22.812 9.352 2.207 1 94.25 164 SER B C 1
ATOM 4472 O O . SER B 1 164 ? -23.672 9.68 1.39 1 94.25 164 SER B O 1
ATOM 4474 N N . ASN B 1 165 ? -23.094 8.805 3.32 1 92.88 165 ASN B N 1
ATOM 4475 C CA . ASN B 1 165 ? -24.469 8.445 3.682 1 92.88 165 ASN B CA 1
ATOM 4476 C C . ASN B 1 165 ? -25.203 9.609 4.332 1 92.88 165 ASN B C 1
ATOM 4478 O O . ASN B 1 165 ? -26.344 9.469 4.746 1 92.88 165 ASN B O 1
ATOM 4482 N N . HIS B 1 166 ? -24.578 10.727 4.438 1 93.12 166 HIS B N 1
ATOM 4483 C CA . HIS B 1 166 ? -25.188 11.883 5.082 1 93.12 166 HIS B CA 1
ATOM 4484 C C . HIS B 1 166 ? -25.125 13.109 4.18 1 93.12 166 HIS B C 1
ATOM 4486 O O . HIS B 1 166 ? -24.094 13.367 3.543 1 93.12 166 HIS B O 1
ATOM 4492 N N . ILE B 1 167 ? -26.234 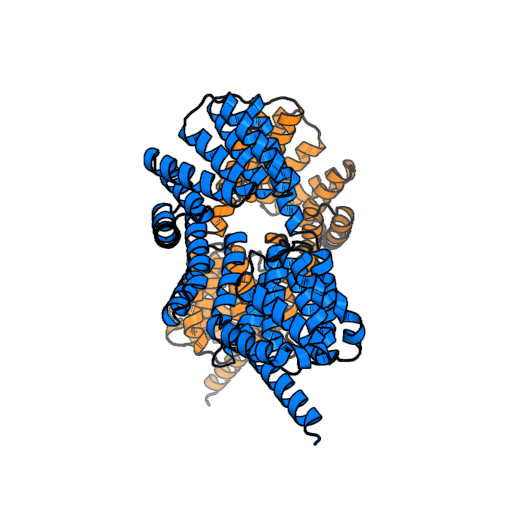13.742 4.176 1 91.62 167 ILE B N 1
ATOM 4493 C CA . ILE B 1 167 ? -26.312 14.953 3.365 1 91.62 167 ILE B CA 1
ATOM 4494 C C . ILE B 1 167 ? -25.609 16.109 4.086 1 91.62 167 ILE B C 1
ATOM 4496 O O . ILE B 1 167 ? -25.75 16.25 5.305 1 91.62 167 ILE B O 1
ATOM 4500 N N . GLY B 1 168 ? -24.875 16.969 3.406 1 91.75 168 GLY B N 1
ATOM 4501 C CA . GLY B 1 168 ? -24.266 18.172 3.975 1 91.75 168 GLY B CA 1
ATOM 4502 C C . GLY B 1 168 ? -22.812 17.953 4.371 1 91.75 168 GLY B C 1
ATOM 4503 O O . GLY B 1 168 ? -22.188 18.844 4.953 1 91.75 168 GLY B O 1
ATOM 4504 N N . TYR B 1 169 ? -22.297 16.828 4.047 1 94.88 169 TYR B N 1
ATOM 4505 C CA . TYR B 1 169 ? -20.938 16.5 4.465 1 94.88 169 TYR B CA 1
ATOM 4506 C C . TYR B 1 169 ? -20.031 16.266 3.262 1 94.88 169 TYR B C 1
ATOM 4508 O O . TYR B 1 169 ? -19.141 15.414 3.305 1 94.88 169 TYR B O 1
ATOM 4516 N N . GLU B 1 170 ? -20.25 17.047 2.227 1 93.44 170 GLU B N 1
ATOM 4517 C CA . GLU B 1 170 ? -19.5 16.922 0.988 1 93.44 170 GLU B CA 1
ATOM 4518 C C . GLU B 1 170 ? -18.031 17.297 1.197 1 93.44 170 GLU B C 1
ATOM 4520 O O . GLU B 1 170 ? -17.141 16.688 0.603 1 93.44 170 GLU B O 1
ATOM 4525 N N . ILE B 1 171 ? -17.875 18.281 2.018 1 94.12 171 ILE B N 1
ATOM 4526 C CA . ILE B 1 171 ? -16.516 18.719 2.291 1 94.12 171 ILE B CA 1
ATOM 4527 C C . ILE B 1 171 ? -15.773 17.641 3.074 1 94.12 171 ILE B C 1
ATOM 4529 O O . ILE B 1 171 ? -14.625 17.328 2.77 1 94.12 171 ILE B O 1
ATOM 4533 N N . ASN B 1 172 ? -16.453 17.062 4.039 1 95.38 172 ASN B N 1
ATOM 4534 C CA . ASN B 1 172 ? -15.875 15.961 4.809 1 95.38 172 ASN B CA 1
ATOM 4535 C C . ASN B 1 172 ? -15.5 14.781 3.912 1 95.38 172 ASN B C 1
ATOM 4537 O O . ASN B 1 172 ? -14.422 14.203 4.047 1 95.38 172 ASN B O 1
ATOM 4541 N N . HIS B 1 173 ? -16.391 14.523 3.029 1 95.81 173 HIS B N 1
ATOM 4542 C CA . HIS B 1 173 ? -16.156 13.461 2.057 1 95.81 173 HIS B CA 1
ATOM 4543 C C . HIS B 1 173 ? -14.938 13.758 1.199 1 95.81 173 HIS B C 1
ATOM 4545 O O . HIS B 1 173 ? -14.094 12.883 0.986 1 95.81 173 HIS B O 1
ATOM 4551 N N . ALA B 1 174 ? -14.82 14.953 0.753 1 95.56 174 ALA B N 1
ATOM 4552 C CA . ALA B 1 174 ? -13.688 15.375 -0.075 1 95.56 174 ALA B CA 1
ATOM 4553 C C . ALA B 1 174 ? -12.383 15.32 0.708 1 95.56 174 ALA B C 1
ATOM 4555 O O . ALA B 1 174 ? -11.336 14.961 0.16 1 95.56 174 ALA B O 1
ATOM 4556 N N . LEU B 1 175 ? -12.438 15.711 1.931 1 94.75 175 LEU B N 1
ATOM 4557 C CA . LEU B 1 175 ? -11.242 15.672 2.773 1 94.75 175 LEU B CA 1
ATOM 4558 C C . LEU B 1 175 ? -10.758 14.242 2.967 1 94.75 175 LEU B C 1
ATOM 4560 O O . LEU B 1 175 ? -9.555 13.992 3.023 1 94.75 175 LEU B O 1
ATOM 4564 N N . CYS B 1 176 ? -11.695 13.312 3.072 1 96.38 176 CYS B N 1
ATOM 4565 C CA . CYS B 1 176 ? -11.328 11.898 3.109 1 96.38 176 CYS B CA 1
ATOM 4566 C C . CYS B 1 176 ? -10.609 11.492 1.83 1 96.38 176 CYS B C 1
ATOM 4568 O O . CYS B 1 176 ? -9.594 10.797 1.88 1 96.38 176 CYS B O 1
ATOM 4570 N N . ASP B 1 177 ? -11.078 11.977 0.724 1 95.81 177 ASP B N 1
ATOM 4571 C CA . ASP B 1 177 ? -10.438 11.688 -0.558 1 95.81 177 ASP B CA 1
ATOM 4572 C C . ASP B 1 177 ? -9.039 12.297 -0.619 1 95.81 177 ASP B C 1
ATOM 4574 O O . ASP B 1 177 ? -8.125 11.695 -1.191 1 95.81 177 ASP B O 1
ATOM 4578 N N . ASN B 1 178 ? -8.961 13.422 -0.083 1 95.06 178 ASN B N 1
ATOM 4579 C CA . ASN B 1 178 ? -7.645 14.055 -0.045 1 95.06 178 ASN B CA 1
ATOM 4580 C C . ASN B 1 178 ? -6.645 13.234 0.763 1 95.06 178 ASN B C 1
ATOM 4582 O O . ASN B 1 178 ? -5.527 12.984 0.309 1 95.06 178 ASN B O 1
ATOM 4586 N N . LEU B 1 179 ? -7.062 12.883 1.916 1 94.56 179 LEU B N 1
ATOM 4587 C CA . LEU B 1 179 ? -6.195 12.07 2.762 1 94.56 179 LEU B CA 1
ATOM 4588 C C . LEU B 1 179 ? -5.875 10.734 2.09 1 94.56 179 LEU B C 1
ATOM 4590 O O . LEU B 1 179 ? -4.734 10.273 2.141 1 94.56 179 LEU B O 1
ATOM 4594 N N . TYR B 1 180 ? -6.824 10.109 1.487 1 93.5 180 TYR B N 1
ATOM 4595 C CA . TYR B 1 180 ? -6.629 8.891 0.708 1 93.5 180 TYR B CA 1
ATOM 4596 C C . TYR B 1 180 ? -5.59 9.109 -0.386 1 93.5 180 TYR B C 1
ATOM 4598 O O . TYR B 1 180 ? -4.711 8.266 -0.592 1 93.5 180 TYR B O 1
ATOM 4606 N N . SER B 1 181 ? -5.703 10.227 -1.043 1 94.19 181 SER B N 1
ATOM 4607 C CA . SER B 1 181 ? -4.816 10.531 -2.158 1 94.19 181 SER B CA 1
ATOM 4608 C C . SER B 1 181 ? -3.375 10.703 -1.688 1 94.19 181 SER B C 1
ATOM 4610 O O . SER B 1 181 ? -2.441 10.258 -2.359 1 94.19 181 SER B O 1
ATOM 4612 N N . ILE B 1 182 ? -3.203 11.328 -0.605 1 91.81 182 ILE B N 1
ATOM 4613 C CA . ILE B 1 182 ? -1.858 11.539 -0.079 1 91.81 182 ILE B CA 1
ATOM 4614 C C . ILE B 1 182 ? -1.225 10.195 0.27 1 91.81 182 ILE B C 1
ATOM 4616 O O . ILE B 1 182 ? -0.046 9.969 -0.011 1 91.81 182 ILE B O 1
ATOM 4620 N N . ALA B 1 183 ? -1.979 9.359 0.9 1 88.94 183 ALA B N 1
ATOM 4621 C CA . ALA B 1 183 ? -1.493 8.008 1.195 1 88.94 183 ALA B CA 1
ATOM 4622 C C . ALA B 1 183 ? -1.122 7.27 -0.085 1 88.94 183 ALA B C 1
ATOM 4624 O O . ALA B 1 183 ? -0.105 6.574 -0.134 1 88.94 183 ALA B O 1
ATOM 4625 N N . CYS B 1 184 ? -1.941 7.434 -1.11 1 87.31 184 CYS B N 1
ATOM 4626 C CA . CYS B 1 184 ? -1.684 6.809 -2.404 1 87.31 184 CYS B CA 1
ATOM 4627 C C . CYS B 1 184 ? -0.377 7.316 -3.002 1 87.31 184 CYS B C 1
ATOM 4629 O O . CYS B 1 184 ? 0.37 6.551 -3.613 1 87.31 184 CYS B O 1
ATOM 4631 N N . ILE B 1 185 ? -0.086 8.586 -2.818 1 88.19 185 ILE B N 1
ATOM 4632 C CA . ILE B 1 185 ? 1.161 9.164 -3.311 1 88.19 185 ILE B CA 1
ATOM 4633 C C . ILE B 1 185 ? 2.348 8.484 -2.625 1 88.19 185 ILE B C 1
ATOM 4635 O O . ILE B 1 185 ? 3.309 8.086 -3.285 1 88.19 185 ILE B O 1
ATOM 4639 N N . ASP B 1 186 ? 2.229 8.289 -1.354 1 81.62 186 ASP B N 1
ATOM 4640 C CA . ASP B 1 186 ? 3.295 7.645 -0.59 1 81.62 186 ASP B CA 1
ATOM 4641 C C . ASP B 1 186 ? 3.516 6.207 -1.054 1 81.62 186 ASP B C 1
ATOM 4643 O O . ASP B 1 186 ? 4.645 5.711 -1.034 1 81.62 186 ASP B O 1
ATOM 4647 N N . LEU B 1 187 ? 2.436 5.613 -1.442 1 78.31 187 LEU B N 1
ATOM 4648 C CA . LEU B 1 187 ? 2.502 4.227 -1.897 1 78.31 187 LEU B CA 1
ATOM 4649 C C . LEU B 1 187 ? 2.75 4.16 -3.4 1 78.31 187 LEU B C 1
ATOM 4651 O O . LEU B 1 187 ? 2.666 3.086 -4 1 78.31 187 LEU B O 1
ATOM 4655 N N . ARG B 1 188 ? 2.91 5.316 -4.043 1 81.44 188 ARG B N 1
ATOM 4656 C CA . ARG B 1 188 ? 3.25 5.488 -5.449 1 81.44 188 ARG B CA 1
ATOM 4657 C C . ARG B 1 188 ? 2.104 5.043 -6.352 1 81.44 188 ARG B C 1
ATOM 4659 O O . ARG B 1 188 ? 2.33 4.5 -7.434 1 81.44 188 ARG B O 1
ATOM 4666 N N . GLU B 1 189 ? 0.948 5.109 -5.805 1 83.12 189 GLU B N 1
ATOM 4667 C CA . GLU B 1 189 ? -0.27 4.969 -6.598 1 83.12 189 GLU B CA 1
ATOM 4668 C C . GLU B 1 189 ? -0.705 6.309 -7.184 1 83.12 189 GLU B C 1
ATOM 4670 O O . GLU B 1 189 ? -1.765 6.832 -6.836 1 83.12 189 GLU B O 1
ATOM 4675 N N . PHE B 1 190 ? 0.044 6.793 -8.156 1 87.81 190 PHE B N 1
ATOM 4676 C CA . PHE B 1 190 ? -0.047 8.164 -8.641 1 87.81 190 PHE B CA 1
ATOM 4677 C C . PHE B 1 190 ? -1.326 8.375 -9.438 1 87.81 190 PHE B C 1
ATOM 4679 O O . PHE B 1 190 ? -1.976 9.414 -9.328 1 87.81 190 PHE B O 1
ATOM 4686 N N . GLY B 1 191 ? -1.638 7.379 -10.266 1 86.44 191 GLY B N 1
ATOM 4687 C CA . GLY B 1 191 ? -2.852 7.508 -11.055 1 86.44 191 GLY B CA 1
ATOM 4688 C C . GLY B 1 191 ? -4.098 7.691 -10.211 1 86.44 191 GLY B C 1
ATOM 4689 O O . GLY B 1 191 ? -4.898 8.594 -10.469 1 86.44 191 GLY B O 1
ATOM 4690 N N . ARG B 1 192 ? -4.203 6.859 -9.258 1 86.31 192 ARG B N 1
ATOM 4691 C CA . ARG B 1 192 ? -5.336 6.934 -8.336 1 86.31 192 ARG B CA 1
ATOM 4692 C C . ARG B 1 192 ? -5.34 8.25 -7.574 1 86.31 192 ARG B C 1
ATOM 4694 O O . ARG B 1 192 ? -6.391 8.867 -7.395 1 86.31 192 ARG B O 1
ATOM 4701 N N . ALA B 1 193 ? -4.18 8.641 -7.066 1 92.75 193 ALA B N 1
ATOM 4702 C CA . ALA B 1 193 ? -4.047 9.898 -6.336 1 92.75 193 ALA B CA 1
ATOM 4703 C C . ALA B 1 193 ? -4.48 11.078 -7.195 1 92.75 193 ALA B C 1
ATOM 4705 O O . ALA B 1 193 ? -5.23 11.945 -6.738 1 92.75 193 ALA B O 1
ATOM 4706 N N . GLU B 1 194 ? -4.055 11.078 -8.414 1 93.69 194 GLU B N 1
ATOM 4707 C CA . GLU B 1 194 ? -4.379 12.164 -9.328 1 93.69 194 GLU B CA 1
ATOM 4708 C C . GLU B 1 194 ? -5.883 12.258 -9.562 1 93.69 194 GLU B C 1
ATOM 4710 O O . GLU B 1 194 ? -6.457 13.352 -9.508 1 93.69 194 GLU B O 1
ATOM 4715 N N . GLU B 1 195 ? -6.488 11.117 -9.852 1 92.75 195 GLU B N 1
ATOM 4716 C CA . GLU B 1 195 ? -7.93 11.086 -10.07 1 92.75 195 GLU B CA 1
ATOM 4717 C C . GLU B 1 195 ? -8.688 11.617 -8.852 1 92.75 195 GLU B C 1
ATOM 4719 O O . GLU B 1 195 ? -9.602 12.422 -8.992 1 92.75 195 GLU B O 1
ATOM 4724 N N . CYS B 1 196 ? -8.32 11.156 -7.73 1 94 196 CYS B N 1
ATOM 4725 C CA . CYS B 1 196 ? -8.977 11.555 -6.488 1 94 196 CYS B CA 1
ATOM 4726 C C . CYS B 1 196 ? -8.766 13.039 -6.215 1 94 196 CYS B C 1
ATOM 4728 O O . CYS B 1 196 ? -9.719 13.75 -5.879 1 94 196 CYS B O 1
ATOM 4730 N N . LEU B 1 197 ? -7.555 13.508 -6.344 1 96.31 197 LEU B N 1
ATOM 4731 C CA . LEU B 1 197 ? -7.238 14.906 -6.066 1 96.31 197 LEU B CA 1
ATOM 4732 C C . LEU B 1 197 ? -8.016 15.836 -6.996 1 96.31 197 LEU B C 1
ATOM 4734 O O . LEU B 1 197 ? -8.484 16.891 -6.57 1 96.31 197 LEU B O 1
ATOM 4738 N N . ASN B 1 198 ? -8.172 15.414 -8.211 1 94.94 198 ASN B N 1
ATOM 4739 C CA . ASN B 1 198 ? -8.953 16.219 -9.148 1 94.94 198 ASN B CA 1
ATOM 4740 C C . ASN B 1 198 ? -10.414 16.312 -8.727 1 94.94 198 ASN B C 1
ATOM 4742 O O . ASN B 1 198 ? -11.023 17.375 -8.812 1 94.94 198 ASN B O 1
ATOM 4746 N N . LYS B 1 199 ? -10.914 15.219 -8.273 1 95 199 LYS B N 1
ATOM 4747 C CA . LYS B 1 199 ? -12.281 15.234 -7.766 1 95 199 LYS B CA 1
ATOM 4748 C C . LYS B 1 199 ? -12.414 16.156 -6.555 1 95 199 LYS B C 1
ATOM 4750 O O . LYS B 1 199 ? -13.398 16.891 -6.43 1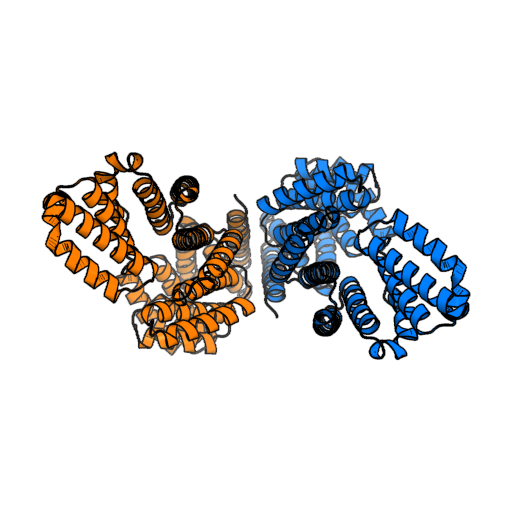 95 199 LYS B O 1
ATOM 4755 N N . VAL B 1 200 ? -11.445 16.094 -5.684 1 96.62 200 VAL B N 1
ATOM 4756 C CA . VAL B 1 200 ? -11.445 16.922 -4.484 1 96.62 200 VAL B CA 1
ATOM 4757 C C . VAL B 1 200 ? -11.422 18.391 -4.875 1 96.62 200 VAL B C 1
ATOM 4759 O O . VAL B 1 200 ? -12.164 19.203 -4.312 1 96.62 200 VAL B O 1
ATOM 4762 N N . ILE B 1 201 ? -10.625 18.734 -5.812 1 94.06 201 ILE B N 1
ATOM 4763 C CA . ILE B 1 201 ? -10.508 20.109 -6.281 1 94.06 201 ILE B CA 1
ATOM 4764 C C . ILE B 1 201 ? -11.859 20.594 -6.793 1 94.06 201 ILE B C 1
ATOM 4766 O O . ILE B 1 201 ? -12.297 21.703 -6.457 1 94.06 201 ILE B O 1
ATOM 4770 N N . ASP B 1 202 ? -12.539 19.781 -7.527 1 94.88 202 ASP B N 1
ATOM 4771 C CA . ASP B 1 202 ? -13.844 20.141 -8.07 1 94.88 202 ASP B CA 1
ATOM 4772 C C . ASP B 1 202 ? -14.852 20.406 -6.957 1 94.88 202 ASP B C 1
ATOM 4774 O O . ASP B 1 202 ? -15.602 21.391 -7.012 1 94.88 202 ASP B O 1
ATOM 4778 N N . VAL B 1 203 ? -14.836 19.578 -5.977 1 94.69 203 VAL B N 1
ATOM 4779 C CA . VAL B 1 203 ? -15.766 19.719 -4.859 1 94.69 203 VAL B CA 1
ATOM 4780 C C . VAL B 1 203 ? -15.461 21 -4.086 1 94.69 203 VAL B C 1
ATOM 4782 O O . VAL B 1 203 ? -16.375 21.75 -3.723 1 94.69 203 VAL B O 1
ATOM 4785 N N . LEU B 1 204 ? -14.195 21.25 -3.836 1 93.69 204 LEU B N 1
ATOM 4786 C CA . LEU B 1 204 ? -13.805 22.422 -3.049 1 93.69 204 LEU B CA 1
ATOM 4787 C C . LEU B 1 204 ? -14.078 23.703 -3.814 1 93.69 204 LEU B C 1
ATOM 4789 O O . LEU B 1 204 ? -14.484 24.719 -3.223 1 93.69 204 LEU B O 1
ATOM 4793 N N . LYS B 1 205 ? -13.906 23.656 -5.113 1 92.12 205 LYS B N 1
ATOM 4794 C CA . LYS B 1 205 ? -14.242 24.812 -5.949 1 92.12 205 LYS B CA 1
ATOM 4795 C C . LYS B 1 205 ? -15.734 25.109 -5.906 1 92.12 205 LYS B C 1
ATOM 4797 O O . LYS B 1 205 ? -16.141 26.25 -5.762 1 92.12 205 LYS B O 1
ATOM 4802 N N . LYS B 1 206 ? -16.484 24.062 -6.023 1 92.88 206 LYS B N 1
ATOM 4803 C CA . LYS B 1 206 ? -17.938 24.203 -6.02 1 92.88 206 LYS B CA 1
ATOM 4804 C C . LYS B 1 206 ? -18.438 24.781 -4.695 1 92.88 206 LYS B C 1
ATOM 4806 O O . LYS B 1 206 ? -19.453 25.469 -4.66 1 92.88 206 LYS B O 1
ATOM 4811 N N . ASN B 1 207 ? -17.688 24.547 -3.631 1 90.31 207 ASN B N 1
ATOM 4812 C CA . ASN B 1 207 ? -18.109 24.984 -2.307 1 90.31 207 ASN B CA 1
ATOM 4813 C C . ASN B 1 207 ? -17.344 26.219 -1.844 1 90.31 207 ASN B C 1
ATOM 4815 O O . ASN B 1 207 ? -17.438 26.609 -0.679 1 90.31 207 ASN B O 1
ATOM 4819 N N . ASP B 1 208 ? -16.484 26.734 -2.695 1 87.94 208 ASP B N 1
ATOM 4820 C CA . ASP B 1 208 ? -15.727 27.969 -2.463 1 87.94 208 ASP B CA 1
ATOM 4821 C C . ASP B 1 208 ? -14.82 27.828 -1.243 1 87.94 208 ASP B C 1
ATOM 4823 O O . ASP B 1 208 ? -14.766 28.734 -0.402 1 87.94 208 ASP B O 1
ATOM 4827 N N . GLU B 1 209 ? -14.289 26.641 -1.078 1 88.12 209 GLU B N 1
ATOM 4828 C CA . GLU B 1 209 ? -13.328 26.406 -0.008 1 88.12 209 GLU B CA 1
ATOM 4829 C C . GLU B 1 209 ? -11.906 26.688 -0.472 1 88.12 209 GLU B C 1
ATOM 4831 O O . GLU B 1 209 ? -11.125 25.766 -0.711 1 88.12 209 GLU B O 1
ATOM 4836 N N . GLU B 1 210 ? -11.516 27.906 -0.377 1 84.75 210 GLU B N 1
ATOM 4837 C CA . GLU B 1 210 ? -10.273 28.359 -0.986 1 84.75 210 GLU B CA 1
ATOM 4838 C C . GLU B 1 210 ? -9.062 27.891 -0.186 1 84.75 210 GLU B C 1
ATOM 4840 O O . GLU B 1 210 ? -8.047 27.5 -0.762 1 84.75 210 GLU B O 1
ATOM 4845 N N . HIS B 1 211 ? -9.203 27.984 1.071 1 83.19 211 HIS B N 1
ATOM 4846 C CA . HIS B 1 211 ? -8.07 27.609 1.911 1 83.19 211 HIS B CA 1
ATOM 4847 C C . HIS B 1 211 ? -7.746 26.125 1.761 1 83.19 211 HIS B C 1
ATOM 4849 O O . HIS B 1 211 ? -6.578 25.766 1.625 1 83.19 211 HIS B O 1
ATOM 4855 N N . LEU B 1 212 ? -8.773 25.328 1.757 1 86.81 212 LEU B N 1
ATOM 4856 C CA . LEU B 1 212 ? -8.578 23.891 1.586 1 86.81 212 LEU B CA 1
ATOM 4857 C C . LEU B 1 212 ? -8.078 23.562 0.18 1 86.81 212 LEU B C 1
ATOM 4859 O O . LEU B 1 212 ? -7.285 22.641 -0.007 1 86.81 212 LEU B O 1
ATOM 4863 N N . LEU B 1 213 ? -8.492 24.391 -0.74 1 90.69 213 LEU B N 1
ATOM 4864 C CA . LEU B 1 213 ? -8.109 24.203 -2.135 1 90.69 213 LEU B CA 1
ATOM 4865 C C . LEU B 1 213 ? -6.602 24.375 -2.314 1 90.69 213 LEU B C 1
ATOM 4867 O O . LEU B 1 213 ? -5.98 23.641 -3.094 1 90.69 213 LEU B O 1
ATOM 4871 N N . ILE B 1 214 ? -6.031 25.266 -1.604 1 89.25 214 ILE B N 1
ATOM 4872 C CA . ILE B 1 214 ? -4.594 25.531 -1.681 1 89.25 214 ILE B CA 1
ATOM 4873 C C . ILE B 1 214 ? -3.824 24.281 -1.261 1 89.25 214 ILE B C 1
ATOM 4875 O O . ILE B 1 214 ? -2.887 23.859 -1.944 1 89.25 214 ILE B O 1
ATOM 4879 N N . LYS B 1 215 ? -4.246 23.672 -0.208 1 87.81 215 LYS B N 1
ATOM 4880 C CA . LYS B 1 215 ? -3.58 22.469 0.3 1 87.81 215 LYS B CA 1
ATOM 4881 C C . LYS B 1 215 ? -3.664 21.328 -0.705 1 87.81 215 LYS B C 1
ATOM 4883 O O . LYS B 1 215 ? -2.678 20.625 -0.942 1 87.81 215 LYS B O 1
ATOM 4888 N N . VAL B 1 216 ? -4.773 21.188 -1.268 1 93.06 216 VAL B N 1
ATOM 4889 C CA . VAL B 1 216 ? -5 20.078 -2.197 1 93.06 216 VAL B CA 1
ATOM 4890 C C . VAL B 1 216 ? -4.227 20.328 -3.49 1 93.06 216 VAL B C 1
ATOM 4892 O O . VAL B 1 216 ? -3.678 19.406 -4.082 1 93.06 216 VAL B O 1
ATOM 4895 N N . ARG B 1 217 ? -4.195 21.531 -3.939 1 93.12 217 ARG B N 1
ATOM 4896 C CA . ARG B 1 217 ? -3.434 21.875 -5.137 1 93.12 217 ARG B CA 1
ATOM 4897 C C . ARG B 1 217 ? -1.947 21.594 -4.934 1 93.12 217 ARG B C 1
ATOM 4899 O O . ARG B 1 217 ? -1.255 21.188 -5.863 1 93.12 217 ARG B O 1
ATOM 4906 N N . TYR B 1 218 ? -1.51 21.906 -3.811 1 93.5 218 TYR B N 1
ATOM 4907 C CA . TYR B 1 218 ? -0.118 21.594 -3.506 1 93.5 218 TYR B CA 1
ATOM 4908 C C . TYR B 1 218 ? 0.146 20.109 -3.641 1 93.5 218 TYR B C 1
ATOM 4910 O O . TYR B 1 218 ? 1.166 19.703 -4.199 1 93.5 218 TYR B O 1
ATOM 4918 N N . ASN B 1 219 ? -0.757 19.297 -3.123 1 93 219 ASN B N 1
ATOM 4919 C CA . ASN B 1 219 ? -0.591 17.844 -3.217 1 93 219 ASN B CA 1
ATOM 4920 C C . ASN B 1 219 ? -0.523 17.391 -4.668 1 93 219 ASN B C 1
ATOM 4922 O O . ASN B 1 219 ? 0.265 16.5 -5.004 1 93 219 ASN B O 1
ATOM 4926 N N . LEU B 1 220 ? -1.319 18.031 -5.469 1 94.75 220 LEU B N 1
ATOM 4927 C CA . LEU B 1 220 ? -1.303 17.672 -6.887 1 94.75 220 LEU B CA 1
ATOM 4928 C C . LEU B 1 220 ? 0.011 18.109 -7.535 1 94.75 220 LEU B C 1
ATOM 4930 O O . LEU B 1 220 ? 0.592 17.359 -8.32 1 94.75 220 LEU B O 1
ATOM 4934 N N . GLY B 1 221 ? 0.421 19.328 -7.223 1 95.06 221 GLY B N 1
ATOM 4935 C CA . GLY B 1 221 ? 1.714 19.766 -7.711 1 95.06 221 GLY B CA 1
ATOM 4936 C C . GLY B 1 221 ? 2.861 18.891 -7.266 1 95.06 221 GLY B C 1
ATOM 4937 O O . GLY B 1 221 ? 3.752 18.562 -8.062 1 95.06 221 GLY B O 1
ATOM 4938 N N . TRP B 1 222 ? 2.814 18.5 -6.062 1 93 22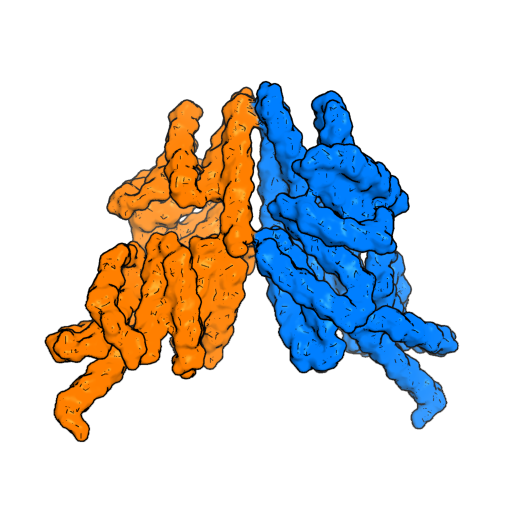2 TRP B N 1
ATOM 4939 C CA . TRP B 1 222 ? 3.828 17.609 -5.484 1 93 222 TRP B CA 1
ATOM 4940 C C . TRP B 1 222 ? 3.836 16.266 -6.188 1 93 222 TRP B C 1
ATOM 4942 O O . TRP B 1 222 ? 4.902 15.727 -6.504 1 93 222 TRP B O 1
ATOM 4952 N N . LEU B 1 223 ? 2.66 15.734 -6.391 1 94.31 223 LEU B N 1
ATOM 4953 C CA . LEU B 1 223 ? 2.514 14.469 -7.102 1 94.31 223 LEU B CA 1
ATOM 4954 C C . LEU B 1 223 ? 3.168 14.539 -8.477 1 94.31 223 LEU B C 1
ATOM 4956 O O . LEU B 1 223 ? 3.949 13.656 -8.844 1 94.31 223 LEU B O 1
ATOM 4960 N N . TYR B 1 224 ? 2.875 15.57 -9.219 1 94.88 224 TYR B N 1
ATOM 4961 C CA . TYR B 1 224 ? 3.438 15.734 -10.555 1 94.88 224 TYR B CA 1
ATOM 4962 C C . TYR B 1 224 ? 4.953 15.883 -10.5 1 94.88 224 TYR B C 1
ATOM 4964 O O . TYR B 1 224 ? 5.668 15.383 -11.367 1 94.88 224 TYR B O 1
ATOM 4972 N N . HIS B 1 225 ? 5.41 16.547 -9.516 1 93.38 225 HIS B N 1
ATOM 4973 C CA . HIS B 1 225 ? 6.848 16.688 -9.305 1 93.38 225 HIS B CA 1
ATOM 4974 C C . HIS B 1 225 ? 7.52 15.336 -9.109 1 93.38 225 HIS B C 1
ATOM 4976 O O . HIS B 1 225 ? 8.562 15.062 -9.711 1 93.38 225 HIS B O 1
ATOM 4982 N N . ILE B 1 226 ? 6.957 14.492 -8.352 1 89.75 226 ILE B N 1
ATOM 4983 C CA . ILE B 1 226 ? 7.508 13.172 -8.086 1 89.75 226 ILE B CA 1
ATOM 4984 C C . ILE B 1 226 ? 7.539 12.352 -9.375 1 89.75 226 ILE B C 1
ATOM 4986 O O . ILE B 1 226 ? 8.477 11.586 -9.609 1 89.75 226 ILE B O 1
ATOM 4990 N N . GLU B 1 227 ? 6.566 12.57 -10.227 1 89.81 227 GLU B N 1
ATOM 4991 C CA . GLU B 1 227 ? 6.445 11.82 -11.477 1 89.81 227 GLU B CA 1
ATOM 4992 C C . GLU B 1 227 ? 7.285 12.445 -12.578 1 89.81 227 GLU B C 1
ATOM 4994 O O . GLU B 1 227 ? 7.23 12.016 -13.734 1 89.81 227 GLU B O 1
ATOM 4999 N N . ASP B 1 228 ? 7.984 13.492 -12.297 1 91.38 228 ASP B N 1
ATOM 5000 C CA . ASP B 1 228 ? 8.836 14.219 -13.234 1 91.38 228 ASP B CA 1
ATOM 5001 C C . ASP B 1 228 ? 8 14.883 -14.32 1 91.38 228 ASP B C 1
ATOM 5003 O O . ASP B 1 228 ? 8.438 14.977 -15.477 1 91.38 228 ASP B O 1
ATOM 5007 N N . LEU B 1 229 ? 6.727 15.125 -14.031 1 94.94 229 LEU B N 1
ATOM 5008 C CA . LEU B 1 229 ? 5.859 15.922 -14.898 1 94.94 229 LEU B CA 1
ATOM 5009 C C . LEU B 1 229 ? 5.914 17.391 -14.516 1 94.94 229 LEU B C 1
ATOM 5011 O O . LEU B 1 229 ? 4.941 17.938 -13.984 1 94.94 229 LEU B O 1
ATOM 5015 N N . TYR B 1 230 ? 6.984 18.031 -14.859 1 96.62 230 TYR B N 1
ATOM 5016 C CA . TYR B 1 230 ? 7.383 19.328 -14.312 1 96.62 230 TYR B CA 1
ATOM 5017 C C . TYR B 1 230 ? 6.469 20.438 -14.812 1 96.62 230 TYR B C 1
ATOM 5019 O O . TYR B 1 230 ? 6.141 21.375 -14.062 1 96.62 230 TYR B O 1
ATOM 5027 N N . GLU B 1 231 ? 5.992 20.328 -16.031 1 96.69 231 GLU B N 1
ATOM 5028 C CA . GLU B 1 231 ? 5.109 21.375 -16.562 1 96.69 231 GLU B CA 1
ATOM 5029 C C . GLU B 1 231 ? 3.805 21.438 -15.766 1 96.69 231 GLU B C 1
ATOM 5031 O O . GLU B 1 231 ? 3.32 22.516 -15.445 1 96.69 231 GLU B O 1
ATOM 5036 N N . LEU B 1 232 ? 3.301 20.25 -15.484 1 95.94 232 LEU B N 1
ATOM 5037 C CA . LEU B 1 232 ? 2.074 20.188 -14.703 1 95.94 232 LEU B CA 1
ATOM 5038 C C . LEU B 1 232 ? 2.324 20.641 -13.266 1 95.94 232 LEU B C 1
ATOM 5040 O O . LEU B 1 232 ? 1.489 21.328 -12.672 1 95.94 232 LEU B O 1
ATOM 5044 N N . ALA B 1 233 ? 3.447 20.234 -12.664 1 97.19 233 ALA B N 1
ATOM 5045 C CA . ALA B 1 233 ? 3.818 20.672 -11.32 1 97.19 233 ALA B CA 1
ATOM 5046 C C . ALA B 1 233 ? 3.887 22.188 -11.234 1 97.19 233 ALA B C 1
ATOM 5048 O O . ALA B 1 233 ? 3.393 22.797 -10.281 1 97.19 233 ALA B O 1
ATOM 5049 N N . ILE B 1 234 ? 4.449 22.797 -12.281 1 97.44 234 ILE B N 1
ATOM 5050 C CA . ILE B 1 234 ? 4.59 24.25 -12.344 1 97.44 234 ILE B CA 1
ATOM 5051 C C . ILE B 1 234 ? 3.211 24.906 -12.398 1 97.44 234 ILE B C 1
ATOM 5053 O O . ILE B 1 234 ? 2.949 25.875 -11.688 1 97.44 234 ILE B O 1
ATOM 5057 N N . ARG B 1 235 ? 2.338 24.391 -13.18 1 95.94 235 ARG B N 1
ATOM 5058 C CA . ARG B 1 235 ? 0.999 24.953 -13.328 1 95.94 235 ARG B CA 1
ATOM 5059 C C . ARG B 1 235 ? 0.293 25.031 -11.977 1 95.94 235 ARG B C 1
ATOM 5061 O O . ARG B 1 235 ? -0.219 26.094 -11.602 1 95.94 235 ARG B O 1
ATOM 5068 N N . HIS B 1 236 ? 0.292 23.969 -11.211 1 95.06 236 HIS B N 1
ATOM 5069 C CA . HIS B 1 236 ? -0.434 23.922 -9.945 1 95.06 236 HIS B CA 1
ATOM 5070 C C . HIS B 1 236 ? 0.282 24.719 -8.867 1 95.06 236 HIS B C 1
ATOM 5072 O O . HIS B 1 236 ? -0.36 25.422 -8.086 1 95.06 236 HIS B O 1
ATOM 5078 N N . SER B 1 237 ? 1.57 24.688 -8.828 1 96.69 237 SER B N 1
ATOM 5079 C CA . SER B 1 237 ? 2.328 25.391 -7.801 1 96.69 237 SER B CA 1
ATOM 5080 C C . SER B 1 237 ? 2.322 26.891 -8.047 1 96.69 237 SER B C 1
ATOM 5082 O O . SER B 1 237 ? 2.332 27.688 -7.098 1 96.69 237 SER B O 1
ATOM 5084 N N . SER B 1 238 ? 2.271 27.219 -9.32 1 96.25 238 SER B N 1
ATOM 5085 C CA . SER B 1 238 ? 2.195 28.641 -9.641 1 96.25 238 SER B CA 1
ATOM 5086 C C . SER B 1 238 ? 0.882 29.234 -9.156 1 96.25 238 SER B C 1
ATOM 5088 O O . SER B 1 238 ? 0.851 30.391 -8.711 1 96.25 238 SER B O 1
ATOM 5090 N N . GLU B 1 239 ? -0.168 28.5 -9.297 1 92.69 239 GLU B N 1
ATOM 5091 C CA . GLU B 1 239 ? -1.46 28.969 -8.805 1 92.69 239 GLU B CA 1
ATOM 5092 C C . GLU B 1 239 ? -1.411 29.25 -7.309 1 92.69 239 GLU B C 1
ATOM 5094 O O . GLU B 1 239 ? -2.014 30.219 -6.836 1 92.69 239 GLU B O 1
ATOM 5099 N N . ILE B 1 240 ? -0.697 28.5 -6.594 1 94.06 240 ILE B N 1
ATOM 5100 C CA . ILE B 1 240 ? -0.572 28.656 -5.148 1 94.06 240 ILE B CA 1
ATOM 5101 C C . ILE B 1 240 ? 0.243 29.922 -4.84 1 94.06 240 ILE B C 1
ATOM 5103 O O . ILE B 1 240 ? -0.186 30.766 -4.059 1 94.06 240 ILE B O 1
ATOM 5107 N N . VAL B 1 241 ? 1.354 30.047 -5.496 1 94.75 241 VAL B N 1
ATOM 5108 C CA . VAL B 1 241 ? 2.289 31.141 -5.223 1 94.75 241 VAL B CA 1
ATOM 5109 C C . VAL B 1 241 ? 1.674 32.469 -5.648 1 94.75 241 VAL B C 1
ATOM 5111 O O . VAL B 1 241 ? 1.928 33.5 -5.027 1 94.75 241 VAL B O 1
ATOM 5114 N N . ASN B 1 242 ? 0.815 32.438 -6.656 1 93.12 242 ASN B N 1
ATOM 5115 C CA . ASN B 1 242 ? 0.102 33.625 -7.074 1 93.12 242 ASN B CA 1
ATOM 5116 C C . ASN B 1 242 ? -0.836 34.125 -5.98 1 93.12 242 ASN B C 1
ATOM 5118 O O . ASN B 1 242 ? -1.035 35.344 -5.832 1 93.12 242 ASN B O 1
ATOM 5122 N N . LYS B 1 243 ? -1.369 33.25 -5.266 1 90.25 243 LYS B N 1
ATOM 5123 C CA . LYS B 1 243 ? -2.295 33.594 -4.195 1 90.25 243 LYS B CA 1
ATOM 5124 C C . LYS B 1 243 ? -1.549 33.844 -2.885 1 90.25 243 LYS B C 1
ATOM 5126 O O . LYS B 1 243 ? -1.91 34.75 -2.119 1 90.25 243 LYS B O 1
ATOM 5131 N N . ILE B 1 244 ? -0.528 33 -2.674 1 92.12 244 ILE B N 1
ATOM 5132 C CA . ILE B 1 244 ? 0.313 33.094 -1.488 1 92.12 244 ILE B CA 1
ATOM 5133 C C . ILE B 1 244 ? 1.784 33.125 -1.898 1 92.12 244 ILE B C 1
ATOM 5135 O O . ILE B 1 244 ? 2.455 32.094 -1.871 1 92.12 244 ILE B O 1
ATOM 5139 N N . PRO B 1 245 ? 2.352 34.188 -2.088 1 93 245 PRO B N 1
ATOM 5140 C CA . PRO B 1 245 ? 3.688 34.281 -2.676 1 93 245 PRO B CA 1
ATOM 5141 C C . PRO B 1 245 ? 4.777 33.688 -1.793 1 93 245 PRO B C 1
ATOM 5143 O O . PRO B 1 245 ? 5.812 33.25 -2.299 1 93 245 PRO B O 1
ATOM 5146 N N . ASN B 1 246 ? 4.566 33.656 -0.539 1 91.62 246 ASN B N 1
ATOM 5147 C CA . ASN B 1 246 ? 5.621 33.156 0.351 1 91.62 246 ASN B CA 1
ATOM 5148 C C . ASN B 1 246 ? 5.391 31.719 0.766 1 91.62 246 ASN B C 1
ATOM 5150 O O . ASN B 1 246 ? 5.914 31.266 1.788 1 91.62 246 ASN B O 1
ATOM 5154 N N . HIS B 1 247 ? 4.625 30.984 0.008 1 92.5 247 HIS B N 1
ATOM 5155 C CA . HIS B 1 247 ? 4.406 29.562 0.288 1 92.5 247 HIS B CA 1
ATOM 5156 C C . HIS B 1 247 ? 5.641 28.75 -0.063 1 92.5 247 HIS B C 1
ATOM 5158 O O . HIS B 1 247 ? 5.758 28.234 -1.183 1 92.5 247 HIS B O 1
ATOM 5164 N N . TYR B 1 248 ? 6.48 28.531 0.849 1 94.06 248 TYR B N 1
ATOM 5165 C CA . TYR B 1 248 ? 7.82 28.031 0.575 1 94.06 248 TYR B CA 1
ATOM 5166 C C . TYR B 1 248 ? 7.77 26.609 0.033 1 94.06 248 TYR B C 1
ATOM 5168 O O . TYR B 1 248 ? 8.625 26.203 -0.755 1 94.06 248 TYR B O 1
ATOM 5176 N N . LYS B 1 249 ? 6.766 25.812 0.374 1 93.19 249 LYS B N 1
ATOM 5177 C CA . LYS B 1 249 ? 6.66 24.453 -0.154 1 93.19 249 LYS B CA 1
ATOM 5178 C C . LYS B 1 249 ? 6.402 24.469 -1.658 1 93.19 249 LYS B C 1
ATOM 5180 O O . LYS B 1 249 ? 7.043 23.734 -2.41 1 93.19 249 LYS B O 1
ATOM 5185 N N . ALA B 1 250 ? 5.457 25.281 -2.031 1 95.88 250 ALA B N 1
ATOM 5186 C CA . ALA B 1 250 ? 5.164 25.406 -3.457 1 95.88 250 ALA B CA 1
ATOM 5187 C C . ALA B 1 250 ? 6.352 26 -4.207 1 95.88 250 ALA B C 1
ATOM 5189 O O . ALA B 1 250 ? 6.645 25.609 -5.34 1 95.88 250 ALA B O 1
ATOM 5190 N N . LEU B 1 251 ? 6.992 26.953 -3.559 1 97.5 251 LEU B N 1
ATOM 5191 C CA . LEU B 1 251 ? 8.18 27.562 -4.16 1 97.5 251 LEU B CA 1
ATOM 5192 C C . LEU B 1 251 ? 9.266 26.531 -4.383 1 97.5 251 LEU B C 1
ATOM 5194 O O . LEU B 1 251 ? 9.992 26.578 -5.379 1 97.5 251 LEU B O 1
ATOM 5198 N N . PHE B 1 252 ? 9.406 25.641 -3.533 1 97.31 252 PHE B N 1
ATOM 5199 C CA . PHE B 1 252 ? 10.398 24.562 -3.67 1 97.31 252 PHE B CA 1
ATOM 5200 C C . PHE B 1 252 ? 10.086 23.688 -4.875 1 97.31 252 PHE B C 1
ATOM 5202 O O . PHE B 1 252 ? 10.977 23.359 -5.652 1 97.31 252 PHE B O 1
ATOM 5209 N N . VAL B 1 253 ? 8.82 23.328 -5 1 97.31 253 VAL B N 1
ATOM 5210 C CA . VAL B 1 253 ? 8.398 22.531 -6.137 1 97.31 253 VAL B CA 1
ATOM 5211 C C . VAL B 1 253 ? 8.688 23.266 -7.438 1 97.31 253 VAL B C 1
ATOM 5213 O O . VAL B 1 253 ? 9.195 22.688 -8.398 1 97.31 253 VAL B O 1
ATOM 5216 N N . LEU B 1 254 ? 8.398 24.547 -7.434 1 97.75 254 LEU B N 1
ATOM 5217 C CA . LEU B 1 254 ? 8.68 25.359 -8.609 1 97.75 254 LEU B CA 1
ATOM 5218 C C . LEU B 1 254 ? 10.18 25.391 -8.906 1 97.75 254 LEU B C 1
ATOM 5220 O O . LEU B 1 254 ? 10.594 25.203 -10.047 1 97.75 254 LEU B O 1
ATOM 5224 N N . ALA B 1 255 ? 10.945 25.609 -7.895 1 98 255 ALA B N 1
ATOM 5225 C CA . ALA B 1 255 ? 12.391 25.688 -8.055 1 98 255 ALA B CA 1
ATOM 5226 C C . ALA B 1 255 ? 12.938 24.391 -8.656 1 98 255 ALA B C 1
ATOM 5228 O O . ALA B 1 255 ? 13.703 24.422 -9.617 1 98 255 ALA B O 1
ATOM 5229 N N . ARG B 1 256 ? 12.531 23.281 -8.133 1 96.38 256 ARG B N 1
ATOM 5230 C CA . ARG B 1 256 ? 12.992 21.984 -8.609 1 96.38 256 ARG B CA 1
ATOM 5231 C C . ARG B 1 256 ? 12.539 21.734 -10.047 1 96.38 256 ARG B C 1
ATOM 5233 O O . ARG B 1 256 ? 13.305 21.219 -10.859 1 96.38 256 ARG B O 1
ATOM 5240 N N . ALA B 1 257 ? 11.312 22.047 -10.328 1 97.44 257 ALA B N 1
ATOM 5241 C CA . ALA B 1 257 ? 10.773 21.828 -11.664 1 97.44 257 ALA B CA 1
ATOM 5242 C C . ALA B 1 257 ? 11.531 22.641 -12.703 1 97.44 257 ALA B C 1
ATOM 5244 O O . ALA B 1 257 ? 11.945 22.109 -13.742 1 97.44 257 ALA B O 1
ATOM 5245 N N . TYR B 1 258 ? 11.734 23.891 -12.438 1 97.56 258 TYR B N 1
ATOM 5246 C CA . TYR B 1 258 ? 12.445 24.75 -13.383 1 97.56 258 TYR B CA 1
ATOM 5247 C C . TYR B 1 258 ? 13.898 24.312 -13.516 1 97.56 258 TYR B C 1
ATOM 5249 O O . TYR B 1 258 ? 14.469 24.391 -14.609 1 97.56 258 TYR B O 1
ATOM 5257 N N . TYR B 1 259 ? 14.469 23.922 -12.453 1 95.94 259 TYR B N 1
ATOM 5258 C CA . TYR B 1 259 ? 15.82 23.391 -12.508 1 95.94 259 TYR B CA 1
ATOM 5259 C C . TYR B 1 259 ? 15.906 22.188 -13.445 1 95.94 259 TYR B C 1
ATOM 5261 O O . TYR B 1 259 ? 16.797 22.125 -14.297 1 95.94 259 TYR B O 1
ATOM 5269 N N . LYS B 1 260 ? 14.984 21.281 -13.312 1 95.12 260 LYS B N 1
ATOM 5270 C CA . LYS B 1 260 ? 14.977 20.047 -14.109 1 95.12 260 LYS B CA 1
ATOM 5271 C C . LYS B 1 260 ? 14.695 20.359 -15.578 1 95.12 260 LYS B C 1
ATOM 5273 O O . LYS B 1 260 ? 15.188 19.656 -16.469 1 95.12 260 LYS B O 1
ATOM 5278 N N . LEU B 1 261 ? 14.008 21.438 -15.82 1 96.25 261 LEU B N 1
ATOM 5279 C CA . LEU B 1 261 ? 13.688 21.844 -17.188 1 96.25 261 LEU B CA 1
ATOM 5280 C C . LEU B 1 261 ? 14.812 22.688 -17.781 1 96.25 261 LEU B C 1
ATOM 5282 O O . LEU B 1 261 ? 14.766 23.047 -18.953 1 96.25 261 LEU B O 1
ATOM 5286 N N . GLY B 1 262 ? 15.75 23.078 -17 1 94.62 262 GLY B N 1
ATOM 5287 C CA . GLY B 1 262 ? 16.922 23.797 -17.484 1 94.62 262 GLY B CA 1
ATOM 5288 C C . GLY B 1 262 ? 16.781 25.297 -17.391 1 94.62 262 GLY B C 1
ATOM 5289 O O . GLY B 1 262 ? 17.656 26.047 -17.844 1 94.62 262 GLY B O 1
ATOM 5290 N N . ASP B 1 263 ? 15.664 25.734 -16.891 1 96.44 263 ASP B N 1
ATOM 5291 C CA . ASP B 1 263 ? 15.484 27.172 -16.672 1 96.44 263 ASP B CA 1
ATOM 5292 C C . ASP B 1 263 ? 16.078 27.609 -15.336 1 96.44 263 ASP B C 1
ATOM 5294 O O . ASP B 1 263 ? 15.336 27.891 -14.391 1 96.44 263 ASP B O 1
ATOM 5298 N N . ILE B 1 264 ? 17.328 27.781 -15.297 1 95.5 264 ILE B N 1
ATOM 5299 C CA . ILE B 1 264 ? 18.109 27.969 -14.086 1 95.5 264 ILE B CA 1
ATOM 5300 C C . ILE B 1 264 ? 17.797 29.328 -13.461 1 95.5 264 ILE B C 1
ATOM 5302 O O . ILE B 1 264 ? 17.688 29.453 -12.242 1 95.5 264 ILE B O 1
ATOM 5306 N N . GLU B 1 265 ? 17.625 30.297 -14.258 1 96.12 265 GLU B N 1
ATOM 5307 C CA . GLU B 1 265 ? 17.375 31.656 -13.75 1 96.12 265 GLU B CA 1
ATOM 5308 C C . GLU B 1 265 ? 16.062 31.719 -12.984 1 96.12 265 GLU B C 1
ATOM 5310 O O . GLU B 1 265 ? 16 32.281 -11.891 1 96.12 265 GLU B O 1
ATOM 5315 N N . THR B 1 266 ? 15.023 31.172 -13.602 1 97.44 266 THR B N 1
ATOM 5316 C CA . THR B 1 266 ? 13.734 31.156 -12.93 1 97.44 266 THR B CA 1
ATOM 5317 C C . THR B 1 266 ? 13.812 30.328 -11.648 1 97.44 266 THR B C 1
ATOM 5319 O O . THR B 1 266 ? 13.211 30.688 -10.633 1 97.44 266 THR B O 1
ATOM 5322 N N . ALA B 1 267 ? 14.523 29.219 -11.68 1 97.5 267 ALA B N 1
ATOM 5323 C CA . ALA B 1 267 ? 14.719 28.391 -10.492 1 97.5 267 ALA B CA 1
ATOM 5324 C C . ALA B 1 267 ? 15.367 29.188 -9.359 1 97.5 267 ALA B C 1
ATOM 5326 O O . ALA B 1 267 ? 14.922 29.125 -8.211 1 97.5 267 ALA B O 1
ATOM 5327 N N . LYS B 1 268 ? 16.359 29.984 -9.719 1 96.81 268 LYS B N 1
ATOM 5328 C CA . LYS B 1 268 ? 17.078 30.781 -8.734 1 96.81 268 LYS B CA 1
ATOM 5329 C C . LYS B 1 268 ? 16.156 31.766 -8.039 1 96.81 268 LYS B C 1
ATOM 5331 O O . LYS B 1 268 ? 16.281 32 -6.832 1 96.81 268 LYS B O 1
ATOM 5336 N N . GLN B 1 269 ? 15.281 32.312 -8.797 1 97.25 269 GLN B N 1
ATOM 5337 C CA . GLN B 1 269 ? 14.344 33.281 -8.234 1 97.25 269 GLN B CA 1
ATOM 5338 C C . GLN B 1 269 ? 13.438 32.625 -7.195 1 97.25 269 GLN B C 1
ATOM 5340 O O . GLN B 1 269 ? 13.234 33.156 -6.105 1 97.25 269 GLN B O 1
ATOM 5345 N N . HIS B 1 270 ? 12.891 31.5 -7.555 1 97.81 270 HIS B N 1
ATOM 5346 C CA . HIS B 1 270 ? 12.023 30.766 -6.629 1 97.81 270 HIS B CA 1
ATOM 5347 C C . HIS B 1 270 ? 12.805 30.281 -5.41 1 97.81 270 HIS B C 1
ATOM 5349 O O . HIS B 1 270 ? 12.273 30.266 -4.297 1 97.81 270 HIS B O 1
ATOM 5355 N N . ILE B 1 271 ? 14.07 29.906 -5.582 1 97.94 271 ILE B N 1
ATOM 5356 C CA . ILE B 1 271 ? 14.914 29.469 -4.48 1 97.94 271 ILE B CA 1
ATOM 5357 C C . ILE B 1 271 ? 15.117 30.609 -3.492 1 97.94 271 ILE B C 1
ATOM 5359 O O . ILE B 1 271 ? 14.953 30.422 -2.283 1 97.94 271 ILE B O 1
ATOM 5363 N N . GLU B 1 272 ? 15.453 31.719 -4.035 1 97.31 272 GLU B N 1
ATOM 5364 C CA . GLU B 1 272 ? 15.695 32.875 -3.188 1 97.31 272 GLU B CA 1
ATOM 5365 C C . GLU B 1 272 ? 14.461 33.25 -2.371 1 97.31 272 GLU B C 1
ATOM 5367 O O . GLU B 1 272 ? 14.547 33.438 -1.157 1 97.31 272 GLU B O 1
ATOM 5372 N N . GLN B 1 273 ? 13.391 33.312 -3.055 1 97.12 273 GLN B N 1
ATOM 5373 C CA . GLN B 1 273 ? 12.133 33.625 -2.393 1 97.12 273 GLN B CA 1
ATOM 5374 C C . GLN B 1 273 ? 11.742 32.562 -1.38 1 97.12 273 GLN B C 1
ATOM 5376 O O . GLN B 1 273 ? 11.344 32.875 -0.257 1 97.12 273 GLN B O 1
ATOM 5381 N N . GLY B 1 274 ? 11.836 31.328 -1.753 1 97.31 274 GLY B N 1
ATOM 5382 C CA . GLY B 1 274 ? 11.477 30.219 -0.884 1 97.31 274 GLY B CA 1
ATOM 5383 C C . GLY B 1 274 ? 12.375 30.094 0.334 1 97.31 274 GLY B C 1
ATOM 5384 O O . GLY B 1 274 ? 11.891 29.844 1.443 1 97.31 274 GLY B O 1
ATOM 5385 N N . MET B 1 275 ? 13.648 30.281 0.113 1 96.31 275 MET B N 1
ATOM 5386 C CA . MET B 1 275 ? 14.609 30.203 1.211 1 96.31 275 MET B CA 1
ATOM 5387 C C . MET B 1 275 ? 14.328 31.281 2.254 1 96.31 275 MET B C 1
ATOM 5389 O O . MET B 1 275 ? 14.336 31 3.455 1 96.31 275 MET B O 1
ATOM 5393 N N . LYS B 1 276 ? 14.094 32.438 1.79 1 96.38 276 LYS B N 1
ATOM 5394 C CA . LYS B 1 276 ? 13.75 33.531 2.684 1 96.38 276 LYS B CA 1
ATOM 5395 C C . LYS B 1 276 ? 12.492 33.219 3.488 1 96.38 276 LYS B C 1
ATOM 5397 O O . LYS B 1 276 ? 12.453 33.438 4.703 1 96.38 276 LYS B O 1
ATOM 5402 N N . SER B 1 277 ? 11.516 32.75 2.791 1 94.56 277 SER B N 1
ATOM 5403 C CA . SER B 1 277 ? 10.242 32.438 3.432 1 94.56 277 SER B CA 1
ATOM 5404 C C . SER B 1 277 ? 10.414 31.297 4.445 1 94.56 277 SER B C 1
ATOM 5406 O O . SER B 1 277 ? 9.844 31.344 5.535 1 94.56 277 SER B O 1
ATOM 5408 N N . ALA B 1 278 ? 11.195 30.266 4.105 1 92.25 278 ALA B N 1
ATOM 5409 C CA . ALA B 1 278 ? 11.422 29.141 5 1 92.25 278 ALA B CA 1
ATOM 5410 C C . ALA B 1 278 ? 12.156 29.578 6.266 1 92.25 278 ALA B C 1
ATOM 5412 O O . ALA B 1 278 ? 11.797 29.156 7.371 1 92.25 278 ALA B O 1
ATOM 5413 N N . ILE B 1 279 ? 13.109 30.453 6.109 1 92.25 279 ILE B N 1
ATOM 5414 C CA . ILE B 1 279 ? 13.891 30.969 7.23 1 92.25 279 ILE B CA 1
ATOM 5415 C C . ILE B 1 279 ? 12.992 31.812 8.133 1 92.25 279 ILE B C 1
ATOM 5417 O O . ILE B 1 279 ? 13 31.656 9.359 1 92.25 279 ILE B O 1
ATOM 5421 N N . GLN B 1 280 ? 12.188 32.625 7.527 1 91.31 280 GLN B N 1
ATOM 5422 C CA . GLN B 1 280 ? 11.281 33.469 8.281 1 91.31 280 GLN B CA 1
ATOM 5423 C C . GLN B 1 280 ? 10.258 32.656 9.055 1 91.31 280 GLN B C 1
ATOM 5425 O O . GLN B 1 280 ? 9.859 33.031 10.156 1 91.31 280 GLN B O 1
ATOM 5430 N N . SER B 1 281 ? 9.898 31.578 8.477 1 85.19 281 SER B N 1
ATOM 5431 C CA . SER B 1 281 ? 8.922 30.719 9.125 1 85.19 281 SER B CA 1
ATOM 5432 C C . SER B 1 281 ? 9.586 29.781 10.125 1 85.19 281 SER B C 1
ATOM 5434 O O . SER B 1 281 ? 8.906 29.047 10.852 1 85.19 281 SER B O 1
ATOM 5436 N N . GLY B 1 282 ? 10.922 29.75 10.125 1 86.88 282 GLY B N 1
ATOM 5437 C CA . GLY B 1 282 ? 11.664 28.906 11.039 1 86.88 282 GLY B CA 1
ATOM 5438 C C . GLY B 1 282 ? 11.609 27.438 10.664 1 86.88 282 GLY B C 1
ATOM 5439 O O . GLY B 1 282 ? 11.711 26.562 11.531 1 86.88 282 GLY B O 1
ATOM 5440 N N . ASN B 1 283 ? 11.414 27.125 9.422 1 88.38 283 ASN B N 1
ATOM 5441 C CA . ASN B 1 283 ? 11.344 25.734 8.977 1 88.38 283 ASN B CA 1
ATOM 5442 C C . ASN B 1 283 ? 12.719 25.219 8.555 1 88.38 283 ASN B C 1
ATOM 5444 O O . ASN B 1 283 ? 13.18 25.5 7.449 1 88.38 283 ASN B O 1
ATOM 5448 N N . ALA B 1 284 ? 13.32 24.375 9.375 1 91.5 284 ALA B N 1
ATOM 5449 C CA . ALA B 1 284 ? 14.68 23.875 9.141 1 91.5 284 ALA B CA 1
ATOM 5450 C C . ALA B 1 284 ? 14.711 22.922 7.957 1 91.5 284 ALA B C 1
ATOM 5452 O O . ALA B 1 284 ? 15.688 22.891 7.195 1 91.5 284 ALA B O 1
ATOM 5453 N N . GLU B 1 285 ? 13.719 22.109 7.812 1 91.81 285 GLU B N 1
ATOM 5454 C CA . GLU B 1 285 ? 13.656 21.141 6.723 1 91.81 285 GLU B CA 1
ATOM 5455 C C . GLU B 1 285 ? 13.805 21.828 5.367 1 91.81 285 GLU B C 1
ATOM 5457 O O . GLU B 1 285 ? 14.68 21.469 4.578 1 91.81 285 GLU B O 1
ATOM 5462 N N . TYR B 1 286 ? 13.031 22.859 5.184 1 94 286 TYR B N 1
ATOM 5463 C CA . TYR B 1 286 ? 13.031 23.5 3.877 1 94 286 TYR B CA 1
ATOM 5464 C C . TYR B 1 286 ? 14.227 24.438 3.729 1 94 286 TYR B C 1
ATOM 5466 O O . TYR B 1 286 ? 14.672 24.719 2.613 1 94 286 TYR B O 1
ATOM 5474 N N . LYS B 1 287 ? 14.734 24.891 4.84 1 95.94 287 LYS B N 1
ATOM 5475 C CA . LYS B 1 287 ? 16 25.609 4.758 1 95.94 287 LYS B CA 1
ATOM 5476 C C . LYS B 1 287 ? 17.078 24.734 4.121 1 95.94 287 LYS B C 1
ATOM 5478 O O . LYS B 1 287 ? 17.797 25.172 3.215 1 95.94 287 LYS B O 1
ATOM 5483 N N . HIS B 1 288 ? 17.172 23.438 4.559 1 96 288 HIS B N 1
ATOM 5484 C CA . HIS B 1 288 ? 18.172 22.516 4.023 1 96 288 HIS B CA 1
ATOM 5485 C C . HIS B 1 288 ? 17.844 22.141 2.582 1 96 288 HIS B C 1
ATOM 5487 O O . HIS B 1 288 ? 18.75 22.062 1.741 1 96 288 HIS B O 1
ATOM 5493 N N . ARG B 1 289 ? 16.578 21.938 2.273 1 96.12 289 ARG B N 1
ATOM 5494 C CA . ARG B 1 289 ? 16.188 21.594 0.916 1 96.12 289 ARG B CA 1
ATOM 5495 C C . ARG B 1 289 ? 16.578 22.688 -0.072 1 96.12 289 ARG B C 1
ATOM 5497 O O . ARG B 1 289 ? 17.156 22.406 -1.12 1 96.12 289 ARG B O 1
ATOM 5504 N N . PHE B 1 290 ? 16.297 23.922 0.322 1 97.38 290 PHE B N 1
ATOM 5505 C CA . PHE B 1 290 ? 16.625 25.047 -0.548 1 97.38 290 PHE B CA 1
ATOM 5506 C C . PHE B 1 290 ? 18.141 25.219 -0.665 1 97.38 290 PHE B C 1
ATOM 5508 O O . PHE B 1 290 ? 18.641 25.578 -1.726 1 97.38 290 PHE B O 1
ATOM 5515 N N . ALA B 1 291 ? 18.844 25 0.404 1 95.62 291 ALA B N 1
ATOM 5516 C CA . ALA B 1 291 ? 20.297 25.125 0.364 1 95.62 291 ALA B CA 1
ATOM 5517 C C . ALA B 1 291 ? 20.906 24.141 -0.646 1 95.62 291 ALA B C 1
ATOM 5519 O O . ALA B 1 291 ? 21.797 24.516 -1.413 1 95.62 291 ALA B O 1
ATOM 5520 N N . VAL B 1 292 ? 20.438 22.953 -0.658 1 95.44 292 VAL B N 1
ATOM 5521 C CA . VAL B 1 292 ? 20.953 21.922 -1.549 1 95.44 292 VAL B CA 1
ATOM 5522 C C . VAL B 1 292 ? 20.688 22.312 -3.002 1 95.44 292 VAL B C 1
ATOM 5524 O O . VAL B 1 292 ? 21.578 22.281 -3.84 1 95.44 292 VAL B O 1
ATOM 5527 N N . ILE B 1 293 ? 19.469 22.719 -3.305 1 95.5 293 ILE B N 1
ATOM 5528 C CA . ILE B 1 293 ? 19.141 23.031 -4.695 1 95.5 293 ILE B CA 1
ATOM 5529 C C . ILE B 1 293 ? 19.844 24.312 -5.129 1 95.5 293 ILE B C 1
ATOM 5531 O O . ILE B 1 293 ? 20.219 24.453 -6.293 1 95.5 293 ILE B O 1
ATOM 5535 N N . ASN B 1 294 ? 20.031 25.188 -4.207 1 95.12 294 ASN B N 1
ATOM 5536 C CA . ASN B 1 294 ? 20.812 26.391 -4.523 1 95.12 294 ASN B CA 1
ATOM 5537 C C . ASN B 1 294 ? 22.219 26.031 -4.977 1 95.12 294 ASN B C 1
ATOM 5539 O O . ASN B 1 294 ? 22.734 26.625 -5.926 1 95.12 294 ASN B O 1
ATOM 5543 N N . GLU B 1 295 ? 22.812 25.062 -4.328 1 93.12 295 GLU B N 1
ATOM 5544 C CA . GLU B 1 295 ? 24.156 24.641 -4.711 1 93.12 295 GLU B CA 1
ATOM 5545 C C . GLU B 1 295 ? 24.141 23.922 -6.062 1 93.12 295 GLU B C 1
ATOM 5547 O O . GLU B 1 295 ? 25.094 24.031 -6.836 1 93.12 295 GLU B O 1
ATOM 5552 N N . LEU B 1 296 ? 23.141 23.234 -6.312 1 91.69 296 LEU B N 1
ATOM 5553 C CA . LEU B 1 296 ? 23.031 22.531 -7.582 1 91.69 296 LEU B CA 1
ATOM 5554 C C . LEU B 1 296 ? 22.922 23.5 -8.75 1 91.69 296 LEU B C 1
ATOM 5556 O O . LEU B 1 296 ? 23.5 23.266 -9.812 1 91.69 296 LEU B O 1
ATOM 5560 N N . VAL B 1 297 ? 22.25 24.547 -8.555 1 91.81 297 VAL B N 1
ATOM 5561 C CA . VAL B 1 297 ? 22 25.5 -9.633 1 91.81 297 VAL B CA 1
ATOM 5562 C C . VAL B 1 297 ? 23.203 26.406 -9.812 1 91.81 297 VAL B C 1
ATOM 5564 O O . VAL B 1 297 ? 23.484 26.875 -10.922 1 91.81 297 VAL B O 1
ATOM 5567 N N . THR B 1 298 ? 23.906 26.688 -8.82 1 86.38 298 THR B N 1
ATOM 5568 C CA . THR B 1 298 ? 25.031 27.609 -8.891 1 86.38 298 THR B CA 1
ATOM 5569 C C . THR B 1 298 ? 26.297 26.891 -9.359 1 86.38 298 THR B C 1
ATOM 5571 O O . THR B 1 298 ? 27.281 27.531 -9.711 1 86.38 298 THR B O 1
ATOM 5574 N N . GLU B 1 299 ? 26.219 25.656 -9.688 1 69.81 299 GLU B N 1
ATOM 5575 C CA . GLU B 1 299 ? 27.312 24.828 -10.188 1 69.81 299 GLU B CA 1
ATOM 5576 C C . GLU B 1 299 ? 28.594 25.109 -9.43 1 69.81 299 GLU B C 1
ATOM 5578 O O . GLU B 1 299 ? 29.656 25.281 -10.047 1 69.81 299 GLU B O 1
ATOM 5583 N N . LEU B 1 300 ? 28.5 25.281 -8.164 1 66.5 300 LEU B N 1
ATOM 5584 C CA . LEU B 1 300 ? 29.688 25.516 -7.348 1 66.5 300 LEU B CA 1
ATOM 5585 C C . LEU B 1 300 ? 30.609 24.297 -7.367 1 66.5 300 LEU B C 1
ATOM 5587 O O . LEU B 1 300 ? 30.203 23.219 -7.828 1 66.5 300 LEU B O 1
ATOM 5591 N N . PRO B 1 301 ? 31.797 24.562 -6.906 1 73.31 301 PRO B N 1
ATOM 5592 C CA . PRO B 1 301 ? 32.719 23.438 -6.773 1 73.31 301 PRO B CA 1
ATOM 5593 C C . PRO B 1 301 ? 32.125 22.266 -6.008 1 73.31 301 PRO B C 1
ATOM 5595 O O . PRO B 1 301 ? 31.344 22.453 -5.082 1 73.31 301 PRO B O 1
ATOM 5598 N N . LYS B 1 302 ? 32.438 21.141 -6.449 1 77.19 302 LYS B N 1
ATOM 5599 C CA . LYS B 1 302 ? 31.922 19.875 -5.934 1 77.19 302 LYS B CA 1
ATOM 5600 C C . LYS B 1 302 ? 32.094 19.766 -4.426 1 77.19 302 LYS B C 1
ATOM 5602 O O . LYS B 1 302 ? 31.266 19.219 -3.723 1 77.19 302 LYS B O 1
ATOM 5607 N N . ALA B 1 303 ? 33.156 20.359 -3.965 1 82.5 303 ALA B N 1
ATOM 5608 C CA . ALA B 1 303 ? 33.438 20.297 -2.537 1 82.5 303 ALA B CA 1
ATOM 5609 C C . ALA B 1 303 ? 32.375 21.031 -1.723 1 82.5 303 ALA B C 1
ATOM 5611 O O . ALA B 1 303 ? 31.984 20.578 -0.65 1 82.5 303 ALA B O 1
ATOM 5612 N N . ARG B 1 304 ? 32 22.109 -2.213 1 89.12 304 ARG B N 1
ATOM 5613 C CA . ARG B 1 304 ? 30.984 22.875 -1.511 1 89.12 304 ARG B CA 1
ATOM 5614 C C . ARG B 1 304 ? 29.641 22.156 -1.56 1 89.12 304 ARG B C 1
ATOM 5616 O O . ARG B 1 304 ? 28.906 22.125 -0.563 1 89.12 304 ARG B O 1
ATOM 5623 N N . LEU B 1 305 ? 29.328 21.609 -2.66 1 91.75 305 LEU B N 1
ATOM 5624 C CA . LEU B 1 305 ? 28.094 20.828 -2.791 1 91.75 305 LEU B CA 1
ATOM 5625 C C . LEU B 1 305 ? 28.062 19.688 -1.789 1 91.75 305 LEU B C 1
ATOM 5627 O O . LEU B 1 305 ? 27.047 19.469 -1.114 1 91.75 305 LEU B O 1
ATOM 5631 N N . GLU B 1 306 ? 29.156 18.969 -1.699 1 94.56 306 GLU B N 1
ATOM 5632 C CA . GLU B 1 306 ? 29.234 17.844 -0.772 1 94.56 306 GLU B CA 1
ATOM 5633 C C . GLU B 1 306 ? 28.969 18.281 0.663 1 94.56 306 GLU B C 1
ATOM 5635 O O . GLU B 1 306 ? 28.25 17.625 1.407 1 94.56 306 GLU B O 1
ATOM 5640 N N . GLN B 1 307 ? 29.547 19.422 1.03 1 95.12 307 GLN B N 1
ATOM 5641 C CA . GLN B 1 307 ? 29.391 19.922 2.391 1 95.12 307 GLN B CA 1
ATOM 5642 C C . GLN B 1 307 ? 27.938 20.266 2.688 1 95.12 307 GLN B C 1
ATOM 5644 O O . GLN B 1 307 ? 27.406 19.891 3.734 1 95.12 307 GLN B O 1
ATOM 5649 N N . VAL B 1 308 ? 27.312 21 1.798 1 95.25 308 VAL B N 1
ATOM 5650 C CA . VAL B 1 308 ? 25.922 21.438 1.986 1 95.25 308 VAL B CA 1
ATOM 5651 C C . VAL B 1 308 ? 25.016 20.219 2.059 1 95.25 308 VAL B C 1
ATOM 5653 O O . VAL B 1 308 ? 24.125 20.141 2.918 1 95.25 308 VAL B O 1
ATOM 5656 N N . VAL B 1 309 ? 25.219 19.25 1.191 1 96.25 309 VAL B N 1
ATOM 5657 C CA . VAL B 1 309 ? 24.375 18.047 1.129 1 96.25 309 VAL B CA 1
ATOM 5658 C C . VAL B 1 309 ? 24.609 17.203 2.377 1 96.25 309 VAL B C 1
ATOM 5660 O O . VAL B 1 309 ? 23.656 16.641 2.934 1 96.25 309 VAL B O 1
ATOM 5663 N N . THR B 1 310 ? 25.828 17.078 2.828 1 97.06 310 THR B N 1
ATOM 5664 C CA . THR B 1 310 ? 26.094 16.297 4.023 1 97.06 310 THR B CA 1
ATOM 5665 C C . THR B 1 310 ? 25.484 16.938 5.258 1 97.06 310 THR B C 1
ATOM 5667 O O . THR B 1 310 ? 25.062 16.25 6.184 1 97.06 310 THR B O 1
ATOM 5670 N N . ASP B 1 311 ? 25.5 18.297 5.289 1 96.62 311 ASP B N 1
ATOM 5671 C CA . ASP B 1 311 ? 24.797 19 6.359 1 96.62 311 ASP B CA 1
ATOM 5672 C C . ASP B 1 311 ? 23.297 18.656 6.352 1 96.62 311 ASP B C 1
ATOM 5674 O O . ASP B 1 311 ? 22.719 18.422 7.41 1 96.62 311 ASP B O 1
ATOM 5678 N N . ALA B 1 312 ? 22.734 18.703 5.184 1 96.5 312 ALA B N 1
ATOM 5679 C CA . ALA B 1 312 ? 21.328 18.328 5.039 1 96.5 312 ALA B CA 1
ATOM 5680 C C . ALA B 1 312 ? 21.094 16.891 5.484 1 96.5 312 ALA B C 1
ATOM 5682 O O . ALA B 1 312 ? 20.141 16.625 6.23 1 96.5 312 ALA B O 1
ATOM 5683 N N . ILE B 1 313 ? 21.938 15.961 5.07 1 97.31 313 ILE B N 1
ATOM 5684 C CA . ILE B 1 313 ? 21.828 14.555 5.438 1 97.31 313 ILE B CA 1
ATOM 5685 C C . ILE B 1 313 ? 21.875 14.414 6.957 1 97.31 313 ILE B C 1
ATOM 5687 O O . ILE B 1 313 ? 21.062 13.68 7.539 1 97.31 313 ILE B O 1
ATOM 5691 N N . SER B 1 314 ? 22.766 15.125 7.59 1 97.19 314 SER B N 1
ATOM 5692 C CA . SER B 1 314 ? 22.891 15.086 9.047 1 97.19 314 SER B CA 1
ATOM 5693 C C . SER B 1 314 ? 21.609 15.539 9.719 1 97.19 314 SER B C 1
ATOM 5695 O O . SER B 1 314 ? 21.141 14.898 10.672 1 97.19 314 SER B O 1
ATOM 5697 N N . TYR B 1 315 ? 21.062 16.609 9.266 1 94.56 315 TYR B N 1
ATOM 5698 C CA . TYR B 1 315 ? 19.797 17.094 9.805 1 94.56 315 TYR B CA 1
ATOM 5699 C C . TYR B 1 315 ? 18.703 16.047 9.648 1 94.56 315 TYR B C 1
ATOM 5701 O O . TYR B 1 315 ? 17.984 15.742 10.609 1 94.56 315 TYR B O 1
ATOM 5709 N N . PHE B 1 316 ? 18.5 15.469 8.445 1 94.69 316 PHE B N 1
ATOM 5710 C CA . PHE B 1 316 ? 17.422 14.531 8.156 1 94.69 316 PHE B CA 1
ATOM 5711 C C . PHE B 1 316 ? 17.609 13.227 8.922 1 94.69 316 PHE B C 1
ATOM 5713 O O . PHE B 1 316 ? 16.641 12.602 9.344 1 94.69 316 PHE B O 1
ATOM 5720 N N . GLU B 1 317 ? 18.844 12.852 9.086 1 94.19 317 GLU B N 1
ATOM 5721 C CA . GLU B 1 317 ? 19.125 11.68 9.906 1 94.19 317 GLU B CA 1
ATOM 5722 C C . GLU B 1 317 ? 18.688 11.891 11.352 1 94.19 317 GLU B C 1
ATOM 5724 O O . GLU B 1 317 ? 18.078 11.008 11.953 1 94.19 317 GLU B O 1
ATOM 5729 N N . LYS B 1 318 ? 19 13.047 11.836 1 92.56 318 LYS B N 1
ATOM 5730 C CA . LYS B 1 318 ? 18.625 13.391 13.211 1 92.56 318 LYS B CA 1
ATOM 5731 C C . LYS B 1 318 ? 17.109 13.391 13.383 1 92.56 318 LYS B C 1
ATOM 5733 O O . LYS B 1 318 ? 16.594 12.984 14.438 1 92.56 318 LYS B O 1
ATOM 5738 N N . GLU B 1 319 ? 16.453 13.852 12.344 1 86.75 319 GLU B N 1
ATOM 5739 C CA . GLU B 1 319 ? 15 13.945 12.391 1 86.75 319 GLU B CA 1
ATOM 5740 C C . GLU B 1 319 ? 14.352 12.609 12.023 1 86.75 319 GLU B C 1
ATOM 5742 O O . GLU B 1 319 ? 13.117 12.5 11.992 1 86.75 319 GLU B O 1
ATOM 5747 N N . GLY B 1 320 ? 15.125 11.625 11.633 1 86.56 320 GLY B N 1
ATOM 5748 C CA . GLY B 1 320 ? 14.602 10.32 11.266 1 86.56 320 GLY B CA 1
ATOM 5749 C C . GLY B 1 320 ? 13.93 10.305 9.906 1 86.56 320 GLY B C 1
ATOM 5750 O O . GLY B 1 320 ? 13.086 9.445 9.633 1 86.56 320 GLY B O 1
ATOM 5751 N N . MET B 1 321 ? 14.195 11.312 9.086 1 88.56 321 MET B N 1
ATOM 5752 C CA . MET B 1 321 ? 13.648 11.383 7.73 1 88.56 321 MET B CA 1
ATOM 5753 C C . MET B 1 321 ? 14.523 10.617 6.746 1 88.56 321 MET B C 1
ATOM 5755 O O . MET B 1 321 ? 15.234 11.219 5.945 1 88.56 321 MET B O 1
ATOM 5759 N N . TRP B 1 322 ? 14.359 9.312 6.738 1 91.5 322 TRP B N 1
ATOM 5760 C CA . TRP B 1 322 ? 15.273 8.422 6.039 1 91.5 322 TRP B CA 1
ATOM 5761 C C . TRP B 1 322 ? 15.07 8.5 4.531 1 91.5 322 TRP B C 1
ATOM 5763 O O . TRP B 1 322 ? 16 8.289 3.756 1 91.5 322 TRP B O 1
ATOM 5773 N N . ASP B 1 323 ? 13.883 8.828 4.141 1 89.19 323 ASP B N 1
ATOM 5774 C CA . ASP B 1 323 ? 13.641 9.016 2.715 1 89.19 323 ASP B CA 1
ATOM 5775 C C . ASP B 1 323 ? 14.461 10.18 2.164 1 89.19 323 ASP B C 1
ATOM 5777 O O . ASP B 1 323 ? 14.984 10.102 1.053 1 89.19 323 ASP B O 1
ATOM 5781 N N . CYS B 1 324 ? 14.578 11.203 2.961 1 92.56 324 CYS B N 1
ATOM 5782 C CA . CYS B 1 324 ? 15.383 12.352 2.568 1 92.56 324 CYS B CA 1
ATOM 5783 C C . CYS B 1 324 ? 16.859 12.008 2.57 1 92.56 324 CYS B C 1
ATOM 5785 O O . CYS B 1 324 ? 17.594 12.398 1.659 1 92.56 324 CYS B O 1
ATOM 5787 N N . VAL B 1 325 ? 17.281 11.25 3.557 1 96.06 325 VAL B N 1
ATOM 5788 C CA . VAL B 1 325 ? 18.672 10.805 3.619 1 96.06 325 VAL B CA 1
ATOM 5789 C C . VAL B 1 325 ? 19.016 9.992 2.375 1 96.06 325 VAL B C 1
ATOM 5791 O O . VAL B 1 325 ? 20.031 10.227 1.728 1 96.06 325 VAL B O 1
ATOM 5794 N N . LYS B 1 326 ? 18.156 9.125 2.057 1 96.12 326 LYS B N 1
ATOM 5795 C CA . LYS B 1 326 ? 18.344 8.297 0.87 1 96.12 326 LYS B CA 1
ATOM 5796 C C . LYS B 1 326 ? 18.469 9.156 -0.387 1 96.12 326 LYS B C 1
ATOM 5798 O O . LYS B 1 326 ? 19.391 8.961 -1.188 1 96.12 326 LYS B O 1
ATOM 5803 N N . GLU B 1 327 ? 17.578 10.07 -0.523 1 94.25 327 GLU B N 1
ATOM 5804 C CA . GLU B 1 327 ? 17.5 10.914 -1.715 1 94.25 327 GLU B CA 1
ATOM 5805 C C . GLU B 1 327 ? 18.781 11.727 -1.889 1 94.25 327 GLU B C 1
ATOM 5807 O O . GLU B 1 327 ? 19.375 11.734 -2.969 1 94.25 327 GLU B O 1
ATOM 5812 N N . TYR B 1 328 ? 19.203 12.383 -0.843 1 96.75 328 TYR B N 1
ATOM 5813 C CA . TYR B 1 328 ? 20.344 13.289 -0.95 1 96.75 328 TYR B CA 1
ATOM 5814 C C . TYR B 1 328 ? 21.656 12.523 -1.041 1 96.75 328 TYR B C 1
ATOM 5816 O O . TYR B 1 328 ? 22.578 12.938 -1.748 1 96.75 328 TYR B O 1
ATOM 5824 N N . ALA B 1 329 ? 21.734 11.391 -0.361 1 97.94 329 ALA B N 1
ATOM 5825 C CA . ALA B 1 329 ? 22.922 10.547 -0.499 1 97.94 329 ALA B CA 1
ATOM 5826 C C . ALA B 1 329 ? 23.031 9.984 -1.913 1 97.94 329 ALA B C 1
ATOM 5828 O O . ALA B 1 329 ? 24.125 9.922 -2.48 1 97.94 329 ALA B O 1
ATOM 5829 N N . GLU B 1 330 ? 21.984 9.586 -2.396 1 97.25 330 GLU B N 1
ATOM 5830 C CA . GLU B 1 330 ? 21.953 9.078 -3.766 1 97.25 330 GLU B CA 1
ATOM 5831 C C . GLU B 1 330 ? 22.406 10.148 -4.758 1 97.25 330 GLU B C 1
ATOM 5833 O O . GLU B 1 330 ? 23.188 9.867 -5.676 1 97.25 330 GLU B O 1
ATOM 5838 N N . MET B 1 331 ? 21.891 11.312 -4.555 1 94.94 331 MET B N 1
ATOM 5839 C CA . MET B 1 331 ? 22.25 12.43 -5.43 1 94.94 331 MET B CA 1
ATOM 5840 C C . MET B 1 331 ? 23.766 12.633 -5.445 1 94.94 331 MET B C 1
ATOM 5842 O O . MET B 1 331 ? 24.375 12.75 -6.516 1 94.94 331 MET B O 1
ATOM 5846 N N . LEU B 1 332 ? 24.391 12.617 -4.312 1 95.56 332 LEU B N 1
ATOM 5847 C CA . LEU B 1 332 ? 25.844 12.773 -4.227 1 95.56 332 LEU B CA 1
ATOM 5848 C C . LEU B 1 332 ? 26.562 11.594 -4.879 1 95.56 332 LEU B C 1
ATOM 5850 O O . LEU B 1 332 ? 27.531 11.781 -5.602 1 95.56 332 LEU B O 1
ATOM 5854 N N . ALA B 1 333 ? 26.047 10.422 -4.582 1 97.25 333 ALA B N 1
ATOM 5855 C CA . ALA B 1 333 ? 26.656 9.203 -5.105 1 97.25 333 ALA B CA 1
ATOM 5856 C C . ALA B 1 333 ? 26.703 9.227 -6.629 1 97.25 333 ALA B C 1
ATOM 5858 O O . ALA B 1 333 ? 27.734 8.922 -7.23 1 97.25 333 ALA B O 1
ATOM 5859 N N . ILE B 1 334 ? 25.703 9.609 -7.23 1 95.12 334 ILE B N 1
ATOM 5860 C CA . ILE B 1 334 ? 25.609 9.641 -8.688 1 95.12 334 ILE B CA 1
ATOM 5861 C C . ILE B 1 334 ? 26.562 10.688 -9.242 1 95.12 334 ILE B C 1
ATOM 5863 O O . ILE B 1 334 ? 27.25 10.438 -10.234 1 95.12 334 ILE B O 1
ATOM 5867 N N . GLN B 1 335 ? 26.578 11.828 -8.625 1 91.88 335 GLN B N 1
ATOM 5868 C CA . GLN B 1 335 ? 27.484 12.875 -9.07 1 91.88 335 GLN B CA 1
ATOM 5869 C C . GLN B 1 335 ? 28.938 12.398 -9.023 1 91.88 335 GLN B C 1
ATOM 5871 O O . GLN B 1 335 ? 29.688 12.617 -9.969 1 91.88 335 GLN B O 1
ATOM 5876 N N . PHE B 1 336 ? 29.312 11.766 -7.973 1 95.31 336 PHE B N 1
ATOM 5877 C CA . PHE B 1 336 ? 30.688 11.289 -7.824 1 95.31 336 PHE B CA 1
ATOM 5878 C C . PHE B 1 336 ? 30.953 10.109 -8.758 1 95.31 336 PHE B C 1
ATOM 5880 O O . PHE B 1 336 ? 32.062 9.945 -9.258 1 95.31 336 PHE B O 1
ATOM 5887 N N . TYR B 1 337 ? 29.984 9.32 -8.969 1 95.81 337 TYR B N 1
ATOM 5888 C CA . TYR B 1 337 ? 30.125 8.203 -9.898 1 95.81 337 TYR B CA 1
ATOM 5889 C C . TYR B 1 337 ? 30.375 8.703 -11.32 1 95.81 337 TYR B C 1
ATOM 5891 O O . TYR B 1 337 ? 31.25 8.195 -12.016 1 95.81 337 TYR B O 1
ATOM 5899 N N . GLU B 1 338 ? 29.672 9.719 -11.688 1 92.75 338 GLU B N 1
ATOM 5900 C CA . GLU B 1 338 ? 29.781 10.266 -13.039 1 92.75 338 GLU B CA 1
ATOM 5901 C C . GLU B 1 338 ? 31.125 10.953 -13.25 1 92.75 338 GLU B C 1
ATOM 5903 O O . GLU B 1 338 ? 31.594 11.086 -14.383 1 92.75 338 GLU B O 1
ATOM 5908 N N . THR B 1 339 ? 31.75 11.367 -12.156 1 92.44 339 THR B N 1
ATOM 5909 C CA . THR B 1 339 ? 33.031 12.016 -12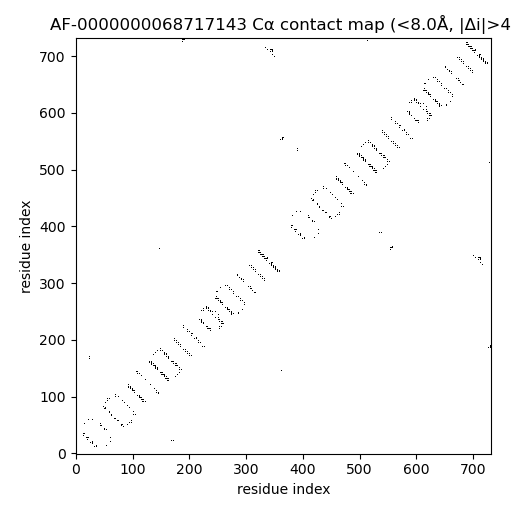.258 1 92.44 339 THR B CA 1
ATOM 5910 C C . THR B 1 339 ? 34.156 11.047 -11.891 1 92.44 339 THR B C 1
ATOM 5912 O O . THR B 1 339 ? 35.281 11.469 -11.625 1 92.44 339 THR B O 1
ATOM 5915 N N . ASP B 1 340 ? 33.875 9.781 -11.734 1 94.62 340 ASP B N 1
ATOM 5916 C CA . ASP B 1 340 ? 34.781 8.664 -11.547 1 94.62 340 ASP B CA 1
ATOM 5917 C C . ASP B 1 340 ? 35.5 8.75 -10.203 1 94.62 340 ASP B C 1
ATOM 5919 O O . ASP B 1 340 ? 36.656 8.367 -10.078 1 94.62 340 ASP B O 1
ATOM 5923 N N . ASP B 1 341 ? 34.875 9.5 -9.305 1 95.5 341 ASP B N 1
ATOM 5924 C CA . ASP B 1 341 ? 35.312 9.398 -7.91 1 95.5 341 ASP B CA 1
ATOM 5925 C C . ASP B 1 341 ? 34.594 8.242 -7.203 1 95.5 341 ASP B C 1
ATOM 5927 O O . ASP B 1 341 ? 33.656 8.453 -6.434 1 95.5 341 ASP B O 1
ATOM 5931 N N . HIS B 1 342 ? 35.156 7.082 -7.359 1 96.69 342 HIS B N 1
ATOM 5932 C CA . HIS B 1 342 ? 34.469 5.859 -6.965 1 96.69 342 HIS B CA 1
ATOM 5933 C C . HIS B 1 342 ? 34.5 5.672 -5.453 1 96.69 342 HIS B C 1
ATOM 5935 O O . HIS B 1 342 ? 33.625 5.02 -4.883 1 96.69 342 HIS B O 1
ATOM 5941 N N . VAL B 1 343 ? 35.469 6.219 -4.793 1 96.94 343 VAL B N 1
ATOM 5942 C CA . VAL B 1 343 ? 35.531 6.121 -3.34 1 96.94 343 VAL B CA 1
ATOM 5943 C C . VAL B 1 343 ? 34.344 6.848 -2.713 1 96.94 343 VAL B C 1
ATOM 5945 O O . VAL B 1 343 ? 33.625 6.27 -1.902 1 96.94 343 VAL B O 1
ATOM 5948 N N . LYS B 1 344 ? 34.156 8.047 -3.148 1 96.19 344 LYS B N 1
ATOM 5949 C CA . LYS B 1 344 ? 33.031 8.82 -2.621 1 96.19 344 LYS B CA 1
ATOM 5950 C C . LYS B 1 344 ? 31.703 8.289 -3.143 1 96.19 344 LYS B C 1
ATOM 5952 O O . LYS B 1 344 ? 30.719 8.242 -2.408 1 96.19 344 LYS B O 1
ATOM 5957 N N . ALA B 1 345 ? 31.703 7.879 -4.363 1 97.25 345 ALA B N 1
ATOM 5958 C CA . ALA B 1 345 ? 30.484 7.32 -4.934 1 97.25 345 ALA B CA 1
ATOM 5959 C C . ALA B 1 345 ? 30 6.117 -4.129 1 97.25 345 ALA B C 1
ATOM 5961 O O . ALA B 1 345 ? 28.844 6.059 -3.723 1 97.25 345 ALA B O 1
ATOM 5962 N N . SER B 1 346 ? 30.906 5.207 -3.932 1 97.38 346 SER B N 1
ATOM 5963 C CA . SER B 1 346 ? 30.516 4 -3.209 1 97.38 346 SER B CA 1
ATOM 5964 C C . SER B 1 346 ? 30.109 4.32 -1.773 1 97.38 346 SER B C 1
ATOM 5966 O O . SER B 1 346 ? 29.203 3.699 -1.229 1 97.38 346 SER B O 1
ATOM 5968 N N . LYS B 1 347 ? 30.781 5.273 -1.206 1 97.31 347 LYS B N 1
ATOM 5969 C CA . LYS B 1 347 ? 30.438 5.691 0.152 1 97.31 347 LYS B CA 1
ATOM 5970 C C . LYS B 1 347 ? 29 6.211 0.227 1 97.31 347 LYS B C 1
ATOM 5972 O O . LYS B 1 347 ? 28.219 5.766 1.068 1 97.31 347 LYS B O 1
ATOM 5977 N N . TYR B 1 348 ? 28.656 7.113 -0.642 1 97.62 348 TYR B N 1
ATOM 5978 C CA . TYR B 1 348 ? 27.344 7.734 -0.587 1 97.62 348 TYR B CA 1
ATOM 5979 C C . TYR B 1 348 ? 26.266 6.77 -1.06 1 97.62 348 TYR B C 1
ATOM 5981 O O . TYR B 1 348 ? 25.125 6.805 -0.569 1 97.62 348 TYR B O 1
ATOM 5989 N N . PHE B 1 349 ? 26.625 5.863 -1.965 1 97.75 349 PHE B N 1
ATOM 5990 C CA . PHE B 1 349 ? 25.688 4.801 -2.305 1 97.75 349 PHE B CA 1
ATOM 5991 C C . PHE B 1 349 ? 25.406 3.924 -1.093 1 97.75 349 PHE B C 1
ATOM 5993 O O . PHE B 1 349 ? 24.266 3.496 -0.884 1 97.75 349 PHE B O 1
ATOM 6000 N N . TYR B 1 350 ? 26.406 3.668 -0.403 1 97.25 350 TYR B N 1
ATOM 6001 C CA . TYR B 1 350 ? 26.25 2.859 0.8 1 97.25 350 TYR B CA 1
ATOM 6002 C C . TYR B 1 350 ? 25.344 3.551 1.808 1 97.25 350 TYR B C 1
ATOM 6004 O O . TYR B 1 350 ? 24.453 2.922 2.389 1 97.25 350 TYR B O 1
ATOM 6012 N N . ILE B 1 351 ? 25.562 4.828 1.991 1 97.06 351 ILE B N 1
ATOM 6013 C CA . ILE B 1 351 ? 24.719 5.621 2.893 1 97.06 351 ILE B CA 1
ATOM 6014 C C . ILE B 1 351 ? 23.281 5.605 2.404 1 97.06 351 ILE B C 1
ATOM 6016 O O . ILE B 1 351 ? 22.359 5.398 3.193 1 97.06 351 ILE B O 1
ATOM 6020 N N . SER B 1 352 ? 23.094 5.816 1.138 1 97.25 352 SER B N 1
ATOM 6021 C CA . SER B 1 352 ? 21.766 5.82 0.541 1 97.25 352 SER B CA 1
ATOM 6022 C C . SER B 1 352 ? 21.078 4.473 0.729 1 97.25 352 SER B C 1
ATOM 6024 O O . SER B 1 352 ? 19.891 4.422 1.088 1 97.25 352 SER B O 1
ATOM 6026 N N . ASN B 1 353 ? 21.812 3.461 0.493 1 95.38 353 ASN B N 1
ATOM 6027 C CA . ASN B 1 353 ? 21.281 2.107 0.638 1 95.38 353 ASN B CA 1
ATOM 6028 C C . ASN B 1 353 ? 20.844 1.825 2.072 1 95.38 353 ASN B C 1
ATOM 6030 O O . ASN B 1 353 ? 19.781 1.253 2.299 1 95.38 353 ASN B O 1
ATOM 6034 N N . ASN B 1 354 ? 21.656 2.166 3.006 1 94.62 354 ASN B N 1
ATOM 6035 C CA . ASN B 1 354 ? 21.328 1.973 4.414 1 94.62 354 ASN B CA 1
ATOM 6036 C C . ASN B 1 354 ? 20.109 2.793 4.82 1 94.62 354 ASN B C 1
ATOM 6038 O O . ASN B 1 354 ? 19.266 2.328 5.598 1 94.62 354 ASN B O 1
ATOM 6042 N N . ALA B 1 355 ? 20.047 4 4.32 1 94.5 355 ALA B N 1
ATOM 6043 C CA . ALA B 1 355 ? 18.891 4.848 4.594 1 94.5 355 ALA B CA 1
ATOM 6044 C C . ALA B 1 355 ? 17.609 4.223 4.047 1 94.5 355 ALA B C 1
ATOM 6046 O O . ALA B 1 355 ? 16.562 4.301 4.68 1 94.5 355 ALA B O 1
ATOM 6047 N N . ASP B 1 356 ? 17.734 3.625 2.922 1 91.81 356 ASP B N 1
ATOM 6048 C CA . ASP B 1 356 ? 16.594 2.947 2.311 1 91.81 356 ASP B CA 1
ATOM 6049 C C . ASP B 1 356 ? 16.094 1.807 3.195 1 91.81 356 ASP B C 1
ATOM 6051 O O . ASP B 1 356 ? 14.883 1.65 3.395 1 91.81 356 ASP B O 1
ATOM 6055 N N . LYS B 1 357 ? 16.969 1.042 3.715 1 88.94 357 LYS B N 1
ATOM 6056 C CA . LYS B 1 357 ? 16.609 -0.07 4.59 1 88.94 357 LYS B CA 1
ATOM 6057 C C . LYS B 1 357 ? 15.922 0.428 5.859 1 88.94 357 LYS B C 1
ATOM 6059 O O . LYS B 1 357 ? 14.938 -0.162 6.309 1 88.94 357 LYS B O 1
ATOM 6064 N N . LYS B 1 358 ? 16.406 1.488 6.371 1 87.12 358 LYS B N 1
ATOM 6065 C CA . LYS B 1 358 ? 15.812 2.072 7.57 1 87.12 358 LYS B CA 1
ATOM 6066 C C . LYS B 1 358 ? 14.414 2.623 7.277 1 87.12 358 LYS B C 1
ATOM 6068 O O . LYS B 1 358 ? 13.508 2.496 8.102 1 87.12 358 LYS B O 1
ATOM 6073 N N . HIS B 1 359 ? 14.312 3.262 6.148 1 83.56 359 HIS B N 1
ATOM 6074 C CA . HIS B 1 359 ? 13.023 3.805 5.742 1 83.56 359 HIS B CA 1
ATOM 6075 C C . HIS B 1 359 ? 11.984 2.701 5.598 1 83.56 359 HIS B C 1
ATOM 6077 O O . HIS B 1 359 ? 10.844 2.855 6.043 1 83.56 359 HIS B O 1
ATOM 6083 N N . LEU B 1 360 ? 12.422 1.604 5.004 1 77.5 360 LEU B N 1
ATOM 6084 C CA . LEU B 1 360 ? 11.523 0.479 4.77 1 77.5 360 LEU B CA 1
ATOM 6085 C C . LEU B 1 360 ? 11.156 -0.206 6.082 1 77.5 360 LEU B C 1
ATOM 6087 O O . LEU B 1 360 ? 10.039 -0.721 6.227 1 77.5 360 LEU B O 1
ATOM 6091 N N . ARG B 1 361 ? 11.953 -0.212 7.055 1 74.19 361 ARG B N 1
ATOM 6092 C CA . ARG B 1 361 ? 11.695 -0.833 8.352 1 74.19 361 ARG B CA 1
ATOM 6093 C C . ARG B 1 361 ? 10.711 0.001 9.172 1 74.19 361 ARG B C 1
ATOM 6095 O O . ARG B 1 361 ? 9.883 -0.545 9.898 1 74.19 361 ARG B O 1
ATOM 6102 N N . LYS B 1 362 ? 10.867 1.244 9.086 1 62.59 362 LYS B N 1
ATOM 6103 C CA . LYS B 1 362 ? 9.992 2.145 9.82 1 62.59 362 LYS B CA 1
ATOM 6104 C C . LYS B 1 362 ? 8.539 1.969 9.391 1 62.59 362 LYS B C 1
ATOM 6106 O O . LYS B 1 362 ? 7.625 2.037 10.219 1 62.59 362 LYS B O 1
ATOM 6111 N N . GLY B 1 363 ? 8.273 1.608 8.234 1 59.44 363 GLY B N 1
ATOM 6112 C CA . GLY B 1 363 ? 6.918 1.378 7.754 1 59.44 363 GLY B CA 1
ATOM 6113 C C . GLY B 1 363 ? 6.355 0.032 8.172 1 59.44 363 GLY B C 1
ATOM 6114 O O . GLY B 1 363 ? 5.141 -0.14 8.258 1 59.44 363 GLY B O 1
ATOM 6115 N N . ALA B 1 364 ? 7.34 -0.874 8.5 1 54.28 364 ALA B N 1
ATOM 6116 C CA . ALA B 1 364 ? 6.922 -2.234 8.828 1 54.28 364 ALA B CA 1
ATOM 6117 C C . ALA B 1 364 ? 6.68 -2.391 10.328 1 54.28 364 ALA B C 1
ATOM 6119 O O . ALA B 1 364 ? 5.996 -3.322 10.758 1 54.28 364 ALA B O 1
ATOM 6120 N N . LEU B 1 365 ? 7.305 -1.672 11.328 1 44.88 365 LEU B N 1
ATOM 6121 C CA . LEU B 1 365 ? 7.309 -1.843 12.773 1 44.88 365 LEU B CA 1
ATOM 6122 C C . LEU B 1 365 ? 5.969 -1.423 13.375 1 44.88 365 LEU B C 1
ATOM 6124 O O . LEU B 1 365 ? 5.434 -0.368 13.031 1 44.88 365 LEU B O 1
ATOM 6128 N N . LYS B 1 366 ? 5.012 -2.346 13.367 1 45.16 366 LYS B N 1
ATOM 6129 C CA . LYS B 1 366 ? 3.914 -2.154 14.312 1 45.16 366 LYS B CA 1
ATOM 6130 C C . LYS B 1 366 ? 3.85 -3.297 15.32 1 45.16 366 LYS B C 1
ATOM 6132 O O . LYS B 1 366 ? 4.18 -4.438 14.992 1 45.16 366 LYS B O 1
#

Nearest PDB structures (foldseek):
  8rsv-assembly2_B  TM=8.191E-01  e=1.116E-13  Bacillus phage phi3T
  8rsu-assembly1_A  TM=8.282E-01  e=1.017E-12  Bacillus phage phi3T
  8rtc-assembly1_A  TM=8.133E-01  e=7.598E-13  Bacillus phage phi3T
  8rte-assembly1_B  TM=8.518E-01  e=3.705E-12  Bacillus phage phi105
  8rte-assembly1_A  TM=8.190E-01  e=1.142E-11  Bacillus phage phi105

Secondary structure (DSSP, 8-state):
--HHHHHHHHHHHHHHHHHHHHHTT-HHHHHHHHHHHHTTHHHHHHSHHHHHHHHHHHHHHHHHHHGGG--GGGGHHHHHHGGGGGGSHHHHHHHHHHHHHHHHHTT-HHHHHHHHHHHHHHHTT---HHHHHHHHHHHHHHHHHTT-HHHHHHHHHHHHHHHHTSTT-HHHHHHHHHHHHHHHHHTT-HHHHHHHHHHHHHHHHHTT-HHHHHHHHHHHHHHHHHTT-HHHHHHHHHHHHHH-TT-HHHHHHHHHHHHHHT-HHHHHHHHHHHHHHHHHTT-HHHHHHHHHHHHHHHT--HHHHHHHHHHHHHHHHHTT-HHHHHHHHHHHHHHHHHTT-HHHHHHHHHHHHHHHHHHHHHHH--/--HHHHHHHHHHHHHHHHHHHHHTT-HHHHHHHHHHHHTTHHHHHHSHHHHHHHHHHHHHHHHHHHGGG--GGGGHHHHHHGGGGGGSHHHHHHHHHHHHHHHHHTT-HHHHHHHHHHHHHHHTT---HHHHHHHHHHHHHHHHHTT-HHHHHHHHHHHHHHHHTSTT-HHHHHHHHHHHHHHHHHTT-HHHHHHHHHHHHHHHHHTT-HHHHHHHHHHHHHHHHHTT-HHHHHHHHHHHHHH-TT-HHHHHHHHHHHHHHT-HHHHHHHHHHHHHHHHHTT-HHHHHHHHHHHHHHHT--HHHHHHHHHHHHHHHHHTT-HHHHHHHHHHHHHHHHHTT-HHHHHHHHHHHHHHHHHHHHHHH--

Radius of gyration: 30.43 Å; Cα contacts (8 Å, |Δi|>4): 922; chains: 2; bounding box: 78×78×70 Å

Foldseek 3Di:
DDPLVVVVVVLVVLLVVLVVCLLLLVLVVNVVSLVVSVVCVVSQCVDLVSQLSNLLSVLSSCCSPPVVPQDPCSCVSNVVSCPCQVVDLVSVLSNLQSVLLSCLSVVVLVSSVVSLVVSVVSVVVPPDLSVVLVSLQSVLSSCVSLLQLVSSLVSLVVSLVSLVVDPSNLLVNLVSLLSNLLSCLVVVVLVSSLVSLVVSLVSCVVVVVVVVNLVSLQSNLVSCLVVLVLVSNLVSLVVNCVVVVQPLSSLLSNLSSCVVVVVLVSSLVSLVSSCVSCVVVPPVLSVLSSQLSNCVSVVDDLVVNVVSLVVNLVVCVVVLVLVSNLVSLQVNLVVCVVVVVNVSNVVSNVRNVVSVVSSVVSNVPD/DDPLVVVVVVLVVLLVVLVVCLLLLVLVVNVVSLVVSVVCVVSQCVDLVSQLSNLLSVLSSCCSPPVVPQDPCSCVSNVVSCPCQVVDLVSVLSNLQSVLLSCLSVVVLVSSVVSLVVNVVSVVVPPDLSVVLVSLQSVLSSCVSLLQLVSSLVSLVVSLVSLVVDPSNLLVNLVSLLSNLLSCLVVVVLVSSLVSLVVSLVSCVVVVVVVVNLVSLQSNLVSCLVVLVLVSNLVSLVVNCVVVVQPLSSLLSNLSSCVVVVVLVSSLVSLVSSCVSCVVVVPPLSVLSSQLSNCVSVVDPLVVNVVSLVVNLVVCVVVLVLVSNLVSLQVNLVVCVVVVVNVSNVVSNVRNVVSVVSSVVSNVDD

pLDDT: mean 91.89, std 8.1, range [44.5, 98.31]

Solvent-accessible surface area (backbone atoms only — not comparable to full-atom values): 36562 Å² total; per-residue (Å²): 124,53,72,66,52,50,49,52,52,51,51,50,50,50,51,52,51,35,50,51,30,49,76,63,67,35,61,68,61,27,52,52,43,50,54,57,52,56,72,46,43,70,66,32,64,73,34,69,67,49,33,35,53,49,41,49,48,50,39,54,45,40,48,72,76,43,49,86,71,63,52,86,66,62,52,44,68,39,59,73,48,46,85,57,26,84,80,35,72,67,50,33,27,50,49,26,41,50,48,15,51,52,26,40,78,69,66,37,49,70,63,12,50,56,24,41,53,55,18,53,67,47,44,76,75,50,85,51,67,64,58,52,23,51,49,28,40,51,50,11,52,42,28,39,75,66,44,29,40,68,62,10,41,57,29,18,53,52,16,27,55,53,29,69,76,40,88,89,31,63,64,59,29,33,50,29,37,44,54,43,18,54,38,26,48,77,70,41,34,46,57,61,17,51,56,36,42,52,52,32,48,52,54,28,59,76,67,67,36,60,73,62,39,48,58,52,35,44,53,51,15,49,51,26,45,76,70,68,37,35,71,62,15,37,56,38,21,47,57,44,34,73,77,38,75,63,43,30,70,40,26,46,53,38,18,52,30,28,43,75,71,65,41,50,68,63,14,50,53,31,36,54,52,18,33,51,33,19,54,74,68,65,37,64,70,52,37,39,54,38,51,41,52,51,39,64,71,63,66,56,61,67,67,57,43,50,52,50,44,50,52,35,35,52,53,27,55,73,69,64,36,25,65,56,27,19,52,56,26,38,54,52,11,51,57,28,45,76,69,68,36,26,62,59,9,25,51,24,35,49,52,14,52,52,24,45,54,51,40,57,45,58,49,36,73,121,126,54,73,67,52,51,49,50,53,50,51,51,50,51,51,52,52,34,50,51,29,50,75,64,66,35,63,69,62,28,52,52,42,49,55,58,53,55,74,46,40,71,65,31,64,73,34,68,68,49,33,34,52,48,41,50,49,50,40,53,46,40,48,71,76,43,49,88,73,64,52,87,66,63,52,45,69,38,62,73,48,46,85,58,26,83,81,36,71,69,51,35,28,50,49,27,41,49,49,15,51,52,25,40,76,69,65,37,48,69,61,12,50,55,23,42,53,55,17,55,66,46,45,76,76,51,85,51,66,64,57,52,23,52,49,28,38,52,49,11,51,43,29,39,74,65,45,28,39,68,61,11,40,57,29,19,52,51,17,27,54,52,30,67,76,41,89,88,31,64,64,60,28,32,50,29,37,42,53,42,20,52,38,25,47,76,70,42,34,47,62,62,16,51,56,37,43,53,53,32,47,52,53,29,59,76,66,68,36,61,72,63,39,49,58,52,37,43,52,52,15,50,51,26,46,74,69,68,37,34,69,60,16,37,57,38,20,47,56,43,35,73,77,38,73,63,42,31,69,41,26,46,52,38,18,53,33,29,44,77,70,64,41,50,68,64,13,50,52,31,36,53,51,19,34,52,33,19,55,74,70,65,37,64,69,51,38,38,54,38,52,40,52,51,39,62,70,64,66,55,59,66,69,58,44,52,52,50,44,50,52,37,36,51,53,26,53,75,70,64,37,26,66,56,27,18,53,54,26,37,52,50,11,51,55,27,45,76,68,69,36,25,64,59,8,26,49,24,34,50,51,14,52,52,22,44,55,50,41,57,45,56,47,34,72,116

InterPro domains:
  IPR011990 Tetratricopeptide-like helical domain superfamily [G3DSA:1.25.40.10] (5-366)
  IPR011990 Tetratricopeptide-like helical domain superfamily [SSF48452] (95-267)
  IPR019734 Tetratricopeptide repeat [PF13181] (249-275)
  IPR019734 Tetratricopeptide repeat [SM00028] (93-126)
  IPR019734 Tetratricopeptide repeat [SM00028] (133-166)
  IPR019734 Tetratricopeptide repeat [SM00028] (214-247)
  IPR019734 Tetratricopeptide repeat [SM00028] (248-281)

Sequence (732 aa):
MSIQTKGREQLIRLLNEWYEEIRLYHVEKSNQLKMKIEENLKEIETDQYLSLYYSLLDFRCKVLVEGINITKESFEKVEELSGIKDQYLFLAYYYHFFKAIHSTILSNYNDAKAHYDKAEELLIYIPDEIEKAEFEYRMASFYYHSYQPFEGIQHVLKAKEMFSNHIGYEINHALCDNLYSIACIDLREFGRAEECLNKVIDVLKKNDEEHLLIKVRYNLGWLYHIEDLYELAIRHSSEIVNKIPNHYKALFVLARAYYKLGDIETAKQHIEQGMKSAIQSGNAEYKHRFAVINELVTELPKARLEQVVTDAISYFEKEGMWDCVKEYAEMLAIQFYETDDHVKASKYFYISNNADKKHLRKGALKMSIQTKGREQLIRLLNEWYEEIRLYHVEKSNQLKMKIEENLKEIETDQYLSLYYSLLDFRCKVLVEGINITKESFEKVEELSGIKDQYLFLAYYYHFFKAIHSTILSNYNDAKAHYDKAEELLIYIPDEIEKAEFEYRMASFYYHSYQPFEGIQHVLKAKEMFSNHIGYEINHALCDNLYSIACIDLREFGRAEECLNKVIDVLKKNDEEHLLIKVRYNLGWLYHIEDLYELAIRHSSEIVNKIPNHYKALFVLARAYYKLGDIETAKQHIEQGMKSAIQSGNAEYKHRFAVINELVTELPKARLEQVVTDAISYFEKEGMWDCVKEYAEMLAIQFYETDDHVKASKYFYISNNADKKHLRKGALK